Protein 2POS (pdb70)

Foldseek 3Di:
DADPAADDPCLVVLCVVLVVPVLQVVLCVQQVAHVVVHPEARDPSSLQRLLPGVSSLVSLVVLVVSVRDQHWYDDPPHTYGSVCRSVCSNVVSD/DAQAAADDCVLVVLCVVVVPPPLQVVLCVQQVAHVVVHPAARDPSSLQRLLVDPSSLVSLVVLVVSVRDQHFHDDPPYTHRSNCRSVCNNVVND/DADPAADDPVLVVLCVVLPPVPLQCVLCVQQVAHVVVHPAADDPSSLQRLLPDPSSLVSLVVLVVSPRDQHWYDDPPHTYGSNCRSVCNPVVND/DADAAADDQCLVVLCVVLVVDPLQCVLCVQQVAHVVVHPEADDVSSLLRLLVGPSSLVSLVVLVVSVRDQHWYDDPPHTYGSVCRSVCNNVVND

Radius of gyration: 23.05 Å; Cα contacts (8 Å, |Δi|>4): 519; chains: 4; bounding box: 44×52×63 Å

Sequence (376 aa):
WEETKECAFTEFFKLAPLASNPALSVCQDASGWQMLPPAGYPTPEQLKLMCGTAECFTLIDAIKALNPNDCILVFGDVRLNVKKLVTEFEPSCFWEETKECAFTEFFKLAPLASNPALSVCQDASGWQMLPPAGYPTPEQLKLMCGTAECFTLIDAIKALNPNDCILVFGDVRLNVKKLVTEFEPSCFWEETKECAFTEEFFKLAPLASNPALSVCQDASGWQMLPPAGYPTPEQLKLMCGTAECFTLIDAIKALNPNDCILVFGDVRLNVKKLVTEFEPSCFWEETKECAFTEFFKKLAPLASNPALSVCQDASGWQMLPPAGYPTPEQLKLMCGTAECFTLIDAIKALNPNDCILVFGDVRLNVKKLVTEFEPSCF

InterPro domains:
  IPR002200 Elicitin [PF00964] (6-93)
  IPR002200 Elicitin [PR00948] (18-42)
  IPR002200 Elicitin [PR00948] (43-65)
  IPR002200 Elicitin [PR00948] (66-83)
  IPR002200 Elicitin [SM01187] (5-94)
  IPR036470 Elicitin superfamily [G3DSA:1.10.239.10] (1-94)
  IPR036470 Elicitin superfamily [SSF48647] (5-93)

Secondary structure (DSSP, 8-state):
--SSSBPPTHHHHTTGGGGG-HHHHHHHHHH---TTTT--SPPHHHHHHHHT-HHHHHHHHHHHTT---SSBEEETTEEE-HHHHHHHHHHHT-/--SSPBPPTHHHHTTGGGGG-HHHHHHHHHHS--TTTT--SPPHHHHHHHHT-HHHHHHHHHHHHT---SSEEEETTEEEEHHHHHHHHHHHT-/--SSSBPPTHHHHTTGGGGG-HHHHHHHHHHS--TTTT--SPPHHHHHHHHT-HHHHHHHHHHHTT---SSEEEETTEEEEHHHHHHHHHHHT-/--SSPBPPGGGGGGGGGGGG-HHHHHHHHHHS--TTTT--SPPHHHHHHHHT-HHHHHHHHHHHTT---SSBEEETTEEE-HHHHHHHHHHHT-

CATH classification: 1.10.239.10

Nearest PDB structures (foldseek):
  2pos-assembly2_B  TM=1.004E+00  e=1.903E-15  Globisporangium sylvaticum
  2a8f-assembly1_A  TM=8.974E-01  e=9.210E-06  Phytophthora cinnamomi
  1bxm-assembly1_A-2  TM=8.777E-01  e=6.364E-06  Phytophthora cryptogea
  1lri-assembly1_A  TM=8.799E-01  e=8.142E-06  Phytophthora cryptogea
  1beo-assembly1_A-2  TM=8.866E-01  e=1.042E-05  Phytophthora cryptogea

Solvent-accessible surface area: 19761 Å² total; per-residue (Å²): 29,33,85,109,131,101,24,69,137,90,12,31,134,69,8,69,74,2,81,100,40,106,7,15,61,64,0,17,120,44,6,44,1,62,0,54,88,8,60,5,90,23,63,36,94,40,25,151,92,0,28,71,19,75,68,0,62,72,0,0,76,23,0,79,80,31,102,10,62,35,8,6,2,59,89,66,149,39,111,0,0,5,72,47,11,2,52,69,5,80,24,42,38,140,30,38,57,115,129,116,24,66,131,88,15,38,132,59,9,67,75,3,77,100,40,107,7,15,60,64,0,18,124,42,4,47,0,62,0,54,89,10,57,6,42,9,60,33,126,36,17,168,95,0,31,70,20,76,66,0,59,72,0,0,68,24,0,78,83,40,70,9,76,35,5,6,2,54,85,63,146,29,125,0,0,11,61,28,8,2,58,69,5,73,23,53,36,138,117,51,98,114,132,96,25,67,135,91,16,38,132,60,6,64,32,2,69,51,45,45,6,15,45,46,0,14,123,44,3,46,1,57,0,55,84,10,50,7,86,22,60,104,127,36,33,168,95,0,33,72,21,77,68,0,60,71,0,0,68,19,0,61,60,36,62,12,78,55,6,9,3,51,92,66,148,33,125,0,0,8,50,46,8,2,68,79,5,89,94,55,45,246,119,57,114,110,146,88,22,69,136,91,15,30,132,66,8,70,74,2,80,100,40,108,6,19,62,64,0,14,124,44,4,47,1,67,1,56,84,9,51,7,96,22,62,44,102,40,31,171,95,0,30,70,18,78,68,0,57,75,0,1,69,21,0,88,79,34,113,10,76,64,13,15,2,47,94,65,117,31,125,2,0,6,89,46,7,4,70,76,5,77,79,54,37,215

B-factor: mean 19.76, std 8.31, range [9.76, 90.11]

Structure (mmCIF, N/CA/C/O backbone):
data_2POS
#
_entry.id   2POS
#
_cell.length_a   36.220
_cell.length_b   46.000
_cell.length_c   55.730
_cell.angle_alpha   85.20
_cell.angle_beta   71.27
_cell.angle_gamma   74.63
#
_symmetry.space_group_name_H-M   'P 1'
#
loop_
_entity.id
_entity.type
_entity.pdbx_description
1 polymer SYLVATICIN
2 non-polymer 'NICKEL (II) ION'
3 non-polymer 'CHLORIDE ION'
4 non-polymer 2-AMINO-2-HYDROXYMETHYL-PROPANE-1,3-DIOL
5 water water
#
loop_
_atom_site.group_PDB
_atom_site.id
_atom_site.type_symbol
_atom_site.label_atom_id
_atom_site.label_alt_id
_atom_site.label_comp_id
_atom_site.label_asym_id
_atom_site.label_entity_id
_atom_site.label_seq_id
_atom_site.pdbx_PDB_ins_code
_atom_site.Cartn_x
_atom_site.Cartn_y
_atom_site.Cartn_z
_atom_site.occupancy
_atom_site.B_iso_or_equiv
_atom_site.auth_seq_id
_atom_site.auth_comp_id
_atom_site.auth_asym_id
_atom_site.auth_atom_id
_atom_site.pdbx_PDB_model_num
ATOM 1 N N . TRP A 1 1 ? 23.058 -21.590 -5.956 1.00 12.57 1 TRP A N 1
ATOM 2 C CA . TRP A 1 1 ? 22.963 -20.113 -5.769 1.00 12.70 1 TRP A CA 1
ATOM 3 C C . TRP A 1 1 ? 23.952 -19.691 -4.716 1.00 12.88 1 TRP A C 1
ATOM 4 O O . TRP A 1 1 ? 24.333 -20.491 -3.851 1.00 12.46 1 TRP A O 1
ATOM 15 N N . GLU A 1 2 ? 24.353 -18.427 -4.781 1.00 13.35 2 GLU A N 1
ATOM 16 C CA . GLU A 1 2 ? 25.248 -17.863 -3.789 1.00 13.95 2 GLU A CA 1
ATOM 17 C C . GLU A 1 2 ? 24.570 -17.763 -2.429 1.00 14.59 2 GLU A C 1
ATOM 18 O O . GLU A 1 2 ? 23.508 -17.159 -2.299 1.00 14.62 2 GLU A O 1
ATOM 24 N N . GLU A 1 3 ? 25.201 -18.356 -1.419 1.00 14.72 3 GLU A N 1
ATOM 25 C CA . GLU A 1 3 ? 24.646 -18.373 -0.066 1.00 15.53 3 GLU A CA 1
ATOM 26 C C . GLU A 1 3 ? 25.554 -17.701 0.972 1.00 16.18 3 GLU A C 1
ATOM 27 O O . GLU A 1 3 ? 25.163 -17.563 2.132 1.00 16.17 3 GLU A O 1
ATOM 33 N N . THR A 1 4 ? 26.746 -17.275 0.558 1.00 16.63 4 THR A N 1
ATOM 34 C CA . THR A 1 4 ? 27.711 -16.689 1.494 1.00 17.61 4 THR A CA 1
ATOM 35 C C . THR A 1 4 ? 28.069 -15.254 1.129 1.00 17.52 4 THR A C 1
ATOM 36 O O . THR A 1 4 ? 28.014 -14.353 1.973 1.00 17.76 4 THR A O 1
ATOM 40 N N . LYS A 1 5 ? 28.444 -15.050 -0.128 1.00 17.29 5 LYS A N 1
ATOM 41 C CA . LYS A 1 5 ? 28.842 -13.732 -0.604 1.00 17.81 5 LYS A CA 1
ATOM 42 C C . LYS A 1 5 ? 27.679 -12.756 -0.492 1.00 18.07 5 LYS A C 1
ATOM 43 O O . LYS A 1 5 ? 26.585 -13.014 -1.002 1.00 16.96 5 LYS A O 1
ATOM 49 N N . GLU A 1 6 ? 27.927 -11.637 0.180 1.00 18.67 6 GLU A N 1
ATOM 50 C CA . GLU A 1 6 ? 26.900 -10.617 0.398 1.00 19.28 6 GLU A CA 1
ATOM 51 C C . GLU A 1 6 ? 26.928 -9.536 -0.680 1.00 19.19 6 GLU A C 1
ATOM 52 O O . GLU A 1 6 ? 27.997 -9.173 -1.185 1.00 19.94 6 GLU A O 1
ATOM 58 N N . CYS A 1 7 ? 25.741 -9.050 -1.044 1.00 18.79 7 CYS A N 1
ATOM 59 C CA . CYS A 1 7 ? 25.598 -7.971 -2.005 1.00 18.72 7 CYS A CA 1
ATOM 60 C C . CYS A 1 7 ? 26.101 -6.682 -1.383 1.00 18.67 7 CYS A C 1
ATOM 61 O O . CYS A 1 7 ? 25.922 -6.452 -0.184 1.00 18.88 7 CYS A O 1
ATOM 64 N N . ALA A 1 8 ? 26.717 -5.849 -2.209 1.00 18.51 8 ALA A N 1
ATOM 65 C CA . ALA A 1 8 ? 26.988 -4.461 -1.846 1.00 18.47 8 ALA A CA 1
ATOM 66 C C . ALA A 1 8 ? 25.654 -3.765 -1.591 1.00 18.60 8 ALA A C 1
ATOM 67 O O . ALA A 1 8 ? 24.629 -4.142 -2.166 1.00 17.81 8 ALA A O 1
ATOM 69 N N . PHE A 1 9 ? 25.657 -2.748 -0.734 1.00 18.56 9 PHE A N 1
ATOM 70 C CA . PHE A 1 9 ? 24.410 -2.057 -0.413 1.00 18.64 9 PHE A CA 1
ATOM 71 C C . PHE A 1 9 ? 23.749 -1.473 -1.663 1.00 18.53 9 PHE A C 1
ATOM 72 O O . PHE A 1 9 ? 22.521 -1.364 -1.724 1.00 18.80 9 PHE A O 1
ATOM 80 N N . THR A 1 10 ? 24.566 -1.115 -2.657 1.00 18.53 10 THR A N 1
ATOM 81 C CA . THR A 1 10 ? 24.079 -0.547 -3.917 1.00 18.61 10 THR A CA 1
ATOM 82 C C . THR A 1 10 ? 23.070 -1.452 -4.625 1.00 17.95 10 THR A C 1
ATOM 83 O O . THR A 1 10 ? 22.257 -0.989 -5.424 1.00 17.99 10 THR A O 1
ATOM 87 N N . GLU A 1 11 ? 23.108 -2.747 -4.314 1.00 17.65 11 GLU A N 1
ATOM 88 C CA . GLU A 1 11 ? 22.132 -3.680 -4.851 1.00 17.11 11 GLU A CA 1
ATOM 89 C C . GLU A 1 11 ? 20.707 -3.255 -4.487 1.00 16.68 11 GLU A C 1
ATOM 90 O O . GLU A 1 11 ? 19.800 -3.428 -5.293 1.00 17.20 11 GLU A O 1
ATOM 96 N N . PHE A 1 12 ? 20.507 -2.699 -3.288 1.00 16.20 12 PHE A N 1
ATOM 97 C CA . PHE A 1 12 ? 19.179 -2.216 -2.887 1.00 15.78 12 PHE A CA 1
ATOM 98 C C . PHE A 1 12 ? 18.663 -1.186 -3.879 1.00 15.10 12 PHE A C 1
ATOM 99 O O . PHE A 1 12 ? 17.478 -1.183 -4.221 1.00 15.06 12 PHE A O 1
ATOM 107 N N . PHE A 1 13 ? 19.552 -0.315 -4.352 1.00 14.21 13 PHE A N 1
ATOM 108 C CA . PHE A 1 13 ? 19.124 0.781 -5.222 1.00 13.46 13 PHE A CA 1
ATOM 109 C C . PHE A 1 13 ? 18.554 0.290 -6.544 1.00 13.25 13 PHE A C 1
ATOM 110 O O . PHE A 1 13 ? 17.734 0.971 -7.166 1.00 12.96 13 PHE A O 1
ATOM 118 N N . LYS A 1 14 ? 18.969 -0.908 -6.969 1.00 12.89 14 LYS A N 1
ATOM 119 C CA . LYS A 1 14 ? 18.416 -1.521 -8.179 1.00 13.42 14 LYS A CA 1
ATOM 120 C C . LYS A 1 14 ? 16.910 -1.742 -8.092 1.00 12.91 14 LYS A C 1
ATOM 121 O O . LYS A 1 14 ? 16.237 -1.798 -9.121 1.00 13.43 14 LYS A O 1
ATOM 127 N N . LEU A 1 15 ? 16.402 -1.902 -6.874 1.00 12.62 15 LEU A N 1
ATOM 128 C CA . LEU A 1 15 ? 14.989 -2.203 -6.655 1.00 12.83 15 LEU A CA 1
ATOM 129 C C . LEU A 1 15 ? 14.065 -0.991 -6.804 1.00 12.52 15 LEU A C 1
ATOM 130 O O . LEU A 1 15 ? 12.847 -1.146 -6.773 1.00 12.87 15 LEU A O 1
ATOM 135 N N . ALA A 1 16 ? 14.637 0.201 -6.978 1.00 12.55 16 ALA A N 1
ATOM 136 C CA . ALA A 1 16 ? 13.848 1.450 -6.963 1.00 11.96 16 ALA A CA 1
ATOM 137 C C . ALA A 1 16 ? 12.636 1.466 -7.909 1.00 12.02 16 ALA A C 1
ATOM 138 O O . ALA A 1 16 ? 11.553 1.906 -7.514 1.00 11.89 16 ALA A O 1
ATOM 140 N N . PRO A 1 17 ? 12.797 0.965 -9.149 1.00 11.81 17 PRO A N 1
ATOM 141 C CA . PRO A 1 17 ? 11.630 0.963 -10.054 1.00 12.27 17 PRO A CA 1
ATOM 142 C C . PRO A 1 17 ? 10.392 0.249 -9.500 1.00 12.38 17 PRO A C 1
ATOM 143 O O . PRO A 1 17 ? 9.263 0.567 -9.897 1.00 12.96 17 PRO A O 1
ATOM 147 N N . LEU A 1 18 ? 10.583 -0.709 -8.593 1.00 12.48 18 LEU A N 1
ATOM 148 C CA . LEU A 1 18 ? 9.442 -1.463 -8.078 1.00 12.52 18 LEU A CA 1
ATOM 149 C C . LEU A 1 18 ? 8.432 -0.577 -7.354 1.00 12.58 18 LEU A C 1
ATOM 150 O O . LEU A 1 18 ? 7.240 -0.863 -7.380 1.00 12.51 18 LEU A O 1
ATOM 155 N N . ALA A 1 19 ? 8.905 0.503 -6.732 1.00 12.74 19 ALA A N 1
ATOM 156 C CA . ALA A 1 19 ? 8.012 1.353 -5.929 1.00 13.02 19 ALA A CA 1
ATOM 157 C C . ALA A 1 19 ? 6.965 2.083 -6.761 1.00 13.26 19 ALA A C 1
ATOM 158 O O . ALA A 1 19 ? 5.932 2.493 -6.238 1.00 13.80 19 ALA A O 1
ATOM 160 N N . SER A 1 20 ? 7.251 2.251 -8.047 1.00 12.79 20 SER A N 1
ATOM 161 C CA . SER A 1 20 ? 6.329 2.905 -8.973 1.00 13.29 20 SER A CA 1
ATOM 162 C C . SER A 1 20 ? 5.663 1.879 -9.896 1.00 13.31 20 SER A C 1
ATOM 163 O O . SER A 1 20 ? 5.043 2.236 -10.896 1.00 12.99 20 SER A O 1
ATOM 166 N N . ASN A 1 21 ? 5.775 0.606 -9.534 1.00 13.52 21 ASN A N 1
ATOM 167 C CA . ASN A 1 21 ? 5.127 -0.457 -10.285 1.00 13.62 21 ASN A CA 1
ATOM 168 C C . ASN A 1 21 ? 3.917 -0.961 -9.499 1.00 13.98 21 ASN A C 1
ATOM 169 O O . ASN A 1 21 ? 4.074 -1.487 -8.402 1.00 14.14 21 ASN A O 1
ATOM 174 N N . PRO A 1 22 ? 2.698 -0.780 -10.044 1.00 14.22 22 PRO A N 1
ATOM 175 C CA . PRO A 1 22 ? 1.493 -1.159 -9.296 1.00 14.56 22 PRO A CA 1
ATOM 176 C C . PRO A 1 22 ? 1.454 -2.630 -8.869 1.00 14.57 22 PRO A C 1
ATOM 177 O O . PRO A 1 22 ? 0.800 -2.954 -7.877 1.00 15.28 22 PRO A O 1
ATOM 181 N N . ALA A 1 23 ? 2.157 -3.498 -9.599 1.00 14.48 23 ALA A N 1
ATOM 182 C CA . ALA A 1 23 ? 2.150 -4.936 -9.307 1.00 14.88 23 ALA A CA 1
ATOM 183 C C . ALA A 1 23 ? 2.747 -5.223 -7.932 1.00 14.73 23 ALA A C 1
ATOM 184 O O . ALA A 1 23 ? 2.385 -6.218 -7.295 1.00 15.24 23 ALA A O 1
ATOM 186 N N . LEU A 1 24 ? 3.654 -4.356 -7.475 1.00 14.82 24 LEU A N 1
ATOM 187 C CA . LEU A 1 24 ? 4.275 -4.530 -6.154 1.00 14.66 24 LEU A CA 1
ATOM 188 C C . LEU A 1 24 ? 3.217 -4.525 -5.053 1.00 15.05 24 LEU A C 1
ATOM 189 O O . LEU A 1 24 ? 3.119 -5.475 -4.280 1.00 14.87 24 LEU A O 1
ATOM 194 N N . SER A 1 25 ? 2.427 -3.453 -4.994 1.00 15.62 25 SER A N 1
ATOM 195 C CA . SER A 1 25 ? 1.392 -3.306 -3.982 1.00 16.87 25 SER A CA 1
ATOM 196 C C . SER A 1 25 ? 0.346 -4.420 -4.061 1.00 16.29 25 SER A C 1
ATOM 197 O O . SER A 1 25 ? -0.049 -4.978 -3.035 1.00 16.28 25 SER A O 1
ATOM 200 N N . VAL A 1 26 ? -0.102 -4.748 -5.272 1.00 16.34 26 VAL A N 1
ATOM 201 C CA . VAL A 1 26 ? -1.129 -5.782 -5.441 1.00 16.38 26 VAL A CA 1
ATOM 202 C C . VAL A 1 26 ? -0.638 -7.141 -4.951 1.00 16.31 26 VAL A C 1
ATOM 203 O O . VAL A 1 26 ? -1.354 -7.845 -4.240 1.00 16.91 26 VAL A O 1
ATOM 207 N N . CYS A 1 27 ? 0.593 -7.495 -5.317 1.00 15.33 27 CYS A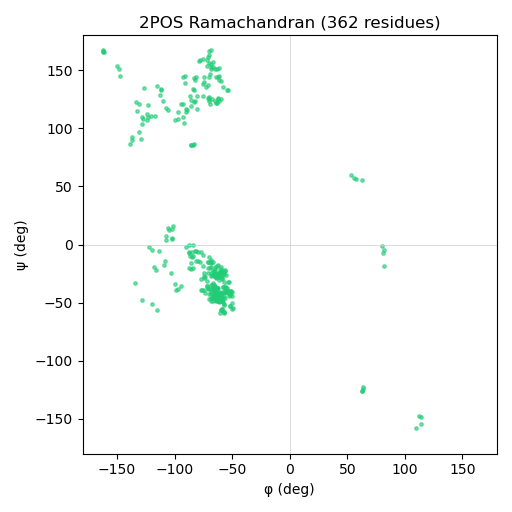 N 1
ATOM 208 C CA . CYS A 1 27 ? 1.164 -8.778 -4.921 1.00 15.37 27 CYS A CA 1
ATOM 209 C C . CYS A 1 27 ? 1.367 -8.858 -3.410 1.00 15.36 27 CYS A C 1
ATOM 210 O O . CYS A 1 27 ? 0.995 -9.857 -2.789 1.00 15.59 27 CYS A O 1
ATOM 213 N N . GLN A 1 28 ? 1.930 -7.801 -2.824 1.00 15.26 28 GLN A N 1
ATOM 214 C CA . GLN A 1 28 ? 2.193 -7.756 -1.386 1.00 15.25 28 GLN A CA 1
ATOM 215 C C . GLN A 1 28 ? 0.900 -7.807 -0.577 1.00 16.17 28 GLN A C 1
ATOM 216 O O . GLN A 1 28 ? 0.793 -8.583 0.381 1.00 16.38 28 GLN A O 1
ATOM 222 N N . ASP A 1 29 ? -0.091 -7.019 -0.985 1.00 17.35 29 ASP A N 1
ATOM 223 C CA . ASP A 1 29 ? -1.380 -7.006 -0.288 1.00 18.30 29 ASP A CA 1
ATOM 224 C C . ASP A 1 29 ? -2.131 -8.327 -0.408 1.00 18.43 29 ASP A C 1
ATOM 225 O O . ASP A 1 29 ? -2.771 -8.762 0.547 1.00 19.07 29 ASP A O 1
ATOM 230 N N . ALA A 1 30 ? -2.042 -8.967 -1.574 1.00 17.89 30 ALA A N 1
ATOM 231 C CA . ALA A 1 30 ? -2.730 -10.237 -1.812 1.00 17.98 30 ALA A CA 1
ATOM 232 C C . ALA A 1 30 ? -2.122 -11.380 -1.010 1.00 17.67 30 ALA A C 1
ATOM 233 O O . ALA A 1 30 ? -2.841 -12.247 -0.508 1.00 18.48 30 ALA A O 1
ATOM 235 N N . SER A 1 31 ? -0.795 -11.376 -0.888 1.00 16.86 31 SER A N 1
ATOM 236 C CA . SER A 1 31 ? -0.082 -12.527 -0.335 1.00 16.60 31 SER A CA 1
ATOM 237 C C . SER A 1 31 ? 0.397 -12.357 1.102 1.00 16.45 31 SER A C 1
ATOM 238 O O . SER A 1 31 ? 0.608 -13.351 1.798 1.00 16.73 31 SER A O 1
ATOM 241 N N . GLY A 1 32 ? 0.593 -11.109 1.531 1.00 16.28 32 GLY A N 1
ATOM 242 C CA . GLY A 1 32 ? 1.196 -10.840 2.832 1.00 16.59 32 GLY A CA 1
ATOM 243 C C . GLY A 1 32 ? 2.717 -10.914 2.816 1.00 16.72 32 GLY A C 1
ATOM 244 O O . GLY A 1 32 ? 3.361 -10.648 3.840 1.00 17.43 32 GLY A O 1
ATOM 245 N N . TRP A 1 33 ? 3.287 -11.308 1.672 1.00 16.43 33 TRP A N 1
ATOM 246 C CA . TRP A 1 33 ? 4.745 -11.303 1.481 1.00 16.19 33 TRP A CA 1
ATOM 247 C C . TRP A 1 33 ? 5.217 -9.921 1.067 1.00 16.56 33 TRP A C 1
ATOM 248 O O . TRP A 1 33 ? 4.633 -9.304 0.175 1.00 16.62 33 TRP A O 1
ATOM 259 N N . GLN A 1 34 ? 6.290 -9.448 1.695 1.00 16.59 34 GLN A N 1
ATOM 260 C CA . GLN A 1 34 ? 6.822 -8.125 1.388 1.00 17.01 34 GLN A CA 1
ATOM 261 C C . GLN A 1 34 ? 8.177 -8.195 0.694 1.00 16.43 34 GLN A C 1
ATOM 262 O O . GLN A 1 34 ? 9.073 -8.919 1.134 1.00 15.73 34 GLN A O 1
ATOM 268 N N . MET A 1 35 ? 8.305 -7.425 -0.387 1.00 16.14 35 MET A N 1
ATOM 269 C CA . MET A 1 35 ? 9.566 -7.240 -1.101 1.00 16.11 35 MET A CA 1
ATOM 270 C C . MET A 1 35 ? 10.218 -5.927 -0.654 1.00 15.87 35 MET A C 1
ATOM 271 O O . MET A 1 35 ? 11.434 -5.862 -0.514 1.00 15.85 35 MET A O 1
ATOM 276 N N . LEU A 1 36 ? 9.411 -4.889 -0.442 1.00 16.05 36 LEU A N 1
ATOM 277 C CA . LEU A 1 36 ? 9.919 -3.602 0.046 1.00 16.38 36 LEU A CA 1
ATOM 278 C C . LEU A 1 36 ? 9.136 -3.121 1.276 1.00 16.66 36 LEU A C 1
ATOM 279 O O . LEU A 1 36 ? 7.966 -2.756 1.160 1.00 17.36 36 LEU A O 1
ATOM 284 N N . PRO A 1 37 ? 9.764 -3.136 2.465 1.00 16.99 37 PRO A N 1
ATOM 285 C CA . PRO A 1 37 ? 11.085 -3.669 2.787 1.00 16.70 37 PRO A CA 1
ATOM 286 C C . PRO A 1 37 ? 11.070 -5.192 2.680 1.00 16.51 37 PRO A C 1
ATOM 287 O O . PRO A 1 37 ? 10.022 -5.804 2.874 1.00 16.52 37 PRO A O 1
ATOM 291 N N . PRO A 1 38 ? 12.224 -5.807 2.385 1.00 16.72 38 PRO A N 1
ATOM 292 C CA . PRO A 1 38 ? 12.210 -7.260 2.175 1.00 17.13 38 PRO A CA 1
ATOM 293 C C . PRO A 1 38 ? 11.974 -8.068 3.451 1.00 17.53 38 PRO A C 1
ATOM 294 O O . PRO A 1 38 ? 12.691 -7.887 4.446 1.00 18.27 38 PRO A O 1
ATOM 298 N N . ALA A 1 39 ? 10.975 -8.952 3.411 1.00 17.41 39 ALA A N 1
ATOM 299 C CA . ALA A 1 39 ? 10.721 -9.901 4.496 1.00 17.41 39 ALA A CA 1
ATOM 300 C C . ALA A 1 39 ? 11.545 -11.178 4.358 1.00 17.32 39 ALA A C 1
ATOM 301 O O . ALA A 1 39 ? 11.657 -11.952 5.318 1.00 18.00 39 ALA A O 1
ATOM 303 N N . GLY A 1 40 ? 12.105 -11.399 3.168 1.00 16.88 40 GLY A N 1
ATOM 304 C CA . GLY A 1 40 ? 12.831 -12.635 2.876 1.00 17.21 40 GLY A CA 1
ATOM 305 C C . GLY A 1 40 ? 12.112 -13.490 1.852 1.00 17.06 40 GLY A C 1
ATOM 306 O O . GLY A 1 40 ? 11.450 -12.969 0.951 1.00 17.45 40 GLY A O 1
ATOM 307 N N . TYR A 1 41 ? 12.244 -14.807 1.978 1.00 16.36 41 TYR A N 1
ATOM 308 C CA . TYR A 1 41 ? 11.567 -15.710 1.058 1.00 16.32 41 TYR A CA 1
ATOM 309 C C . TYR A 1 41 ? 10.128 -15.891 1.496 1.00 16.29 41 TYR A C 1
ATOM 310 O O . TYR A 1 41 ? 9.857 -15.920 2.700 1.00 16.50 41 TYR A O 1
ATOM 319 N N . PRO A 1 42 ? 9.197 -16.008 0.525 1.00 16.61 42 PRO A N 1
ATOM 320 C CA . PRO A 1 42 ? 7.799 -16.247 0.888 1.00 16.88 42 PRO A CA 1
ATOM 321 C C . PRO A 1 42 ? 7.676 -17.549 1.667 1.00 17.24 42 PRO A C 1
ATOM 322 O O . PRO A 1 42 ? 8.359 -18.529 1.345 1.00 17.66 42 PRO A O 1
ATOM 326 N N . THR A 1 43 ? 6.826 -17.546 2.690 1.00 17.63 43 THR A N 1
ATOM 327 C CA . THR A 1 43 ? 6.437 -18.775 3.381 1.00 18.18 43 THR A CA 1
ATOM 328 C C . THR A 1 43 ? 5.563 -19.595 2.430 1.00 18.09 43 THR A C 1
ATOM 329 O O . THR A 1 43 ? 5.078 -19.066 1.428 1.00 18.37 43 THR A O 1
ATOM 333 N N . PRO A 1 44 ? 5.374 -20.898 2.714 1.00 18.19 44 PRO A N 1
ATOM 334 C CA . PRO A 1 44 ? 4.497 -21.692 1.850 1.00 18.26 44 PRO A CA 1
ATOM 335 C C . PRO A 1 44 ? 3.084 -21.107 1.717 1.00 18.01 44 PRO A C 1
ATOM 336 O O . PRO A 1 44 ? 2.519 -21.141 0.623 1.00 17.89 44 PRO A O 1
ATOM 340 N N . GLU A 1 45 ? 2.546 -20.554 2.808 1.00 17.82 45 GLU A N 1
ATOM 341 C CA . GLU A 1 45 ? 1.225 -19.919 2.802 1.00 18.05 45 GLU A CA 1
ATOM 342 C C . GLU A 1 45 ? 1.213 -18.710 1.873 1.00 17.40 45 GLU A C 1
ATOM 343 O O . GLU A 1 45 ? 0.280 -18.532 1.094 1.00 17.88 45 GLU A O 1
ATOM 349 N N . GLN A 1 46 ? 2.257 -17.890 1.968 1.00 16.94 46 GLN A N 1
ATOM 350 C CA . GLN A 1 46 ? 2.390 -16.703 1.123 1.00 16.31 46 GLN A CA 1
ATOM 351 C C . GLN A 1 46 ? 2.583 -17.085 -0.327 1.00 16.37 46 GLN A C 1
ATOM 352 O O . GLN A 1 46 ? 1.966 -16.490 -1.215 1.00 15.25 46 GLN A O 1
ATOM 358 N N . LEU A 1 47 ? 3.424 -18.091 -0.562 1.00 16.36 47 LEU A N 1
ATOM 359 C CA . LEU A 1 47 ? 3.679 -18.571 -1.917 1.00 17.10 47 LEU A CA 1
ATOM 360 C C . LEU A 1 47 ? 2.398 -19.058 -2.605 1.00 17.36 47 LEU A C 1
ATOM 361 O O . LEU A 1 47 ? 2.162 -18.758 -3.778 1.00 17.06 47 LEU A O 1
ATOM 366 N N . LYS A 1 48 ? 1.582 -19.816 -1.868 1.00 17.74 48 LYS A N 1
ATOM 367 C CA . LYS A 1 48 ? 0.274 -20.275 -2.337 1.00 18.21 48 LYS A CA 1
ATOM 368 C C . LYS A 1 48 ? -0.535 -19.108 -2.889 1.00 17.86 48 LYS A C 1
ATOM 369 O O . LYS A 1 48 ? -1.075 -19.174 -3.996 1.00 18.19 48 LYS A O 1
ATOM 375 N N . LEU A 1 49 ? -0.615 -18.046 -2.096 1.00 17.30 49 LEU A N 1
ATOM 376 C CA . LEU A 1 49 ? -1.336 -16.842 -2.485 1.00 17.15 49 LEU A CA 1
ATOM 377 C C . LEU A 1 49 ? -0.701 -16.159 -3.695 1.00 16.79 49 LEU A C 1
ATOM 378 O O . LEU A 1 49 ? -1.400 -15.776 -4.624 1.00 16.77 49 LEU A O 1
ATOM 383 N N . MET A 1 50 ? 0.627 -16.040 -3.688 1.00 16.35 50 MET A N 1
ATOM 384 C CA . MET A 1 50 ? 1.353 -15.424 -4.803 1.00 15.73 50 MET A CA 1
ATOM 385 C C . MET A 1 50 ? 1.107 -16.166 -6.110 1.00 15.93 50 MET A C 1
ATOM 386 O O . MET A 1 50 ? 0.879 -15.545 -7.151 1.00 15.87 50 MET A O 1
ATOM 391 N N . CYS A 1 51 ? 1.147 -17.497 -6.044 1.00 16.35 51 CYS A N 1
ATOM 392 C CA . CYS A 1 51 ? 0.997 -18.338 -7.229 1.00 16.97 51 CYS A CA 1
ATOM 393 C C . CYS A 1 51 ? -0.385 -18.233 -7.881 1.00 17.20 51 CYS A C 1
ATOM 394 O O . CYS A 1 51 ? -0.541 -18.592 -9.041 1.00 17.62 51 CYS A O 1
ATOM 397 N N . GLY A 1 52 ? -1.371 -17.747 -7.131 1.00 17.70 52 GLY A N 1
ATOM 398 C CA . GLY A 1 52 ? -2.703 -17.498 -7.680 1.00 18.32 52 GLY A CA 1
ATOM 399 C C . GLY A 1 52 ? -3.006 -16.037 -7.982 1.00 18.63 52 GLY A C 1
ATOM 400 O O . GLY A 1 52 ? -4.161 -15.674 -8.228 1.00 19.50 52 GLY A O 1
ATOM 401 N N . THR A 1 53 ? -1.970 -15.199 -7.975 1.00 18.29 53 THR A N 1
ATOM 402 C CA . THR A 1 53 ? -2.121 -13.760 -8.194 1.00 17.77 53 THR A CA 1
ATOM 403 C C . THR A 1 53 ? -1.307 -13.360 -9.423 1.00 17.77 53 THR A C 1
ATOM 404 O O . THR A 1 53 ? -0.071 -13.408 -9.403 1.00 17.08 53 THR A O 1
ATOM 408 N N . ALA A 1 54 ? -1.997 -12.994 -10.502 1.00 17.35 54 ALA A N 1
ATOM 409 C CA . ALA A 1 54 ? -1.325 -12.628 -11.751 1.00 17.50 54 ALA A CA 1
ATOM 410 C C . ALA A 1 54 ? -0.254 -11.568 -11.525 1.00 17.16 54 ALA A C 1
ATOM 411 O O . ALA A 1 54 ? 0.829 -11.633 -12.109 1.00 17.51 54 ALA A O 1
ATOM 413 N N . GLU A 1 55 ? -0.563 -10.603 -10.664 1.00 16.99 55 GLU A N 1
ATOM 414 C CA . GLU A 1 55 ? 0.335 -9.478 -10.406 1.00 16.96 55 GLU A CA 1
ATOM 415 C C . GLU A 1 55 ? 1.647 -9.895 -9.749 1.00 16.29 55 GLU A C 1
ATOM 416 O O . GLU A 1 55 ? 2.664 -9.214 -9.905 1.00 16.40 55 GLU A O 1
ATOM 422 N N . CYS A 1 56 ? 1.627 -11.005 -9.013 1.00 15.48 56 CYS A N 1
ATOM 423 C CA . CYS A 1 56 ? 2.874 -11.543 -8.455 1.00 14.97 56 CYS A CA 1
ATOM 424 C C . CYS A 1 56 ? 3.818 -12.036 -9.549 1.00 14.58 56 CYS A C 1
ATOM 425 O O . CYS A 1 56 ? 5.024 -11.829 -9.470 1.00 14.10 56 CYS A O 1
ATOM 428 N N . PHE A 1 57 ? 3.269 -12.651 -10.591 1.00 14.69 57 PHE A N 1
ATOM 429 C CA . PHE A 1 57 ? 4.075 -13.032 -11.757 1.00 15.10 57 PHE A CA 1
ATOM 430 C C . PHE A 1 57 ? 4.623 -11.797 -12.468 1.00 15.13 57 PHE A C 1
ATOM 431 O O . PHE A 1 57 ? 5.781 -11.773 -12.881 1.00 14.75 57 PHE A O 1
ATOM 439 N N . THR A 1 58 ? 3.782 -10.772 -12.602 1.00 15.11 58 THR A N 1
ATOM 440 C CA . THR A 1 58 ? 4.206 -9.496 -13.170 1.00 15.15 58 THR A CA 1
ATOM 441 C C . THR A 1 58 ? 5.334 -8.887 -12.341 1.00 14.69 58 THR A C 1
ATOM 442 O O . THR A 1 58 ? 6.343 -8.425 -12.892 1.00 15.23 58 THR A O 1
ATOM 446 N N . LEU A 1 59 ? 5.165 -8.897 -11.023 1.00 14.14 59 LEU A N 1
ATOM 447 C CA . LEU A 1 59 ? 6.178 -8.364 -10.129 1.00 13.65 59 LEU A CA 1
ATOM 448 C C . LEU A 1 59 ? 7.494 -9.120 -10.274 1.00 13.27 59 LEU A C 1
ATOM 449 O O . LEU A 1 59 ? 8.556 -8.508 -10.404 1.00 13.10 59 LEU A O 1
ATOM 454 N N . ILE A 1 60 ? 7.425 -10.448 -10.243 1.00 13.43 60 ILE A N 1
ATOM 455 C CA . ILE A 1 60 ? 8.628 -11.269 -10.360 1.00 14.00 60 ILE A CA 1
ATOM 456 C C . ILE A 1 60 ? 9.371 -11.011 -11.673 1.00 14.16 60 ILE A C 1
ATOM 457 O O . ILE A 1 60 ? 10.598 -10.887 -11.682 1.00 14.03 60 ILE A O 1
ATOM 462 N N . ASP A 1 61 ? 8.626 -10.874 -12.769 1.00 14.30 61 ASP A N 1
ATOM 463 C CA . ASP A 1 61 ? 9.238 -10.532 -14.051 1.00 15.28 61 ASP A CA 1
ATOM 464 C C . ASP A 1 61 ? 9.871 -9.136 -14.019 1.00 14.60 61 ASP A C 1
ATOM 465 O O . ASP A 1 61 ? 10.935 -8.919 -14.610 1.00 14.62 61 ASP A O 1
ATOM 470 N N . ALA A 1 62 ? 9.227 -8.197 -13.323 1.00 14.10 62 ALA A N 1
ATOM 471 C CA . ALA A 1 62 ? 9.769 -6.842 -13.172 1.00 13.76 62 ALA A CA 1
ATOM 472 C C . ALA A 1 62 ? 11.075 -6.835 -12.363 1.00 13.64 62 ALA A C 1
ATOM 473 O O . ALA A 1 62 ? 11.981 -6.043 -12.645 1.00 14.15 62 ALA A O 1
ATOM 475 N N . ILE A 1 63 ? 11.178 -7.724 -11.374 1.00 13.07 63 ILE A N 1
ATOM 476 C CA . ILE A 1 63 ? 12.427 -7.872 -10.618 1.00 13.00 63 ILE A CA 1
ATOM 477 C C . ILE A 1 63 ? 13.516 -8.498 -11.491 1.00 13.47 63 ILE A C 1
ATOM 478 O O . ILE A 1 63 ? 14.671 -8.062 -11.462 1.00 13.84 63 ILE A O 1
ATOM 483 N N . LYS A 1 64 ? 13.154 -9.513 -12.270 1.00 14.23 64 LYS A N 1
ATOM 484 C CA . LYS A 1 64 ? 14.108 -10.114 -13.199 1.00 15.11 64 LYS A CA 1
ATOM 485 C C . LYS A 1 64 ? 14.731 -9.055 -14.106 1.00 15.42 64 LYS A C 1
ATOM 486 O O . LYS A 1 64 ? 15.934 -9.081 -14.360 1.00 15.84 64 LYS A O 1
ATOM 492 N N . ALA A 1 65 ? 13.898 -8.126 -14.580 1.00 15.94 65 ALA A N 1
ATOM 493 C CA . ALA A 1 65 ? 14.319 -7.055 -15.494 1.00 15.89 65 ALA A CA 1
ATOM 494 C C . ALA A 1 65 ? 15.347 -6.085 -14.889 1.00 16.07 65 ALA A C 1
ATOM 495 O O . ALA A 1 65 ? 16.037 -5.360 -15.620 1.00 16.68 65 ALA A O 1
ATOM 497 N N . LEU A 1 66 ? 15.445 -6.078 -13.560 1.00 15.66 66 LEU A N 1
ATOM 498 C CA . LEU A 1 66 ? 16.436 -5.265 -12.848 1.00 15.43 66 LEU A CA 1
ATOM 499 C C . LEU A 1 66 ? 17.809 -5.922 -12.813 1.00 15.14 66 LEU A C 1
ATOM 500 O O . LEU A 1 66 ? 18.770 -5.332 -12.327 1.00 14.93 66 LEU A O 1
ATOM 505 N N . ASN A 1 67 ? 17.888 -7.152 -13.306 1.00 14.91 67 ASN A N 1
ATOM 506 C CA . ASN A 1 67 ? 19.134 -7.922 -13.289 1.00 15.02 67 ASN A CA 1
ATOM 507 C C . ASN A 1 67 ? 19.779 -8.020 -11.907 1.00 14.53 67 ASN A C 1
ATOM 508 O O . ASN A 1 67 ? 20.922 -7.592 -11.728 1.00 14.83 67 ASN A O 1
ATOM 513 N N . PRO A 1 68 ? 19.053 -8.600 -10.931 1.00 14.37 68 PRO A N 1
ATOM 514 C CA . PRO A 1 68 ? 19.594 -8.754 -9.584 1.00 14.39 68 PRO A CA 1
ATOM 515 C C . PRO A 1 68 ? 20.798 -9.688 -9.594 1.00 14.60 68 PRO A C 1
ATOM 516 O O . PRO A 1 68 ? 20.823 -10.651 -10.365 1.00 14.71 68 PRO A O 1
ATOM 520 N N . ASN A 1 69 ? 21.784 -9.389 -8.753 1.00 14.50 69 ASN A N 1
ATOM 521 C CA . ASN A 1 69 ? 22.988 -10.202 -8.654 1.00 14.93 69 ASN A CA 1
ATOM 522 C C . ASN A 1 69 ? 22.757 -11.462 -7.835 1.00 14.29 69 ASN A C 1
ATOM 523 O O . ASN A 1 69 ? 21.823 -11.542 -7.044 1.00 13.87 69 ASN A O 1
ATOM 528 N N . ASP A 1 70 ? 23.612 -12.450 -8.075 1.00 14.39 70 ASP A N 1
ATOM 529 C CA . ASP A 1 70 ? 23.617 -13.699 -7.350 1.00 14.34 70 ASP A CA 1
ATOM 530 C C . ASP A 1 70 ? 24.462 -13.487 -6.094 1.00 14.39 70 ASP A C 1
ATOM 531 O O . ASP A 1 70 ? 25.670 -13.742 -6.079 1.00 14.83 70 ASP A O 1
ATOM 536 N N . CYS A 1 71 ? 23.813 -12.984 -5.050 1.00 14.46 71 CYS A N 1
ATOM 537 C CA . CYS A 1 71 ? 24.460 -12.654 -3.784 1.00 14.95 71 CYS A CA 1
ATOM 538 C C . CYS A 1 71 ? 23.392 -12.541 -2.714 1.00 14.61 71 CYS A C 1
ATOM 539 O O . CYS A 1 71 ? 22.204 -12.450 -3.030 1.00 14.14 71 CYS A O 1
ATOM 542 N N . ILE A 1 72 ? 23.822 -12.540 -1.454 1.00 14.27 72 ILE A N 1
ATOM 543 C CA . ILE A 1 72 ? 22.908 -12.418 -0.329 1.00 14.63 72 ILE A CA 1
ATOM 544 C C . ILE A 1 72 ? 22.706 -10.952 0.032 1.00 15.18 72 ILE A C 1
ATOM 545 O O . ILE A 1 72 ? 23.649 -10.255 0.410 1.00 14.99 72 ILE A O 1
ATOM 550 N N . LEU A 1 73 ? 21.466 -10.499 -0.127 1.00 15.63 73 LEU A N 1
ATOM 551 C CA . LEU A 1 73 ? 21.035 -9.179 0.313 1.00 16.48 73 LEU A CA 1
ATOM 552 C C . LEU A 1 73 ? 20.692 -9.236 1.798 1.00 16.75 73 LEU A C 1
ATOM 553 O O . LEU A 1 73 ? 19.851 -10.036 2.217 1.00 16.79 73 LEU A O 1
ATOM 558 N N . VAL A 1 74 ? 21.365 -8.389 2.576 1.00 17.18 74 VAL A N 1
ATOM 559 C CA . VAL A 1 74 ? 21.227 -8.356 4.029 1.00 17.82 74 VAL A CA 1
ATOM 560 C C . VAL A 1 74 ? 20.452 -7.108 4.436 1.00 18.15 74 VAL A C 1
ATOM 561 O O . VAL A 1 74 ? 20.911 -5.992 4.201 1.00 18.25 74 VAL A O 1
ATOM 565 N N . PHE A 1 75 ? 19.292 -7.315 5.055 1.00 18.45 75 PHE A N 1
ATOM 566 C CA . PHE A 1 75 ? 18.445 -6.223 5.536 1.00 19.07 75 PHE A CA 1
ATOM 567 C C . PHE A 1 75 ? 18.085 -6.499 6.992 1.00 19.31 75 PHE A C 1
ATOM 568 O O . PHE A 1 75 ? 17.090 -7.168 7.284 1.00 19.02 75 PHE A O 1
ATOM 576 N N . GLY A 1 76 ? 18.909 -5.995 7.911 1.00 19.25 76 GLY A N 1
ATOM 577 C CA . GLY A 1 76 ? 18.815 -6.407 9.315 1.00 19.58 76 GLY A CA 1
ATOM 578 C C . GLY A 1 76 ? 19.099 -7.894 9.439 1.00 19.88 76 GLY A C 1
ATOM 579 O O . GLY A 1 76 ? 20.128 -8.375 8.962 1.00 19.65 76 GLY A O 1
ATOM 580 N N . ASP A 1 77 ? 18.177 -8.628 10.056 1.00 19.81 77 ASP A N 1
ATOM 581 C CA . ASP A 1 77 ? 18.287 -10.079 10.186 1.00 20.12 77 ASP A CA 1
ATOM 582 C C . ASP A 1 77 ? 17.758 -10.834 8.971 1.00 19.62 77 ASP A C 1
ATOM 583 O O . ASP A 1 77 ? 17.895 -12.060 8.884 1.00 20.16 77 ASP A O 1
ATOM 588 N N . VAL A 1 78 ? 17.158 -10.096 8.039 1.00 18.91 78 VAL A N 1
ATOM 589 C CA . VAL A 1 78 ? 16.631 -10.679 6.809 1.00 18.56 78 VAL A CA 1
ATOM 590 C C . VAL A 1 78 ? 17.771 -10.885 5.822 1.00 18.21 78 VAL A C 1
ATOM 591 O O . VAL A 1 78 ? 18.556 -9.967 5.559 1.00 18.08 78 VAL A O 1
ATOM 595 N N . ARG A 1 79 ? 17.866 -12.107 5.309 1.00 17.90 79 ARG A N 1
ATOM 596 C CA . ARG A 1 79 ? 18.877 -12.461 4.327 1.00 18.15 79 ARG A CA 1
ATOM 597 C C . ARG A 1 79 ? 18.210 -13.233 3.207 1.00 17.87 79 ARG A C 1
ATOM 598 O O . ARG A 1 79 ? 17.557 -14.249 3.443 1.00 18.31 79 ARG A O 1
ATOM 606 N N . LEU A 1 80 ? 18.348 -12.736 1.985 1.00 16.69 80 LEU A N 1
ATOM 607 C CA . LEU A 1 80 ? 17.837 -13.472 0.840 1.00 16.30 80 LEU A CA 1
ATOM 608 C C . LEU A 1 80 ? 18.669 -13.190 -0.394 1.00 15.25 80 LEU A C 1
ATOM 609 O O . LEU A 1 80 ? 19.301 -12.142 -0.520 1.00 15.32 80 LEU A O 1
ATOM 614 N N . ASN A 1 81 ? 18.662 -14.159 -1.293 1.00 13.92 81 ASN A N 1
ATOM 615 C CA . ASN A 1 81 ? 19.241 -14.011 -2.609 1.00 12.66 81 ASN A CA 1
ATOM 616 C C . ASN A 1 81 ? 18.095 -13.711 -3.576 1.00 12.40 81 ASN A C 1
ATOM 617 O O . ASN A 1 81 ? 17.288 -14.582 -3.889 1.00 11.99 81 ASN A O 1
ATOM 622 N N . VAL A 1 82 ? 18.021 -12.459 -4.018 1.00 12.48 82 VAL A N 1
ATOM 623 C CA . VAL A 1 82 ? 16.918 -11.995 -4.868 1.00 12.67 82 VAL A CA 1
ATOM 624 C C . VAL A 1 82 ? 16.893 -12.705 -6.225 1.00 12.90 82 VAL A C 1
ATOM 625 O O . VAL A 1 82 ? 15.820 -12.994 -6.753 1.00 12.59 82 VAL A O 1
ATOM 629 N N . LYS A 1 83 ? 18.062 -12.988 -6.791 1.00 12.58 83 LYS A N 1
ATOM 630 C CA . LYS A 1 83 ? 18.120 -13.700 -8.068 1.00 12.77 83 LYS A CA 1
ATOM 631 C C . LYS A 1 83 ? 17.569 -15.124 -7.922 1.00 12.51 83 LYS A C 1
ATOM 632 O O . LYS A 1 83 ? 16.821 -15.602 -8.778 1.00 12.60 83 LYS A O 1
ATOM 638 N N . LYS A 1 84 ? 17.931 -15.794 -6.830 1.00 12.28 84 LYS A N 1
ATOM 639 C CA . LYS A 1 84 ? 17.363 -17.105 -6.516 1.00 12.33 84 LYS A CA 1
ATOM 640 C C . LYS A 1 84 ? 15.843 -17.017 -6.425 1.00 12.51 84 LYS A C 1
ATOM 641 O O . LYS A 1 84 ? 15.127 -17.790 -7.064 1.00 12.23 84 LYS A O 1
ATOM 647 N N . LEU A 1 85 ? 15.364 -16.054 -5.639 1.00 12.51 85 LEU A N 1
ATOM 648 C CA . LEU A 1 85 ? 13.935 -15.875 -5.426 1.00 13.54 85 LEU A CA 1
ATOM 649 C C . LEU A 1 85 ? 13.195 -15.802 -6.749 1.00 12.91 85 LEU A C 1
ATOM 650 O O . LEU A 1 85 ? 12.228 -16.547 -6.984 1.00 12.87 85 LEU A O 1
ATOM 655 N N . VAL A 1 86 ? 13.650 -14.916 -7.626 1.00 12.93 86 VAL A N 1
ATOM 656 C CA . VAL A 1 86 ? 12.877 -14.633 -8.837 1.00 13.37 86 VAL A CA 1
ATOM 657 C C . VAL A 1 86 ? 13.024 -15.728 -9.885 1.00 13.36 86 VAL A C 1
ATOM 658 O O . VAL A 1 86 ? 12.105 -15.960 -10.659 1.00 13.72 86 VAL A O 1
ATOM 662 N N . THR A 1 87 ? 14.173 -16.405 -9.900 1.00 13.46 87 THR A N 1
ATOM 663 C CA . THR A 1 87 ? 14.420 -17.454 -10.886 1.00 13.64 87 THR A CA 1
ATOM 664 C C . THR A 1 87 ? 13.621 -18.704 -10.527 1.00 14.08 87 THR A C 1
ATOM 665 O O . THR A 1 87 ? 13.058 -19.363 -11.406 1.00 14.02 87 THR A O 1
ATOM 669 N N . GLU A 1 88 ? 13.547 -19.003 -9.233 1.00 13.85 88 GLU A N 1
ATOM 670 C CA . GLU A 1 88 ? 12.859 -20.202 -8.767 1.00 14.25 88 GLU A CA 1
ATOM 671 C C . GLU A 1 88 ? 11.354 -20.035 -8.582 1.00 14.30 88 GLU A C 1
ATOM 672 O O . GLU A 1 88 ? 10.644 -21.029 -8.393 1.00 14.17 88 GLU A O 1
ATOM 678 N N . PHE A 1 89 ? 10.863 -18.795 -8.643 1.00 13.98 89 PHE A N 1
ATOM 679 C CA . PHE A 1 89 ? 9.460 -18.525 -8.339 1.00 13.94 89 PHE A CA 1
ATOM 680 C C . PHE A 1 89 ? 8.474 -19.322 -9.200 1.00 14.22 89 PHE A C 1
ATOM 681 O O . PHE A 1 89 ? 7.647 -20.064 -8.667 1.00 14.34 89 PHE A O 1
ATOM 689 N N . GLU A 1 90 ? 8.550 -19.178 -10.519 1.00 14.64 90 GLU A N 1
ATOM 690 C CA . GLU A 1 90 ? 7.550 -19.819 -11.388 1.00 15.90 90 GLU A CA 1
ATOM 691 C C . GLU A 1 90 ? 7.478 -21.346 -11.190 1.00 15.84 90 GLU A C 1
ATOM 692 O O . GLU A 1 90 ? 6.390 -21.878 -10.951 1.00 15.37 90 GLU A O 1
ATOM 698 N N . PRO A 1 91 ? 8.629 -22.056 -11.271 1.00 15.91 91 PRO A N 1
ATOM 699 C CA . PRO A 1 91 ? 8.567 -23.502 -11.009 1.00 15.90 91 PRO A CA 1
ATOM 700 C C . PRO A 1 91 ? 8.092 -23.874 -9.599 1.00 16.40 91 PRO A C 1
ATOM 701 O O . PRO A 1 91 ? 7.580 -24.974 -9.405 1.00 16.71 91 PRO A O 1
ATOM 705 N N . SER A 1 92 ? 8.252 -22.973 -8.630 1.00 15.89 92 SER A N 1
ATOM 706 C CA . SER A 1 92 ? 7.856 -23.265 -7.244 1.00 16.70 92 SER A CA 1
ATOM 707 C C . SER A 1 92 ? 6.333 -23.320 -7.105 1.00 17.08 92 SER A C 1
ATOM 708 O O . SER A 1 92 ? 5.817 -23.838 -6.113 1.00 17.83 92 SER A O 1
ATOM 711 N N . CYS A 1 93 ? 5.627 -22.807 -8.111 1.00 17.83 93 CYS A N 1
ATOM 712 C CA . CYS A 1 93 ? 4.166 -22.709 -8.066 1.00 18.74 93 CYS A CA 1
ATOM 713 C C . CYS A 1 93 ? 3.435 -23.994 -8.425 1.00 19.69 93 CYS A C 1
ATOM 714 O O . CYS A 1 93 ? 2.231 -24.120 -8.185 1.00 20.06 93 CYS A O 1
ATOM 717 N N . PHE A 1 94 ? 4.143 -24.953 -9.010 1.00 20.55 94 PHE A N 1
ATOM 718 C CA . PHE A 1 94 ? 3.482 -26.175 -9.455 1.00 21.27 94 PHE A CA 1
ATOM 719 C C . PHE A 1 94 ? 4.394 -27.377 -9.318 1.00 21.77 94 PHE A C 1
ATOM 720 O O . PHE A 1 94 ? 3.945 -28.455 -8.913 1.00 22.60 94 PHE A O 1
ATOM 729 N N . TRP B 1 1 ? 8.104 -27.393 -10.910 1.00 11.93 1 TRP B N 1
ATOM 730 C CA . TRP B 1 1 ? 8.364 -28.299 -12.074 1.00 12.59 1 TRP B CA 1
ATOM 731 C C . TRP B 1 1 ? 7.352 -29.435 -12.113 1.00 12.74 1 TRP B C 1
ATOM 732 O O . TRP B 1 1 ? 6.784 -29.807 -11.085 1.00 12.92 1 TRP B O 1
ATOM 743 N N . GLU B 1 2 ? 7.134 -29.986 -13.299 1.00 12.80 2 GLU B N 1
ATOM 744 C CA . GLU B 1 2 ? 6.239 -31.131 -13.436 1.00 13.17 2 GLU B CA 1
ATOM 745 C C . GLU B 1 2 ? 6.880 -32.369 -12.811 1.00 13.01 2 GLU B C 1
ATOM 746 O O . GLU B 1 2 ? 7.989 -32.759 -13.183 1.00 13.00 2 GLU B O 1
ATOM 752 N N . GLU B 1 3 ? 6.179 -32.986 -11.863 1.00 13.20 3 GLU B N 1
ATOM 753 C CA . GLU B 1 3 ? 6.734 -34.126 -11.147 1.00 13.73 3 GLU B CA 1
ATOM 754 C C . GLU B 1 3 ? 6.012 -35.438 -11.416 1.00 14.49 3 GLU B C 1
ATOM 755 O O . GLU B 1 3 ? 6.467 -36.484 -10.966 1.00 15.05 3 GLU B O 1
ATOM 761 N N . THR B 1 4 ? 4.908 -35.398 -12.158 1.00 15.03 4 THR B N 1
ATOM 762 C CA . THR B 1 4 ? 4.153 -36.634 -12.408 1.00 15.77 4 THR B CA 1
ATOM 763 C C . THR B 1 4 ? 3.714 -36.861 -13.857 1.00 15.93 4 THR B C 1
ATOM 764 O O . THR B 1 4 ? 3.639 -38.011 -14.309 1.00 16.07 4 THR B O 1
ATOM 768 N N . LYS B 1 5 ? 3.414 -35.790 -14.585 1.00 16.40 5 LYS B N 1
ATOM 769 C CA . LYS B 1 5 ? 2.999 -35.947 -15.985 1.00 16.53 5 LYS B CA 1
ATOM 770 C C . LYS B 1 5 ? 4.131 -36.543 -16.812 1.00 16.96 5 LYS B C 1
ATOM 771 O O . LYS B 1 5 ? 5.223 -35.976 -16.869 1.00 16.75 5 LYS B O 1
ATOM 777 N N . GLU B 1 6 ? 3.857 -37.687 -17.432 1.00 17.66 6 GLU B N 1
ATOM 778 C CA . GLU B 1 6 ? 4.836 -38.380 -18.271 1.00 19.37 6 GLU B CA 1
ATOM 779 C C . GLU B 1 6 ? 5.048 -37.709 -19.618 1.00 19.06 6 GLU B C 1
ATOM 780 O O . GLU B 1 6 ? 4.091 -37.264 -20.271 1.00 19.20 6 GLU B O 1
ATOM 786 N N . CYS B 1 7 ? 6.309 -37.666 -20.045 1.00 18.55 7 CYS B N 1
ATOM 787 C CA . CYS B 1 7 ? 6.638 -37.225 -21.393 1.00 18.86 7 CYS B CA 1
ATOM 788 C C . CYS B 1 7 ? 6.135 -38.254 -22.389 1.00 18.99 7 CYS B C 1
ATOM 789 O O . CYS B 1 7 ? 6.087 -39.453 -22.086 1.00 19.38 7 CYS B O 1
ATOM 792 N N . ALA B 1 8 ? 5.803 -37.776 -23.587 1.00 19.57 8 ALA B N 1
ATOM 793 C CA . ALA B 1 8 ? 5.615 -38.643 -24.742 1.00 19.95 8 ALA B CA 1
ATOM 794 C C . ALA B 1 8 ? 6.967 -39.246 -25.087 1.00 20.02 8 ALA B C 1
ATOM 795 O O . ALA B 1 8 ? 8.005 -38.636 -24.798 1.00 20.45 8 ALA B O 1
ATOM 797 N N . PHE B 1 9 ? 6.959 -40.437 -25.691 1.00 19.62 9 PHE B N 1
ATOM 798 C CA . PHE B 1 9 ? 8.197 -41.141 -26.032 1.00 19.26 9 PHE B CA 1
ATOM 799 C C . PHE B 1 9 ? 9.078 -40.307 -26.963 1.00 18.34 9 PHE B C 1
ATOM 800 O O . PHE B 1 9 ? 10.300 -40.484 -26.994 1.00 18.45 9 PHE B O 1
ATOM 808 N N . THR B 1 10 ? 8.468 -39.379 -27.696 1.00 17.59 10 THR B N 1
ATOM 809 C CA . THR B 1 10 ? 9.227 -38.515 -28.596 1.00 16.77 10 THR B CA 1
ATOM 810 C C . THR B 1 10 ? 10.244 -37.644 -27.858 1.00 16.02 10 THR B C 1
ATOM 811 O O . THR B 1 10 ? 11.188 -37.126 -28.466 1.00 15.58 10 THR B O 1
ATOM 815 N N . GLU B 1 11 ? 10.069 -37.499 -26.544 1.00 15.54 11 GLU B N 1
ATOM 816 C CA . GLU B 1 11 ? 11.052 -36.763 -25.753 1.00 15.07 11 GLU B CA 1
ATOM 817 C C . GLU B 1 11 ? 12.376 -37.527 -25.672 1.00 14.93 11 GLU B C 1
ATOM 818 O O . GLU B 1 11 ? 13.430 -36.911 -25.528 1.00 14.63 11 GLU B O 1
ATOM 824 N N . PHE B 1 12 ? 12.324 -38.858 -25.777 1.00 14.83 12 PHE B N 1
ATOM 825 C CA . PHE B 1 12 ? 13.550 -39.647 -25.906 1.00 14.69 12 PHE B CA 1
ATOM 826 C C . PHE B 1 12 ? 14.214 -39.352 -27.249 1.00 14.16 12 PHE B C 1
ATOM 827 O O . PHE B 1 12 ? 15.423 -39.146 -27.317 1.00 13.74 12 PHE B O 1
ATOM 835 N N . PHE B 1 13 ? 13.419 -39.338 -28.322 1.00 13.97 13 PHE B N 1
ATOM 836 C CA . PHE B 1 13 ? 13.978 -39.086 -29.654 1.00 13.64 13 PHE B CA 1
ATOM 837 C C . PHE B 1 13 ? 14.563 -37.682 -29.783 1.00 13.61 13 PHE B C 1
ATOM 838 O O . PHE B 1 13 ? 15.446 -37.445 -30.608 1.00 13.64 13 PHE B O 1
ATOM 846 N N . LYS B 1 14 ? 14.065 -36.751 -28.973 1.00 13.69 14 LYS B N 1
ATOM 847 C CA . LYS B 1 14 ? 14.553 -35.374 -28.976 1.00 13.88 14 LYS B CA 1
ATOM 848 C C . LYS B 1 14 ? 16.041 -35.285 -28.628 1.00 13.97 14 LYS B C 1
ATOM 849 O O . LYS B 1 14 ? 16.711 -34.321 -29.005 1.00 14.31 14 LYS B O 1
ATOM 855 N N . LEU B 1 15 ? 16.541 -36.295 -27.922 1.00 13.71 15 LEU B N 1
ATOM 856 C CA . LEU B 1 15 ? 17.930 -36.340 -27.468 1.00 13.79 15 LEU B CA 1
ATOM 857 C C . LEU B 1 15 ? 18.897 -36.779 -28.551 1.00 13.49 15 LEU B C 1
ATOM 858 O O . LEU B 1 15 ? 20.105 -36.760 -28.341 1.00 13.90 15 LEU B O 1
ATOM 863 N N . ALA B 1 16 ? 18.363 -37.184 -29.697 1.00 13.72 16 ALA B N 1
ATOM 864 C CA . ALA B 1 16 ? 19.171 -37.748 -30.785 1.00 13.73 16 ALA B CA 1
ATOM 865 C C . ALA B 1 16 ? 20.407 -36.938 -31.196 1.00 13.89 16 ALA B C 1
ATOM 866 O O . ALA B 1 16 ? 21.475 -37.531 -31.398 1.00 14.23 16 ALA B O 1
ATOM 868 N N . PRO B 1 17 ? 20.279 -35.594 -31.336 1.00 14.28 17 PRO B N 1
ATOM 869 C CA . PRO B 1 17 ? 21.449 -34.780 -31.719 1.00 14.71 17 PRO B CA 1
ATOM 870 C C . PRO B 1 17 ? 22.636 -34.872 -30.763 1.00 14.91 17 PRO B C 1
ATOM 871 O O . PRO B 1 17 ? 23.767 -34.577 -31.164 1.00 15.65 17 PRO B O 1
ATOM 875 N N . LEU B 1 18 ? 22.394 -35.260 -29.512 1.00 14.61 18 LEU B N 1
ATOM 876 C CA . LEU B 1 18 ? 23.475 -35.333 -28.524 1.00 14.82 18 LEU B CA 1
ATOM 877 C C . LEU B 1 18 ? 24.500 -36.402 -28.865 1.00 15.08 18 LEU B C 1
ATOM 878 O O . LEU B 1 18 ? 25.664 -36.287 -28.484 1.00 14.77 18 LEU B O 1
ATOM 883 N N . ALA B 1 19 ? 24.061 -37.436 -29.578 1.00 15.71 19 ALA B N 1
ATOM 884 C CA . ALA B 1 19 ? 24.915 -38.575 -29.907 1.00 16.43 19 ALA B CA 1
ATOM 885 C C . ALA B 1 19 ? 26.215 -38.162 -30.590 1.00 16.95 19 ALA B C 1
ATOM 886 O O . ALA B 1 19 ? 27.234 -38.818 -30.413 1.00 17.26 19 ALA B O 1
ATOM 888 N N . SER B 1 20 ? 26.163 -37.078 -31.363 1.00 17.64 20 SER B N 1
ATOM 889 C CA . SER B 1 20 ? 27.319 -36.612 -32.126 1.00 18.36 20 SER B CA 1
ATOM 890 C C . SER B 1 20 ? 28.021 -35.413 -31.489 1.00 18.25 20 SER B C 1
ATOM 891 O O . SER B 1 20 ? 28.960 -34.847 -32.068 1.00 18.91 20 SER B O 1
ATOM 894 N N . ASN B 1 21 ? 27.575 -35.020 -30.299 1.00 17.23 21 ASN B N 1
ATOM 895 C CA . ASN B 1 21 ? 28.181 -33.892 -29.606 1.00 16.74 21 ASN B CA 1
ATOM 896 C C . ASN B 1 21 ? 29.383 -34.378 -28.799 1.00 16.58 21 ASN B C 1
ATOM 897 O O . ASN B 1 21 ? 29.226 -35.202 -27.911 1.00 16.35 21 ASN B O 1
ATOM 902 N N . PRO B 1 22 ? 30.590 -33.866 -29.104 1.00 16.58 22 PRO B N 1
ATOM 903 C CA . PRO B 1 22 ? 31.775 -34.335 -28.376 1.00 16.47 22 PRO B CA 1
ATOM 904 C C . PRO B 1 22 ? 31.730 -34.104 -26.867 1.00 16.06 22 PRO B C 1
ATOM 905 O O . PRO B 1 22 ? 32.423 -34.812 -26.132 1.00 16.69 22 PRO B O 1
ATOM 909 N N . ALA B 1 23 ? 30.925 -33.135 -26.425 1.00 15.32 23 ALA B N 1
ATOM 910 C CA . ALA B 1 23 ? 30.771 -32.839 -24.990 1.00 14.59 23 ALA B CA 1
ATOM 911 C C . ALA B 1 23 ? 30.067 -33.954 -24.230 1.00 14.64 23 ALA B C 1
ATOM 912 O O . ALA B 1 23 ? 30.275 -34.109 -23.030 1.00 14.48 23 ALA B O 1
ATOM 914 N N . LEU B 1 24 ? 29.234 -34.726 -24.920 1.00 14.35 24 LEU B N 1
ATOM 915 C CA . LEU B 1 24 ? 28.534 -35.852 -24.289 1.00 14.69 24 LEU B CA 1
ATOM 916 C C . LEU B 1 24 ? 29.470 -36.868 -23.641 1.00 14.98 24 LEU B C 1
ATOM 917 O O . LEU B 1 24 ? 29.370 -37.116 -22.440 1.00 14.71 24 LEU B O 1
ATOM 922 N N . SER B 1 25 ? 30.382 -37.452 -24.421 1.00 15.20 25 SER B N 1
ATOM 923 C CA . SER B 1 25 ? 31.266 -38.483 -23.877 1.00 15.61 25 SER B CA 1
ATOM 924 C C . SER B 1 25 ? 32.211 -37.917 -22.831 1.00 15.31 25 SER B C 1
ATOM 925 O O . SER B 1 25 ? 32.485 -38.575 -21.819 1.00 15.90 25 SER B O 1
ATOM 928 N N . VAL B 1 26 ? 32.702 -36.702 -23.063 1.00 14.95 26 VAL B N 1
ATOM 929 C CA . VAL B 1 26 ? 33.643 -36.073 -22.130 1.00 14.54 26 VAL B CA 1
ATOM 930 C C . VAL B 1 26 ? 32.987 -35.829 -20.773 1.00 13.91 26 VAL B C 1
ATOM 931 O O . VAL B 1 26 ? 33.560 -36.177 -19.733 1.00 13.92 26 VAL B O 1
ATOM 935 N N . CYS B 1 27 ? 31.785 -35.258 -20.787 1.00 13.81 27 CYS B N 1
ATOM 936 C CA . CYS B 1 27 ? 31.046 -35.030 -19.547 1.00 13.37 27 CYS B CA 1
ATOM 937 C C . CYS B 1 27 ? 30.729 -36.339 -18.836 1.00 13.28 27 CYS B C 1
ATOM 938 O O . CYS B 1 27 ? 30.970 -36.467 -17.633 1.00 13.11 27 CYS B O 1
ATOM 941 N N . GLN B 1 28 ? 30.196 -37.313 -19.571 1.00 13.27 28 GLN B N 1
ATOM 942 C CA . GLN B 1 28 ? 29.837 -38.609 -18.982 1.00 13.50 28 GLN B CA 1
ATOM 943 C C . GLN B 1 28 ? 31.043 -39.322 -18.368 1.00 14.21 28 GLN B C 1
ATOM 944 O O . GLN B 1 28 ? 30.974 -39.798 -17.232 1.00 13.99 28 GLN B O 1
ATOM 950 N N . ASP B 1 29 ? 32.150 -39.364 -19.111 1.00 14.62 29 ASP B N 1
ATOM 951 C CA . ASP B 1 29 ? 33.378 -40.004 -18.623 1.00 15.61 29 ASP B CA 1
ATOM 952 C C . ASP B 1 29 ? 33.991 -39.270 -17.429 1.00 15.37 29 ASP B C 1
ATOM 953 O O . ASP B 1 29 ? 34.541 -39.906 -16.527 1.00 15.61 29 ASP B O 1
ATOM 958 N N . ALA B 1 30 ? 33.882 -37.942 -17.419 1.00 14.71 30 ALA B N 1
ATOM 959 C CA . ALA B 1 30 ? 34.476 -37.111 -16.364 1.00 14.37 30 ALA B CA 1
ATOM 960 C C . ALA B 1 30 ? 33.718 -37.198 -15.047 1.00 14.19 30 ALA B C 1
ATOM 961 O O . ALA B 1 30 ? 34.299 -37.005 -13.970 1.00 14.71 30 ALA B O 1
ATOM 963 N N . SER B 1 31 ? 32.417 -37.474 -15.125 1.00 13.24 31 SER B N 1
ATOM 964 C CA . SER B 1 31 ? 31.555 -37.338 -13.955 1.00 12.91 31 SER B CA 1
ATOM 965 C C . SER B 1 31 ? 30.898 -38.636 -13.504 1.00 12.88 31 SER B C 1
ATOM 966 O O . SER B 1 31 ? 30.425 -38.721 -12.374 1.00 12.77 31 SER B O 1
ATOM 969 N N . GLY B 1 32 ? 30.846 -39.622 -14.395 1.00 12.98 32 GLY B N 1
ATOM 970 C CA . GLY B 1 32 ? 30.157 -40.874 -14.129 1.00 13.08 32 GLY B CA 1
ATOM 971 C C . GLY B 1 32 ? 28.655 -40.784 -14.330 1.00 13.22 32 GLY B C 1
ATOM 972 O O . GLY B 1 32 ? 27.955 -41.801 -14.274 1.00 13.56 32 GLY B O 1
ATOM 973 N N . TRP B 1 33 ? 28.168 -39.567 -14.567 1.00 13.09 33 TRP B N 1
ATOM 974 C CA . TRP B 1 33 ? 26.752 -39.336 -14.865 1.00 13.03 33 TRP B CA 1
ATOM 975 C C . TRP B 1 33 ? 26.459 -39.578 -16.339 1.00 13.57 33 TRP B C 1
ATOM 976 O O . TRP B 1 33 ? 27.181 -39.088 -17.212 1.00 14.21 33 TRP B O 1
ATOM 987 N N . GLN B 1 34 ? 25.389 -40.321 -16.612 1.00 13.30 34 GLN B N 1
ATOM 988 C CA . GLN B 1 34 ? 24.999 -40.626 -17.983 1.00 13.64 34 GLN B CA 1
ATOM 989 C C . GLN B 1 34 ? 23.698 -39.943 -18.378 1.00 13.62 34 GLN B C 1
ATOM 990 O O . GLN B 1 34 ? 22.719 -39.979 -17.625 1.00 12.88 34 GLN B O 1
ATOM 996 N N . MET B 1 35 ? 23.710 -39.333 -19.563 1.00 13.32 35 MET B N 1
ATOM 997 C CA . MET B 1 35 ? 22.508 -38.808 -20.216 1.00 13.75 35 MET B CA 1
ATOM 998 C C . MET B 1 35 ? 21.956 -39.808 -21.241 1.00 14.01 35 MET B C 1
ATOM 999 O O . MET B 1 35 ? 20.741 -39.956 -21.367 1.00 13.37 35 MET B O 1
ATOM 1004 N N . LEU B 1 36 ? 22.845 -40.492 -21.966 1.00 14.37 36 LEU B N 1
ATOM 1005 C CA . LEU B 1 36 ? 22.428 -41.530 -22.922 1.00 15.23 36 LEU B CA 1
ATOM 1006 C C . LEU B 1 36 ? 23.117 -42.853 -22.583 1.00 15.36 36 LEU B C 1
ATOM 1007 O O . LEU B 1 36 ? 24.326 -42.971 -22.763 1.00 15.63 36 LEU B O 1
ATOM 1012 N N . PRO B 1 37 ? 22.375 -43.836 -22.033 1.00 15.52 37 PRO B N 1
ATOM 1013 C CA . PRO B 1 37 ? 20.976 -43.810 -21.602 1.00 15.79 37 PRO B CA 1
ATOM 1014 C C . PRO B 1 37 ? 20.845 -42.935 -20.374 1.00 15.81 37 PRO B C 1
ATOM 1015 O O . PRO B 1 37 ? 21.836 -42.738 -19.667 1.00 16.24 37 PRO B O 1
ATOM 1019 N N . PRO B 1 38 ? 19.639 -42.400 -20.115 1.00 15.84 38 PRO B N 1
ATOM 1020 C CA . PRO B 1 38 ? 19.478 -41.549 -18.933 1.00 16.01 38 PRO B CA 1
ATOM 1021 C C . PRO B 1 38 ? 19.574 -42.289 -17.599 1.00 16.12 38 PRO B C 1
ATOM 1022 O O . PRO B 1 38 ? 18.814 -43.228 -17.334 1.00 16.82 38 PRO B O 1
ATOM 1026 N N . ALA B 1 39 ? 20.526 -41.871 -16.775 1.00 15.73 39 ALA B N 1
ATOM 1027 C CA . ALA B 1 39 ? 20.669 -42.392 -15.421 1.00 15.57 39 ALA B CA 1
ATOM 1028 C C . ALA B 1 39 ? 19.742 -41.674 -14.444 1.00 14.96 39 ALA B C 1
ATOM 1029 O O . ALA B 1 39 ? 19.457 -42.189 -13.354 1.00 15.31 39 ALA B O 1
ATOM 1031 N N . GLY B 1 40 ? 19.285 -40.484 -14.828 1.00 14.03 40 GLY B N 1
ATOM 1032 C CA . GLY B 1 40 ? 18.492 -39.638 -13.937 1.00 13.40 40 GLY B CA 1
ATOM 1033 C C . GLY B 1 40 ? 19.233 -38.367 -13.570 1.00 12.92 40 GLY B C 1
ATOM 1034 O O . GLY B 1 40 ? 19.991 -37.831 -14.372 1.00 13.33 40 GLY B O 1
ATOM 1035 N N . TYR B 1 41 ? 18.990 -37.863 -12.366 1.00 12.30 41 TYR B N 1
ATOM 1036 C CA . TYR B 1 41 ? 19.643 -36.647 -11.918 1.00 12.02 41 TYR B CA 1
ATOM 1037 C C . TYR B 1 41 ? 21.015 -36.983 -11.370 1.00 12.20 41 TYR B C 1
ATOM 1038 O O . TYR B 1 41 ? 21.180 -38.019 -10.724 1.00 12.94 41 TYR B O 1
ATOM 1047 N N . PRO B 1 42 ? 21.994 -36.101 -11.607 1.00 12.52 42 PRO B N 1
ATOM 1048 C CA . PRO B 1 42 ? 23.329 -36.289 -11.026 1.00 12.68 42 PRO B CA 1
ATOM 1049 C C . PRO B 1 42 ? 23.277 -36.458 -9.506 1.00 13.07 42 PRO B C 1
ATOM 1050 O O . PRO B 1 42 ? 22.600 -35.693 -8.818 1.00 13.29 42 PRO B O 1
ATOM 1054 N N . THR B 1 43 ? 23.984 -37.465 -9.005 1.00 12.64 43 THR B N 1
ATOM 1055 C CA . THR B 1 43 ? 24.180 -37.650 -7.562 1.00 13.26 43 THR B CA 1
ATOM 1056 C C . THR B 1 43 ? 25.077 -36.516 -7.022 1.00 13.75 43 THR B C 1
ATOM 1057 O O . THR B 1 43 ? 25.696 -35.796 -7.798 1.00 13.01 43 THR B O 1
ATOM 1061 N N . PRO B 1 44 ? 25.160 -36.349 -5.684 1.00 13.74 44 PRO B N 1
ATOM 1062 C CA . PRO B 1 44 ? 26.075 -35.342 -5.149 1.00 14.20 44 PRO B CA 1
ATOM 1063 C C . PRO B 1 44 ? 27.500 -35.485 -5.694 1.00 13.51 44 PRO B C 1
ATOM 1064 O O . PRO B 1 44 ? 28.122 -34.497 -6.065 1.00 13.44 44 PRO B O 1
ATOM 1068 N N . GLU B 1 45 ? 27.990 -36.719 -5.749 1.00 13.38 45 GLU B N 1
ATOM 1069 C CA . GLU B 1 45 ? 29.346 -36.984 -6.179 1.00 13.49 45 GLU B CA 1
ATOM 1070 C C . GLU B 1 45 ? 29.503 -36.669 -7.662 1.00 12.44 45 GLU B C 1
ATOM 1071 O O . GLU B 1 45 ? 30.453 -36.006 -8.057 1.00 12.98 45 GLU B O 1
ATOM 1077 N N . GLN B 1 46 ? 28.553 -37.127 -8.477 1.00 12.08 46 GLN B N 1
ATOM 1078 C CA . GLN B 1 46 ? 28.573 -36.803 -9.910 1.00 11.51 46 GLN B CA 1
ATOM 1079 C C . GLN B 1 46 ? 28.470 -35.304 -10.165 1.00 11.71 46 GLN B C 1
ATOM 1080 O O . GLN B 1 46 ? 29.152 -34.753 -11.029 1.00 11.41 46 GLN B O 1
ATOM 1086 N N . LEU B 1 47 ? 27.585 -34.646 -9.424 1.00 12.03 47 LEU B N 1
ATOM 1087 C CA . LEU B 1 47 ? 27.365 -33.223 -9.600 1.00 12.96 47 LEU B CA 1
ATOM 1088 C C . LEU B 1 47 ? 28.624 -32.415 -9.332 1.00 13.45 47 LEU B C 1
ATOM 1089 O O . LEU B 1 47 ? 28.955 -31.503 -10.091 1.00 13.94 47 LEU B O 1
ATOM 1094 N N . LYS B 1 48 ? 29.349 -32.764 -8.272 1.00 13.93 48 LYS B N 1
ATOM 1095 C CA . LYS B 1 48 ? 30.605 -32.098 -7.970 1.00 14.78 48 LYS B CA 1
ATOM 1096 C C . LYS B 1 48 ? 31.573 -32.176 -9.146 1.00 14.23 48 LYS B C 1
ATOM 1097 O O . LYS B 1 48 ? 32.181 -31.178 -9.533 1.00 14.90 48 LYS B O 1
ATOM 1103 N N . LEU B 1 49 ? 31.698 -33.367 -9.719 1.00 13.58 49 LEU B N 1
ATOM 1104 C CA . LEU B 1 49 ? 32.558 -33.559 -10.879 1.00 12.67 49 LEU B CA 1
ATOM 1105 C C . LEU B 1 49 ? 32.078 -32.764 -12.094 1.00 12.76 49 LEU B C 1
ATOM 1106 O O . LEU B 1 49 ? 32.883 -32.123 -12.783 1.00 13.12 49 LEU B O 1
ATOM 1111 N N . MET B 1 50 ? 30.769 -32.802 -12.345 1.00 12.40 50 MET B N 1
ATOM 1112 C CA . MET B 1 50 ? 30.191 -32.089 -13.487 1.00 12.39 50 MET B CA 1
ATOM 1113 C C . MET B 1 50 ? 30.452 -30.594 -13.374 1.00 12.73 50 MET B C 1
ATOM 1114 O O . MET B 1 50 ? 30.766 -29.933 -14.356 1.00 13.56 50 MET B O 1
ATOM 1119 N N . CYS B 1 51 ? 30.328 -30.078 -12.155 1.00 13.28 51 CYS B N 1
ATOM 1120 C CA . CYS B 1 51 ? 30.453 -28.640 -11.918 1.00 13.84 51 CYS B CA 1
ATOM 1121 C C . CYS B 1 51 ? 31.885 -28.140 -12.126 1.00 14.27 51 CYS B C 1
ATOM 1122 O O . CYS B 1 51 ? 32.126 -26.934 -12.287 1.00 14.76 51 CYS B O 1
ATOM 1125 N N . GLY B 1 52 ? 32.819 -29.082 -12.163 1.00 14.10 52 GLY B N 1
ATOM 1126 C CA . GLY B 1 52 ? 34.219 -28.772 -12.426 1.00 15.32 52 GLY B CA 1
ATOM 1127 C C . GLY B 1 52 ? 34.648 -29.083 -13.846 1.00 15.70 52 GLY B C 1
ATOM 1128 O O . GLY B 1 52 ? 35.826 -28.946 -14.177 1.00 16.20 52 GLY B O 1
ATOM 1129 N N . THR B 1 53 ? 33.696 -29.486 -14.692 1.00 15.57 53 THR B N 1
ATOM 1130 C CA . THR B 1 53 ? 34.016 -29.937 -16.049 1.00 15.68 53 THR B CA 1
ATOM 1131 C C . THR B 1 53 ? 33.380 -29.016 -17.080 1.00 15.45 53 THR B C 1
ATOM 1132 O O . THR B 1 53 ? 32.162 -29.012 -17.253 1.00 15.03 53 THR B O 1
ATOM 1136 N N . ALA B 1 54 ? 34.205 -28.247 -17.786 1.00 15.65 54 ALA B N 1
ATOM 1137 C CA . ALA B 1 54 ? 33.690 -27.307 -18.787 1.00 15.77 54 ALA B CA 1
ATOM 1138 C C . ALA B 1 54 ? 32.720 -27.964 -19.774 1.00 15.57 54 ALA B C 1
ATOM 1139 O O . ALA B 1 54 ? 31.699 -27.384 -20.121 1.00 15.42 54 ALA B O 1
ATOM 1141 N N . GLU B 1 55 ? 33.039 -29.187 -20.190 1.00 15.20 55 GLU B N 1
ATOM 1142 C CA . GLU B 1 55 ? 32.221 -29.924 -21.154 1.00 15.37 55 GLU B CA 1
ATOM 1143 C C . GLU B 1 55 ? 30.824 -30.272 -20.633 1.00 15.01 55 GLU B C 1
ATOM 1144 O O . GLU B 1 55 ? 29.895 -30.444 -21.417 1.00 14.47 55 GLU B O 1
ATOM 1150 N N . CYS B 1 56 ? 30.666 -30.375 -19.313 1.00 14.18 56 CYS B N 1
ATOM 1151 C CA . CYS B 1 56 ? 29.335 -30.628 -18.760 1.00 13.60 56 CYS B CA 1
ATOM 1152 C C . CYS B 1 56 ? 28.431 -29.407 -18.899 1.00 13.65 56 CYS B C 1
ATOM 1153 O O . CYS B 1 56 ? 27.250 -29.542 -19.180 1.00 12.87 56 CYS B O 1
ATOM 1156 N N . PHE B 1 57 ? 28.994 -28.216 -18.737 1.00 13.79 57 PHE B N 1
ATOM 1157 C CA . PHE B 1 57 ? 28.240 -26.995 -19.011 1.00 14.27 57 PHE B CA 1
ATOM 1158 C C . PHE B 1 57 ? 27.855 -26.903 -20.487 1.00 14.57 57 PHE B C 1
ATOM 1159 O O . PHE B 1 57 ? 26.731 -26.516 -20.821 1.00 15.12 57 PHE B O 1
ATOM 1167 N N . THR B 1 58 ? 28.792 -27.265 -21.361 1.00 14.83 58 THR B N 1
ATOM 1168 C CA . THR B 1 58 ? 28.512 -27.329 -22.798 1.00 15.01 58 THR B CA 1
ATOM 1169 C C . THR B 1 58 ? 27.388 -28.317 -23.095 1.00 14.47 58 THR B C 1
ATOM 1170 O O . THR B 1 58 ? 26.465 -28.005 -23.848 1.00 14.96 58 THR B O 1
ATOM 1174 N N . LEU B 1 59 ? 27.466 -29.500 -22.492 1.00 14.38 59 LEU B N 1
ATOM 1175 C CA . LEU B 1 59 ? 26.447 -30.529 -22.690 1.00 13.88 59 LEU B CA 1
ATOM 1176 C C . LEU B 1 59 ? 25.084 -30.065 -22.191 1.00 13.51 59 LEU B C 1
ATOM 1177 O O . LEU B 1 59 ? 24.084 -30.184 -22.903 1.00 13.00 59 LEU B O 1
ATOM 1182 N N . ILE B 1 60 ? 25.045 -29.526 -20.978 1.00 13.45 60 ILE B N 1
ATOM 1183 C CA . ILE B 1 60 ? 23.780 -29.050 -20.422 1.00 13.50 60 ILE B CA 1
ATOM 1184 C C . ILE B 1 60 ? 23.157 -27.955 -21.302 1.00 13.83 60 ILE B C 1
ATOM 1185 O O . ILE B 1 60 ? 21.956 -27.966 -21.549 1.00 13.54 60 ILE B O 1
ATOM 1190 N N . ASP B 1 61 ? 23.986 -27.038 -21.799 1.00 14.40 61 ASP B N 1
ATOM 1191 C CA . ASP B 1 61 ? 23.505 -26.010 -22.721 1.00 15.30 61 ASP B CA 1
ATOM 1192 C C . ASP B 1 61 ? 22.979 -26.614 -24.024 1.00 14.86 61 ASP B C 1
ATOM 1193 O O . ASP B 1 61 ? 21.984 -26.145 -24.571 1.00 15.02 61 ASP B O 1
ATOM 1198 N N . ALA B 1 62 ? 23.635 -27.666 -24.509 1.00 14.41 62 ALA B N 1
ATOM 1199 C CA . ALA B 1 62 ? 23.182 -28.345 -25.721 1.00 14.30 62 ALA B CA 1
ATOM 1200 C C . ALA B 1 62 ? 21.807 -28.982 -25.510 1.00 14.38 62 ALA B C 1
ATOM 1201 O O . ALA B 1 62 ? 20.940 -28.907 -26.389 1.00 15.00 62 ALA B O 1
ATOM 1203 N N . ILE B 1 63 ? 21.600 -29.575 -24.335 1.00 14.16 63 ILE B N 1
ATOM 1204 C CA . ILE B 1 63 ? 20.302 -30.171 -23.993 1.00 13.85 63 ILE B CA 1
ATOM 1205 C C . ILE B 1 63 ? 19.224 -29.081 -23.873 1.00 14.58 63 ILE B C 1
ATOM 1206 O O . ILE B 1 63 ? 18.097 -29.249 -24.355 1.00 14.35 63 ILE B O 1
ATOM 1211 N N . LYS B 1 64 ? 19.583 -27.964 -23.239 1.00 15.13 64 LYS B N 1
ATOM 1212 C CA . LYS B 1 64 ? 18.687 -26.815 -23.079 1.00 16.43 64 LYS B CA 1
ATOM 1213 C C . LYS B 1 64 ? 18.182 -26.341 -24.439 1.00 15.88 64 LYS B C 1
ATOM 1214 O O . LYS B 1 64 ? 16.996 -26.036 -24.600 1.00 16.04 64 LYS B O 1
ATOM 1220 N N . ALA B 1 65 ? 19.082 -26.331 -25.424 1.00 15.48 65 ALA B N 1
ATOM 1221 C CA . ALA B 1 65 ? 18.762 -25.874 -26.785 1.00 15.62 65 ALA B CA 1
ATOM 1222 C C . ALA B 1 65 ? 17.816 -26.798 -27.543 1.00 15.67 65 ALA B C 1
ATOM 1223 O O . ALA B 1 65 ? 17.191 -26.373 -28.510 1.00 15.97 65 ALA B O 1
ATOM 1225 N N . LEU B 1 66 ? 17.720 -28.057 -27.109 1.00 15.31 66 LEU B N 1
ATOM 1226 C CA . LEU B 1 66 ? 16.769 -29.010 -27.690 1.00 15.24 66 LEU B CA 1
ATOM 1227 C C . LEU B 1 66 ? 15.334 -28.755 -27.234 1.00 14.93 66 LEU B C 1
ATOM 1228 O O . LEU B 1 66 ? 14.403 -29.371 -27.753 1.00 15.59 66 LEU B O 1
ATOM 1233 N N . ASN B 1 67 ? 15.166 -27.856 -26.264 1.00 14.71 67 ASN B N 1
ATOM 1234 C CA . ASN B 1 67 ? 13.841 -27.464 -25.770 1.00 14.56 67 ASN B CA 1
ATOM 1235 C C . ASN B 1 67 ? 13.070 -28.627 -25.120 1.00 13.85 67 ASN B C 1
ATOM 1236 O O . ASN B 1 67 ? 11.937 -28.923 -25.505 1.00 13.74 67 ASN B O 1
ATOM 1241 N N . PRO B 1 68 ? 13.675 -29.278 -24.104 1.00 13.28 68 PRO B N 1
ATOM 1242 C CA . PRO B 1 68 ? 12.981 -30.385 -23.442 1.00 13.44 68 PRO B CA 1
ATOM 1243 C C . PRO B 1 68 ? 11.685 -29.909 -22.805 1.00 13.60 68 PRO B C 1
ATOM 1244 O O . PRO B 1 68 ? 11.620 -28.780 -22.293 1.00 13.75 68 PRO B O 1
ATOM 1248 N N . ASN B 1 69 ? 10.672 -30.766 -22.831 1.00 13.58 69 ASN B N 1
ATOM 1249 C CA . ASN B 1 69 ? 9.390 -30.436 -22.213 1.00 14.04 69 ASN B CA 1
ATOM 1250 C C . ASN B 1 69 ? 9.484 -30.534 -20.693 1.00 13.73 69 ASN B C 1
ATOM 1251 O O . ASN B 1 69 ? 10.381 -31.187 -20.136 1.00 13.27 69 ASN B O 1
ATOM 1256 N N . ASP B 1 70 ? 8.545 -29.876 -20.030 1.00 13.58 70 ASP B N 1
ATOM 1257 C CA . ASP B 1 70 ? 8.414 -29.929 -18.582 1.00 13.15 70 ASP B CA 1
ATOM 1258 C C . ASP B 1 70 ? 7.559 -31.158 -18.262 1.00 12.99 70 ASP B C 1
ATOM 1259 O O . ASP B 1 70 ? 6.330 -31.076 -18.153 1.00 12.85 70 ASP B O 1
ATOM 1264 N N . CYS B 1 71 ? 8.223 -32.310 -18.165 1.00 12.93 71 CYS B N 1
ATOM 1265 C CA . CYS B 1 71 ? 7.554 -33.589 -17.965 1.00 13.36 71 CYS B CA 1
ATOM 1266 C C . CYS B 1 71 ? 8.564 -34.602 -17.475 1.00 13.38 71 CYS B C 1
ATOM 1267 O O . CYS B 1 71 ? 9.779 -34.375 -17.556 1.00 12.83 71 CYS B O 1
ATOM 1270 N N . ILE B 1 72 ? 8.049 -35.732 -17.003 1.00 13.28 72 ILE B N 1
ATOM 1271 C CA . ILE B 1 72 ? 8.876 -36.824 -16.492 1.00 14.10 72 ILE B CA 1
ATOM 1272 C C . ILE B 1 72 ? 9.158 -37.876 -17.563 1.00 14.17 72 ILE B C 1
ATOM 1273 O O . ILE B 1 72 ? 8.239 -38.469 -18.135 1.00 14.21 72 ILE B O 1
ATOM 1278 N N . LEU B 1 73 ? 10.443 -38.087 -17.835 1.00 13.89 73 LEU B N 1
ATOM 1279 C CA . LEU B 1 73 ? 10.903 -39.193 -18.656 1.00 14.95 73 LEU B CA 1
ATOM 1280 C C . LEU B 1 73 ? 10.930 -40.438 -17.776 1.00 14.55 73 LEU B C 1
ATOM 1281 O O . LEU B 1 73 ? 11.660 -40.481 -16.785 1.00 14.46 73 LEU B O 1
ATOM 1286 N N . VAL B 1 74 ? 10.104 -41.424 -18.124 1.00 14.93 74 VAL B N 1
ATOM 1287 C CA . VAL B 1 74 ? 10.007 -42.684 -17.390 1.00 15.50 74 VAL B CA 1
ATOM 1288 C C . VAL B 1 74 ? 10.875 -43.712 -18.108 1.00 15.74 74 VAL B C 1
ATOM 1289 O O . VAL B 1 74 ? 10.593 -44.078 -19.250 1.00 16.40 74 VAL B O 1
ATOM 1293 N N . PHE B 1 75 ? 11.939 -44.150 -17.443 1.00 15.40 75 PHE B N 1
ATOM 1294 C CA . PHE B 1 75 ? 12.930 -45.037 -18.059 1.00 15.19 75 PHE B CA 1
ATOM 1295 C C . PHE B 1 75 ? 13.331 -46.099 -17.044 1.00 14.94 75 PHE B C 1
ATOM 1296 O O . PHE B 1 75 ? 14.312 -45.947 -16.323 1.00 14.89 75 PHE B O 1
ATOM 1304 N N . GLY B 1 76 ? 12.560 -47.180 -16.999 1.00 14.94 76 GLY B N 1
ATOM 1305 C CA . GLY B 1 76 ? 12.702 -48.163 -15.930 1.00 15.26 76 GLY B CA 1
ATOM 1306 C C . GLY B 1 76 ? 12.354 -47.493 -14.618 1.00 15.82 76 GLY B C 1
ATOM 1307 O O . GLY B 1 76 ? 11.253 -46.947 -14.470 1.00 16.05 76 GLY B O 1
ATOM 1308 N N . ASP B 1 77 ? 13.302 -47.521 -13.679 1.00 15.91 77 ASP B N 1
ATOM 1309 C CA . ASP B 1 77 ? 13.142 -46.878 -12.374 1.00 16.44 77 ASP B CA 1
ATOM 1310 C C . ASP B 1 77 ? 13.401 -45.370 -12.437 1.00 16.00 77 ASP B C 1
ATOM 1311 O O . ASP B 1 77 ? 13.057 -44.638 -11.508 1.00 15.82 77 ASP B O 1
ATOM 1316 N N . VAL B 1 78 ? 13.994 -44.906 -13.536 1.00 15.02 78 VAL B N 1
ATOM 1317 C CA . VAL B 1 78 ? 14.355 -43.490 -13.671 1.00 14.89 78 VAL B CA 1
ATOM 1318 C C . VAL B 1 78 ? 13.116 -42.618 -13.882 1.00 14.63 78 VAL B C 1
ATOM 1319 O O . VAL B 1 78 ? 12.221 -42.970 -14.645 1.00 14.30 78 VAL B O 1
ATOM 1323 N N . ARG B 1 79 ? 13.064 -41.495 -13.164 1.00 14.63 79 ARG B N 1
ATOM 1324 C CA . ARG B 1 79 ? 12.015 -40.486 -13.330 1.00 14.88 79 ARG B CA 1
ATOM 1325 C C . ARG B 1 79 ? 12.705 -39.140 -13.442 1.00 14.83 79 ARG B C 1
ATOM 1326 O O . ARG B 1 79 ? 13.066 -38.530 -12.437 1.00 16.42 79 ARG B O 1
ATOM 1334 N N . LEU B 1 80 ? 12.902 -38.686 -14.673 1.00 13.51 80 LEU B N 1
ATOM 1335 C CA . LEU B 1 80 ? 13.755 -37.533 -14.923 1.00 13.00 80 LEU B CA 1
ATOM 1336 C C . LEU B 1 80 ? 13.012 -36.432 -15.655 1.00 12.47 80 LEU B C 1
ATOM 1337 O O . LEU B 1 80 ? 12.506 -36.644 -16.756 1.00 12.98 80 LEU B O 1
ATOM 1342 N N . ASN B 1 81 ? 12.932 -35.256 -15.035 1.00 11.86 81 ASN B N 1
ATOM 1343 C CA . ASN B 1 81 ? 12.444 -34.077 -15.738 1.00 11.25 81 ASN B CA 1
ATOM 1344 C C . ASN B 1 81 ? 13.642 -33.357 -16.331 1.00 10.92 81 ASN B C 1
ATOM 1345 O O . ASN B 1 81 ? 14.411 -32.721 -15.610 1.00 11.11 81 ASN B O 1
ATOM 1350 N N . VAL B 1 82 ? 13.820 -33.497 -17.644 1.00 10.80 82 VAL B N 1
ATOM 1351 C CA . VAL B 1 82 ? 15.011 -32.961 -18.316 1.00 10.45 82 VAL B CA 1
ATOM 1352 C C . VAL B 1 82 ? 15.048 -31.429 -18.290 1.00 10.34 82 VAL B C 1
ATOM 1353 O O . VAL B 1 82 ? 16.129 -30.834 -18.214 1.00 10.14 82 VAL B O 1
ATOM 1357 N N . LYS B 1 83 ? 13.883 -30.786 -18.348 1.00 10.13 83 LYS B N 1
ATOM 1358 C CA . LYS B 1 83 ? 13.859 -29.323 -18.316 1.00 10.18 83 LYS B CA 1
ATOM 1359 C C . LYS B 1 83 ? 14.292 -28.832 -16.934 1.00 10.10 83 LYS B C 1
ATOM 1360 O O . LYS B 1 83 ? 15.063 -27.872 -16.805 1.00 9.76 83 LYS B O 1
ATOM 1366 N N . LYS B 1 84 ? 13.793 -29.505 -15.906 1.00 9.84 84 LYS B N 1
ATOM 1367 C CA . LYS B 1 84 ? 14.205 -29.206 -14.545 1.00 10.11 84 LYS B CA 1
ATOM 1368 C C . LYS B 1 84 ? 15.712 -29.396 -14.410 1.00 10.36 84 LYS B C 1
ATOM 1369 O O . LYS B 1 84 ? 16.412 -28.523 -13.896 1.00 10.43 84 LYS B O 1
ATOM 1375 N N . LEU B 1 85 ? 16.212 -30.532 -14.889 1.00 10.21 85 LEU B N 1
ATOM 1376 C CA . LEU B 1 85 ? 17.637 -30.829 -14.840 1.00 10.66 85 LEU B CA 1
ATOM 1377 C C . LEU B 1 85 ? 18.497 -29.714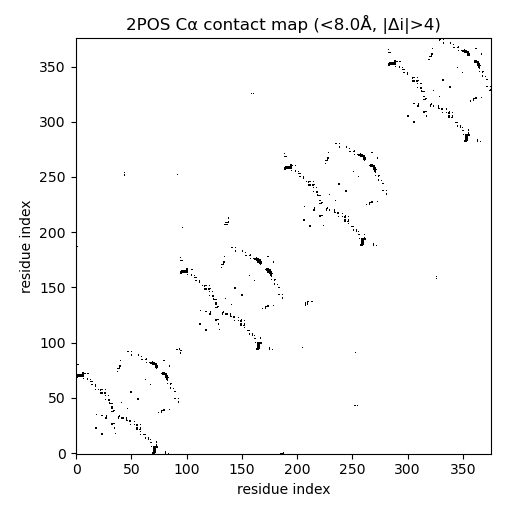 -15.415 1.00 10.56 85 LEU B C 1
ATOM 1378 O O . LEU B 1 85 ? 19.419 -29.236 -14.751 1.00 10.31 85 LEU B O 1
ATOM 1383 N N . VAL B 1 86 ? 18.197 -29.296 -16.645 1.00 10.85 86 VAL B N 1
ATOM 1384 C CA . VAL B 1 86 ? 19.073 -28.334 -17.311 1.00 11.08 86 VAL B CA 1
ATOM 1385 C C . VAL B 1 86 ? 18.930 -26.924 -16.745 1.00 11.54 86 VAL B C 1
ATOM 1386 O O . VAL B 1 86 ? 19.876 -26.140 -16.775 1.00 12.97 86 VAL B O 1
ATOM 1390 N N . THR B 1 87 ? 17.759 -26.610 -16.204 1.00 11.29 87 THR B N 1
ATOM 1391 C CA . THR B 1 87 ? 17.525 -25.275 -15.669 1.00 11.51 87 THR B CA 1
ATOM 1392 C C . THR B 1 87 ? 18.187 -25.111 -14.306 1.00 11.61 87 THR B C 1
ATOM 1393 O O . THR B 1 87 ? 18.743 -24.049 -14.001 1.00 12.57 87 THR B O 1
ATOM 1397 N N . GLU B 1 88 ? 18.130 -26.163 -13.495 1.00 11.73 88 GLU B N 1
ATOM 1398 C CA . GLU B 1 88 ? 18.658 -26.094 -12.139 1.00 11.98 88 GLU B CA 1
ATOM 1399 C C . GLU B 1 88 ? 20.144 -26.420 -12.054 1.00 11.79 88 GLU B C 1
ATOM 1400 O O . GLU B 1 88 ? 20.761 -26.233 -11.004 1.00 11.96 88 GLU B O 1
ATOM 1406 N N . PHE B 1 89 ? 20.726 -26.921 -13.141 1.00 11.92 89 PHE B N 1
ATOM 1407 C CA . PHE B 1 89 ? 22.109 -27.380 -13.089 1.00 12.05 89 PHE B CA 1
ATOM 1408 C C . PHE B 1 89 ? 23.113 -26.322 -12.638 1.00 11.94 89 PHE B C 1
ATOM 1409 O O . PHE B 1 89 ? 23.834 -26.532 -11.666 1.00 11.84 89 PHE B O 1
ATOM 1417 N N . GLU B 1 90 ? 23.193 -25.202 -13.353 1.00 12.86 90 GLU B N 1
ATOM 1418 C CA . GLU B 1 90 ? 24.242 -24.223 -13.038 1.00 14.53 90 GLU B CA 1
ATOM 1419 C C . GLU B 1 90 ? 24.181 -23.711 -11.592 1.00 14.11 90 GLU B C 1
ATOM 1420 O O . GLU B 1 90 ? 25.196 -23.722 -10.903 1.00 14.03 90 GLU B O 1
ATOM 1426 N N . PRO B 1 91 ? 22.994 -23.280 -11.115 1.00 13.87 91 PRO B N 1
ATOM 1427 C CA . PRO B 1 91 ? 22.947 -22.867 -9.708 1.00 13.93 91 PRO B CA 1
ATOM 1428 C C . PRO B 1 91 ? 23.282 -23.976 -8.708 1.00 14.14 91 PRO B C 1
ATOM 1429 O O . PRO B 1 91 ? 23.777 -23.685 -7.617 1.00 14.46 91 PRO B O 1
ATOM 1433 N N . SER B 1 92 ? 23.028 -25.234 -9.076 1.00 13.25 92 SER B N 1
ATOM 1434 C CA . SER B 1 92 ? 23.286 -26.356 -8.168 1.00 13.78 92 SER B CA 1
ATOM 1435 C C . SER B 1 92 ? 24.781 -26.545 -7.885 1.00 14.35 92 SER B C 1
ATOM 1436 O O . SER B 1 92 ? 25.159 -27.243 -6.943 1.00 14.89 92 SER B O 1
ATOM 1439 N N . CYS B 1 93 ? 25.619 -25.911 -8.702 1.00 14.81 93 CYS B N 1
ATOM 1440 C CA . CYS B 1 93 ? 27.073 -26.054 -8.596 1.00 16.21 93 CYS B CA 1
ATOM 1441 C C . CYS B 1 93 ? 27.743 -25.313 -7.435 1.00 17.49 93 CYS B C 1
ATOM 1442 O O . CYS B 1 93 ? 28.882 -25.628 -7.078 1.00 18.05 93 CYS B O 1
ATOM 1445 N N . PHE B 1 94 ? 27.059 -24.328 -6.854 1.00 18.23 94 PHE B N 1
ATOM 1446 C CA . PHE B 1 94 ? 27.662 -23.541 -5.777 1.00 19.46 94 PHE B CA 1
ATOM 1447 C C . PHE B 1 94 ? 26.613 -22.971 -4.824 1.00 19.43 94 PHE B C 1
ATOM 1448 O O . PHE B 1 94 ? 26.952 -22.566 -3.705 1.00 20.18 94 PHE B O 1
ATOM 1457 N N . TRP C 1 1 ? -0.137 -27.122 15.898 1.00 14.24 1 TRP C N 1
ATOM 1458 C CA . TRP C 1 1 ? -0.040 -28.134 14.803 1.00 14.09 1 TRP C CA 1
ATOM 1459 C C . TRP C 1 1 ? -1.079 -29.226 14.978 1.00 14.40 1 TRP C C 1
ATOM 1460 O O . TRP C 1 1 ? -1.530 -29.495 16.094 1.00 14.60 1 TRP C O 1
ATOM 1471 N N . GLU C 1 2 ? -1.448 -29.853 13.868 1.00 14.19 2 GLU C N 1
ATOM 1472 C CA . GLU C 1 2 ? -2.345 -30.995 13.900 1.00 14.29 2 GLU C CA 1
ATOM 1473 C C . GLU C 1 2 ? -1.639 -32.203 14.506 1.00 14.22 2 GLU C C 1
ATOM 1474 O O . GLU C 1 2 ? -0.575 -32.624 14.032 1.00 14.42 2 GLU C O 1
ATOM 1480 N N . GLU C 1 3 ? -2.247 -32.767 15.546 1.00 14.66 3 GLU C N 1
ATOM 1481 C CA . GLU C 1 3 ? -1.639 -33.871 16.275 1.00 15.51 3 GLU C CA 1
ATOM 1482 C C . GLU C 1 3 ? -2.523 -35.109 16.282 1.00 16.06 3 GLU C C 1
ATOM 1483 O O . GLU C 1 3 ? -2.130 -36.140 16.826 1.00 17.27 3 GLU C O 1
ATOM 1489 N N . THR C 1 4 ? -3.712 -35.006 15.688 1.00 16.71 4 THR C N 1
ATOM 1490 C CA . THR C 1 4 ? -4.661 -36.122 15.674 1.00 17.32 4 THR C CA 1
ATOM 1491 C C . THR C 1 4 ? -4.923 -36.646 14.268 1.00 17.09 4 THR C C 1
ATOM 1492 O O . THR C 1 4 ? -4.746 -37.838 13.988 1.00 16.76 4 THR C O 1
ATOM 1496 N N . LYS C 1 5 ? -5.359 -35.750 13.393 1.00 16.76 5 LYS C N 1
ATOM 1497 C CA . LYS C 1 5 ? -5.691 -36.107 12.035 1.00 17.06 5 LYS C CA 1
ATOM 1498 C C . LYS C 1 5 ? -4.476 -36.691 11.350 1.00 16.78 5 LYS C C 1
ATOM 1499 O O . LYS C 1 5 ? -3.406 -36.076 11.327 1.00 16.34 5 LYS C O 1
ATOM 1505 N N . GLU C 1 6 ? -4.651 -37.890 10.806 1.00 16.58 6 GLU C N 1
ATOM 1506 C CA . GLU C 1 6 ? -3.578 -38.580 10.101 1.00 17.38 6 GLU C CA 1
ATOM 1507 C C . GLU C 1 6 ? -3.621 -38.222 8.626 1.00 17.72 6 GLU C C 1
ATOM 1508 O O . GLU C 1 6 ? -4.700 -38.011 8.058 1.00 18.51 6 GLU C O 1
ATOM 1514 N N . CYS C 1 7 ? -2.442 -38.133 8.017 1.00 17.88 7 CYS C N 1
ATOM 1515 C CA . CYS C 1 7 ? -2.331 -37.821 6.596 1.00 18.00 7 CYS C CA 1
ATOM 1516 C C . CYS C 1 7 ? -2.839 -38.983 5.756 1.00 18.11 7 CYS C C 1
ATOM 1517 O O . CYS C 1 7 ? -2.653 -40.146 6.117 1.00 18.89 7 CYS C O 1
ATOM 1520 N N . ALA C 1 8 ? -3.436 -38.658 4.613 1.00 18.73 8 ALA C N 1
ATOM 1521 C CA . ALA C 1 8 ? -3.676 -39.647 3.570 1.00 18.81 8 ALA C CA 1
ATOM 1522 C C . ALA C 1 8 ? -2.341 -40.114 2.989 1.00 18.72 8 ALA C C 1
ATOM 1523 O O . ALA C 1 8 ? -1.334 -39.395 3.063 1.00 18.44 8 ALA C O 1
ATOM 1525 N N . PHE C 1 9 ? -2.338 -41.305 2.389 1.00 18.57 9 PHE C N 1
ATOM 1526 C CA . PHE C 1 9 ? -1.113 -41.887 1.853 1.00 18.75 9 PHE C CA 1
ATOM 1527 C C . PHE C 1 9 ? -0.496 -41.038 0.745 1.00 18.18 9 PHE C C 1
ATOM 1528 O O . PHE C 1 9 ? 0.721 -41.090 0.517 1.00 18.00 9 PHE C O 1
ATOM 1536 N N . THR C 1 10 ? -1.326 -40.230 0.081 1.00 17.76 10 THR C N 1
ATOM 1537 C CA . THR C 1 10 ? -0.823 -39.297 -0.929 1.00 16.90 10 THR C CA 1
ATOM 1538 C C . THR C 1 10 ? 0.254 -38.342 -0.390 1.00 16.38 10 THR C C 1
ATOM 1539 O O . THR C 1 10 ? 1.032 -37.785 -1.160 1.00 16.44 10 THR C O 1
ATOM 1543 N N A GLU C 1 11 ? 0.303 -38.155 0.929 0.50 15.98 11 GLU C N 1
ATOM 1544 N N B GLU C 1 11 ? 0.294 -38.173 0.929 0.50 16.20 11 GLU C N 1
ATOM 1545 C CA A GLU C 1 11 ? 1.344 -37.321 1.538 0.50 15.79 11 GLU C CA 1
ATOM 1546 C CA B GLU C 1 11 ? 1.313 -37.350 1.566 0.50 16.25 11 GLU C CA 1
ATOM 1547 C C A GLU C 1 11 ? 2.741 -37.921 1.390 0.50 15.64 11 GLU C C 1
ATOM 1548 C C B GLU C 1 11 ? 2.714 -37.921 1.343 0.50 15.87 11 GLU C C 1
ATOM 1549 O O A GLU C 1 11 ? 3.727 -37.190 1.353 0.50 16.10 11 GLU C O 1
ATOM 1550 O O B GLU C 1 11 ? 3.673 -37.170 1.202 0.50 16.28 11 GLU C O 1
ATOM 1561 N N . PHE C 1 12 ? 2.826 -39.249 1.307 1.00 15.46 12 PHE C N 1
ATOM 1562 C CA . PHE C 1 12 ? 4.104 -39.904 0.999 1.00 14.88 12 PHE C CA 1
ATOM 1563 C C . PHE C 1 12 ? 4.508 -39.562 -0.432 1.00 14.24 12 PHE C C 1
ATOM 1564 O O . PHE C 1 12 ? 5.666 -39.259 -0.705 1.00 14.16 12 PHE C O 1
ATOM 1572 N N . PHE C 1 13 ? 3.542 -39.600 -1.348 1.00 13.66 13 PHE C N 1
ATOM 1573 C CA . PHE C 1 13 ? 3.845 -39.316 -2.750 1.00 13.26 13 PHE C CA 1
ATOM 1574 C C . PHE C 1 13 ? 4.319 -37.886 -2.984 1.00 13.47 13 PHE C C 1
ATOM 1575 O O . PHE C 1 13 ? 5.085 -37.618 -3.919 1.00 13.13 13 PHE C O 1
ATOM 1583 N N . LYS C 1 14 ? 3.873 -36.977 -2.120 1.00 13.89 14 LYS C N 1
ATOM 1584 C CA . LYS C 1 14 ? 4.323 -35.587 -2.147 1.00 14.48 14 LYS C CA 1
ATOM 1585 C C . LYS C 1 14 ? 5.844 -35.472 -1.990 1.00 14.21 14 LYS C C 1
ATOM 1586 O O . LYS C 1 14 ? 6.446 -34.500 -2.452 1.00 14.35 14 LYS C O 1
ATOM 1592 N N . LEU C 1 15 ? 6.460 -36.464 -1.339 1.00 13.82 15 LEU C N 1
ATOM 1593 C CA . LEU C 1 15 ? 7.896 -36.448 -1.061 1.00 14.03 15 LEU C CA 1
ATOM 1594 C C . LEU C 1 15 ? 8.753 -36.919 -2.230 1.00 13.80 15 LEU C C 1
ATOM 1595 O O . LEU C 1 15 ? 9.979 -36.862 -2.167 1.00 13.86 15 LEU C O 1
ATOM 1600 N N . ALA C 1 16 ? 8.115 -37.384 -3.305 1.00 14.12 16 ALA C N 1
ATOM 1601 C CA . ALA C 1 16 ? 8.856 -38.025 -4.395 1.00 14.11 16 ALA C CA 1
ATOM 1602 C C . ALA C 1 16 ? 9.967 -37.164 -5.009 1.00 14.30 16 ALA C C 1
ATOM 1603 O O . ALA C 1 16 ? 11.036 -37.688 -5.311 1.00 14.72 16 ALA C O 1
ATOM 1605 N N . PRO C 1 17 ? 9.723 -35.849 -5.200 1.00 14.39 17 PRO C N 1
ATOM 1606 C CA . PRO C 1 17 ? 10.777 -35.016 -5.790 1.00 14.32 17 PRO C CA 1
ATOM 1607 C C . PRO C 1 17 ? 12.068 -34.981 -4.975 1.00 14.34 17 PRO C C 1
ATOM 1608 O O . PRO C 1 17 ? 13.117 -34.624 -5.507 1.00 14.93 17 PRO C O 1
ATOM 1612 N N . LEU C 1 18 ? 11.999 -35.341 -3.695 1.00 14.07 18 LEU C N 1
ATOM 1613 C CA . LEU C 1 18 ? 13.189 -35.345 -2.845 1.00 14.59 18 LEU C CA 1
ATOM 1614 C C . LEU C 1 18 ? 14.198 -36.397 -3.264 1.00 15.46 18 LEU C C 1
ATOM 1615 O O . LEU C 1 18 ? 15.395 -36.260 -2.990 1.00 16.02 18 LEU C O 1
ATOM 1620 N N . ALA C 1 19 ? 13.701 -37.454 -3.909 1.00 16.28 19 ALA C N 1
ATOM 1621 C CA . ALA C 1 19 ? 14.473 -38.672 -4.139 1.00 17.92 19 ALA C CA 1
ATOM 1622 C C . ALA C 1 19 ? 15.831 -38.379 -4.745 1.00 18.68 19 ALA C C 1
ATOM 1623 O O . ALA C 1 19 ? 16.836 -38.978 -4.350 1.00 19.59 19 ALA C O 1
ATOM 1625 N N . SER C 1 20 ? 15.855 -37.447 -5.692 1.00 19.16 20 SER C N 1
ATOM 1626 C CA . SER C 1 20 ? 17.081 -37.112 -6.405 1.00 19.45 20 SER C CA 1
ATOM 1627 C C . SER C 1 20 ? 17.686 -35.760 -6.034 1.00 18.91 20 SER C C 1
ATOM 1628 O O . SER C 1 20 ? 18.681 -35.340 -6.632 1.00 19.79 20 SER C O 1
ATOM 1631 N N . ASN C 1 21 ? 17.099 -35.071 -5.057 1.00 17.12 21 ASN C N 1
ATOM 1632 C CA . ASN C 1 21 ? 17.713 -33.857 -4.542 1.00 15.98 21 ASN C CA 1
ATOM 1633 C C . ASN C 1 21 ? 19.062 -34.227 -3.916 1.00 15.78 21 ASN C C 1
ATOM 1634 O O . ASN C 1 21 ? 19.101 -35.058 -3.016 1.00 15.43 21 ASN C O 1
ATOM 1639 N N . PRO C 1 22 ? 20.169 -33.626 -4.396 1.00 15.48 22 PRO C N 1
ATOM 1640 C CA . PRO C 1 22 ? 21.474 -34.011 -3.840 1.00 15.96 22 PRO C CA 1
ATOM 1641 C C . PRO C 1 22 ? 21.619 -33.760 -2.339 1.00 16.23 22 PRO C C 1
ATOM 1642 O O . PRO C 1 22 ? 22.452 -34.389 -1.695 1.00 16.75 22 PRO C O 1
ATOM 1646 N N . ALA C 1 23 ? 20.798 -32.873 -1.783 1.00 15.58 23 ALA C N 1
ATOM 1647 C CA . ALA C 1 23 ? 20.864 -32.585 -0.354 1.00 15.78 23 ALA C CA 1
ATOM 1648 C C . ALA C 1 23 ? 20.355 -33.740 0.500 1.00 15.71 23 ALA C C 1
ATOM 1649 O O . ALA C 1 23 ? 20.713 -33.844 1.679 1.00 15.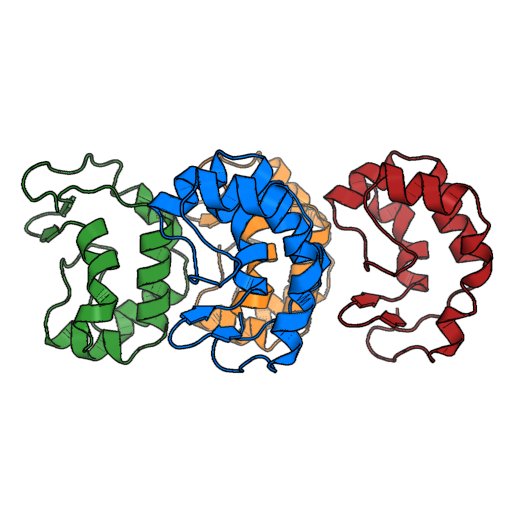42 23 ALA C O 1
AT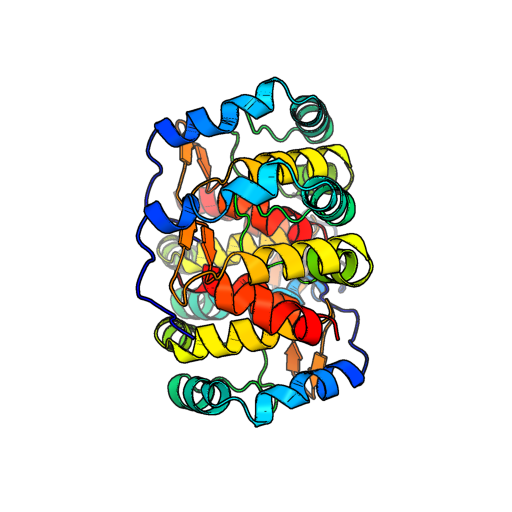OM 1651 N N . LEU C 1 24 ? 19.502 -34.588 -0.073 1.00 15.30 24 LEU C N 1
ATOM 1652 C CA . LEU C 1 24 ? 18.911 -35.702 0.682 1.00 15.72 24 LEU C CA 1
ATOM 1653 C C . LEU C 1 24 ? 19.968 -36.658 1.222 1.00 15.88 24 LEU C C 1
ATOM 1654 O O . LEU C 1 24 ? 20.066 -36.851 2.434 1.00 16.39 24 LEU C O 1
ATOM 1659 N N . SER C 1 25 ? 20.771 -37.249 0.338 1.00 15.68 25 SER C N 1
ATOM 1660 C CA . SER C 1 25 ? 21.763 -38.224 0.785 1.00 16.15 25 SER C CA 1
ATOM 1661 C C . SER C 1 25 ? 22.848 -37.577 1.633 1.00 15.46 25 SER C C 1
ATOM 1662 O O . SER C 1 25 ? 23.310 -38.178 2.604 1.00 15.89 25 SER C O 1
ATOM 1665 N N . VAL C 1 26 ? 23.243 -36.350 1.295 1.00 14.87 26 VAL C N 1
ATOM 1666 C CA . VAL C 1 26 ? 24.302 -35.685 2.055 1.00 14.50 26 VAL C CA 1
ATOM 1667 C C . VAL C 1 26 ? 23.840 -35.439 3.498 1.00 14.11 26 VAL C C 1
ATOM 1668 O O . VAL C 1 26 ? 24.550 -35.782 4.445 1.00 14.56 26 VAL C O 1
ATOM 1672 N N . CYS C 1 27 ? 22.645 -34.877 3.653 1.00 14.13 27 CYS C N 1
ATOM 1673 C CA . CYS C 1 27 ? 22.088 -34.647 4.989 1.00 13.62 27 CYS C CA 1
ATOM 1674 C C . CYS C 1 27 ? 21.882 -35.940 5.772 1.00 13.78 27 CYS C C 1
ATOM 1675 O O . CYS C 1 27 ? 22.298 -36.041 6.923 1.00 13.48 27 CYS C O 1
ATOM 1678 N N . GLN C 1 28 ? 21.243 -36.927 5.149 1.00 13.91 28 GLN C N 1
ATOM 1679 C CA . GLN C 1 28 ? 20.980 -38.205 5.824 1.00 14.41 28 GLN C CA 1
ATOM 1680 C C . GLN C 1 28 ? 22.263 -38.919 6.244 1.00 15.17 28 GLN C C 1
ATOM 1681 O O . GLN C 1 28 ? 22.361 -39.424 7.366 1.00 15.29 28 GLN C O 1
ATOM 1687 N N . ASP C 1 29 ? 23.257 -38.932 5.359 1.00 15.52 29 ASP C N 1
ATOM 1688 C CA . ASP C 1 29 ? 24.534 -39.580 5.675 1.00 16.44 29 ASP C CA 1
ATOM 1689 C C . ASP C 1 29 ? 25.300 -38.843 6.768 1.00 16.35 29 ASP C C 1
ATOM 1690 O O . ASP C 1 29 ? 25.968 -39.477 7.590 1.00 17.22 29 ASP C O 1
ATOM 1695 N N . ALA C 1 30 ? 25.199 -37.514 6.782 1.00 15.67 30 ALA C N 1
ATOM 1696 C CA . ALA C 1 30 ? 25.906 -36.691 7.770 1.00 15.73 30 ALA C CA 1
ATOM 1697 C C . ALA C 1 30 ? 25.317 -36.810 9.173 1.00 15.31 30 ALA C C 1
ATOM 1698 O O . ALA C 1 30 ? 26.053 -36.795 10.162 1.00 15.87 30 ALA C O 1
ATOM 1700 N N . SER C 1 31 ? 23.994 -36.939 9.254 1.00 14.70 31 SER C N 1
ATOM 1701 C CA . SER C 1 31 ? 23.287 -36.782 10.529 1.00 14.18 31 SER C CA 1
ATOM 1702 C C . SER C 1 31 ? 22.710 -38.057 11.118 1.00 14.22 31 SER C C 1
ATOM 1703 O O . SER C 1 31 ? 22.383 -38.095 12.308 1.00 14.15 31 SER C O 1
ATOM 1706 N N . GLY C 1 32 ? 22.570 -39.090 10.292 1.00 14.20 32 GLY C N 1
ATOM 1707 C CA . GLY C 1 32 ? 21.900 -40.318 10.715 1.00 14.21 32 GLY C CA 1
ATOM 1708 C C . GLY C 1 32 ? 20.385 -40.225 10.621 1.00 13.97 32 GLY C C 1
ATOM 1709 O O . GLY C 1 32 ? 19.694 -41.248 10.634 1.00 14.88 32 GLY C O 1
ATOM 1710 N N . TRP C 1 33 ? 19.865 -39.000 10.548 1.00 13.76 33 TRP C N 1
ATOM 1711 C CA . TRP C 1 33 ? 18.426 -38.783 10.406 1.00 13.55 33 TRP C CA 1
ATOM 1712 C C . TRP C 1 33 ? 17.991 -39.116 8.985 1.00 14.44 33 TRP C C 1
ATOM 1713 O O . TRP C 1 33 ? 18.729 -38.871 8.023 1.00 15.71 33 TRP C O 1
ATOM 1724 N N . GLN C 1 34 ? 16.793 -39.680 8.862 1.00 14.55 34 GLN C N 1
ATOM 1725 C CA . GLN C 1 34 ? 16.239 -40.037 7.563 1.00 14.59 34 GLN C CA 1
ATOM 1726 C C . GLN C 1 34 ? 14.852 -39.428 7.362 1.00 14.08 34 GLN C C 1
ATOM 1727 O O . GLN C 1 34 ? 14.009 -39.451 8.267 1.00 14.07 34 GLN C O 1
ATOM 1733 N N . MET C 1 35 ? 14.642 -38.857 6.178 1.00 13.93 35 MET C N 1
ATOM 1734 C CA . MET C 1 35 ? 13.319 -38.437 5.727 1.00 14.25 35 MET C CA 1
ATOM 1735 C C . MET C 1 35 ? 12.733 -39.569 4.888 1.00 14.42 35 MET C C 1
ATOM 1736 O O . MET C 1 35 ? 11.532 -39.823 4.937 1.00 15.03 35 MET C O 1
ATOM 1741 N N . LEU C 1 36 ? 13.592 -40.247 4.128 1.00 15.34 36 LEU C N 1
ATOM 1742 C CA . LEU C 1 36 ? 13.157 -41.352 3.274 1.00 16.35 36 LEU C CA 1
ATOM 1743 C C . LEU C 1 36 ? 13.989 -42.607 3.530 1.00 16.94 36 LEU C C 1
ATOM 1744 O O . LEU C 1 36 ? 15.174 -42.636 3.191 1.00 17.78 36 LEU C O 1
ATOM 1749 N N . PRO C 1 37 ? 13.395 -43.629 4.174 1.00 17.32 37 PRO C N 1
ATOM 1750 C CA . PRO C 1 37 ? 12.086 -43.667 4.822 1.00 17.20 37 PRO C CA 1
ATOM 1751 C C . PRO C 1 37 ? 12.085 -42.772 6.061 1.00 16.18 37 PRO C C 1
ATOM 1752 O O . PRO C 1 37 ? 13.149 -42.512 6.615 1.00 16.62 37 PRO C O 1
ATOM 1756 N N . PRO C 1 38 ? 10.908 -42.285 6.479 1.00 16.10 38 PRO C N 1
ATOM 1757 C CA . PRO C 1 38 ? 10.834 -41.404 7.653 1.00 16.04 38 PRO C CA 1
ATOM 1758 C C . PRO C 1 38 ? 11.319 -42.038 8.963 1.00 15.84 38 PRO C C 1
ATOM 1759 O O . PRO C 1 38 ? 10.803 -43.079 9.383 1.00 16.61 38 PRO C O 1
ATOM 1763 N N . ALA C 1 39 ? 12.295 -41.403 9.606 1.00 15.04 39 ALA C N 1
ATOM 1764 C CA . ALA C 1 39 ? 12.736 -41.819 10.937 1.00 14.84 39 ALA C CA 1
ATOM 1765 C C . ALA C 1 39 ? 11.906 -41.154 12.033 1.00 14.90 39 ALA C C 1
ATOM 1766 O O . ALA C 1 39 ? 11.873 -41.629 13.170 1.00 15.40 39 ALA C O 1
ATOM 1768 N N . GLY C 1 40 ? 11.242 -40.052 11.684 1.00 14.28 40 GLY C N 1
ATOM 1769 C CA . GLY C 1 40 ? 10.488 -39.259 12.657 1.00 14.10 40 GLY C CA 1
ATOM 1770 C C . GLY C 1 40 ? 11.116 -37.895 12.829 1.00 13.74 40 GLY C C 1
ATOM 1771 O O . GLY C 1 40 ? 11.790 -37.400 11.921 1.00 14.27 40 GLY C O 1
ATOM 1772 N N . TYR C 1 41 ? 10.899 -37.286 13.994 1.00 12.95 41 TYR C N 1
ATOM 1773 C CA . TYR C 1 41 ? 11.562 -36.031 14.316 1.00 12.16 41 TYR C CA 1
ATOM 1774 C C . TYR C 1 41 ? 13.019 -36.301 14.669 1.00 12.04 41 TYR C C 1
ATOM 1775 O O . TYR C 1 41 ? 13.309 -37.274 15.379 1.00 12.27 41 TYR C O 1
ATOM 1784 N N . PRO C 1 42 ? 13.939 -35.447 14.184 1.00 12.07 42 PRO C N 1
ATOM 1785 C CA . PRO C 1 42 ? 15.340 -35.640 14.589 1.00 12.30 42 PRO C CA 1
ATOM 1786 C C . PRO C 1 42 ? 15.506 -35.693 16.109 1.00 12.62 42 PRO C C 1
ATOM 1787 O O . PRO C 1 42 ? 14.955 -34.856 16.828 1.00 13.26 42 PRO C O 1
ATOM 1791 N N . THR C 1 43 ? 16.260 -36.679 16.584 1.00 12.52 43 THR C N 1
ATOM 1792 C CA . THR C 1 43 ? 16.636 -36.766 17.993 1.00 12.92 43 THR C CA 1
ATOM 1793 C C . THR C 1 43 ? 17.643 -35.650 18.325 1.00 13.40 43 THR C C 1
ATOM 1794 O O . THR C 1 43 ? 18.198 -35.030 17.417 1.00 12.32 43 THR C O 1
ATOM 1798 N N . PRO C 1 44 ? 17.899 -35.391 19.622 1.00 13.69 44 PRO C N 1
ATOM 1799 C CA . PRO C 1 44 ? 18.908 -34.374 19.943 1.00 13.97 44 PRO C CA 1
ATOM 1800 C C . PRO C 1 44 ? 20.266 -34.647 19.289 1.00 13.60 44 PRO C C 1
ATOM 1801 O O . PRO C 1 44 ? 20.918 -33.708 18.825 1.00 13.99 44 PRO C O 1
ATOM 1805 N N . GLU C 1 45 ? 20.652 -35.917 19.204 1.00 13.68 45 GLU C N 1
ATOM 1806 C CA . GLU C 1 45 ? 21.944 -36.284 18.620 1.00 13.62 45 GLU C CA 1
ATOM 1807 C C . GLU C 1 45 ? 21.948 -35.996 17.113 1.00 13.06 45 GLU C C 1
ATOM 1808 O O . GLU C 1 45 ? 22.875 -35.371 16.580 1.00 13.67 45 GLU C 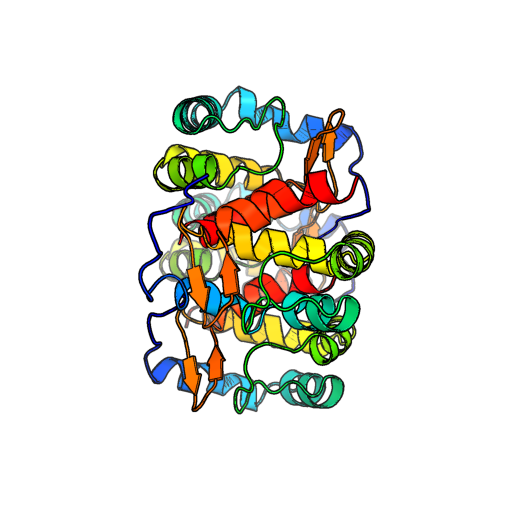O 1
ATOM 1814 N N . GLN C 1 46 ? 20.901 -36.440 16.425 1.00 12.49 46 GLN C N 1
ATOM 1815 C CA . GLN C 1 46 ? 20.777 -36.165 14.992 1.00 12.32 46 GLN C CA 1
ATOM 1816 C C . GLN C 1 46 ? 20.693 -34.678 14.711 1.00 12.49 46 GLN C C 1
ATOM 1817 O O . GLN C 1 46 ? 21.287 -34.179 13.756 1.00 12.33 46 GLN C O 1
ATOM 1823 N N . LEU C 1 47 ? 19.938 -33.970 15.543 1.00 13.18 47 LEU C N 1
ATOM 1824 C CA . LEU C 1 47 ? 19.710 -32.551 15.348 1.00 13.91 47 LEU C CA 1
ATOM 1825 C C . LEU C 1 47 ? 21.003 -31.741 15.477 1.00 14.08 47 LEU C C 1
ATOM 1826 O O . LEU C 1 47 ? 21.247 -30.790 14.719 1.00 14.29 47 LEU C O 1
ATOM 1831 N N . LYS C 1 48 ? 21.837 -32.116 16.440 1.00 14.40 48 LYS C N 1
ATOM 1832 C CA . LYS C 1 48 ? 23.113 -31.443 16.600 1.00 14.82 48 LYS C CA 1
ATOM 1833 C C . LYS C 1 48 ? 23.932 -31.582 15.314 1.00 14.50 48 LYS C C 1
ATOM 1834 O O . LYS C 1 48 ? 24.531 -30.614 14.848 1.00 14.74 48 LYS C O 1
ATOM 1840 N N . LEU C 1 49 ? 23.910 -32.777 14.725 1.00 13.96 49 LEU C N 1
ATOM 1841 C CA . LEU C 1 49 ? 24.612 -33.021 13.464 1.00 13.48 49 LEU C CA 1
ATOM 1842 C C . LEU C 1 49 ? 23.993 -32.247 12.293 1.00 13.55 49 LEU C C 1
ATOM 1843 O O . LEU C 1 49 ? 24.705 -31.595 11.526 1.00 13.78 49 LEU C O 1
ATOM 1848 N N . MET C 1 50 ? 22.673 -32.332 12.162 1.00 13.17 50 MET C N 1
ATOM 1849 C CA . MET C 1 50 ? 21.940 -31.597 11.121 1.00 13.21 50 MET C CA 1
ATOM 1850 C C . MET C 1 50 ? 22.194 -30.089 11.151 1.00 13.34 50 MET C C 1
ATOM 1851 O O . MET C 1 50 ? 22.350 -29.455 10.103 1.00 13.93 50 MET C O 1
ATOM 1856 N N . CYS C 1 51 ? 22.242 -29.524 12.353 1.00 13.76 51 CYS C N 1
ATOM 1857 C CA . CYS C 1 51 ? 22.384 -28.076 12.516 1.00 14.91 51 CYS C CA 1
ATOM 1858 C C . CYS C 1 51 ? 23.775 -27.570 12.139 1.00 15.27 51 CYS C C 1
ATOM 1859 O O . CYS C 1 51 ? 23.962 -26.362 11.937 1.00 16.20 51 CYS C O 1
ATOM 1862 N N . GLY C 1 52 ? 24.733 -28.488 12.023 1.00 15.86 52 GLY C N 1
ATOM 1863 C CA . GLY C 1 52 ? 26.089 -28.154 11.568 1.00 16.41 52 GLY C CA 1
ATOM 1864 C C . GLY C 1 52 ? 26.371 -28.582 10.137 1.00 16.46 52 GLY C C 1
ATOM 1865 O O . GLY C 1 52 ? 27.527 -28.563 9.686 1.00 17.60 52 GLY C O 1
ATOM 1866 N N . THR C 1 53 ? 25.314 -28.955 9.417 1.00 15.88 53 THR C N 1
ATOM 1867 C CA . THR C 1 53 ? 25.427 -29.438 8.039 1.00 15.24 53 THR C CA 1
ATOM 1868 C C . THR C 1 53 ? 24.575 -28.576 7.111 1.00 14.91 53 THR C C 1
ATOM 1869 O O . THR C 1 53 ? 23.342 -28.630 7.158 1.00 14.82 53 THR C O 1
ATOM 1873 N N . ALA C 1 54 ? 25.233 -27.780 6.266 1.00 14.99 54 ALA C N 1
ATOM 1874 C CA . ALA C 1 54 ? 24.525 -26.867 5.366 1.00 14.62 54 ALA C CA 1
ATOM 1875 C C . ALA C 1 54 ? 23.450 -27.589 4.558 1.00 14.33 54 ALA C C 1
ATOM 1876 O O . ALA C 1 54 ? 22.342 -27.067 4.370 1.00 14.70 54 ALA C O 1
ATOM 1878 N N . GLU C 1 55 ? 23.773 -28.794 4.089 1.00 14.18 55 GLU C N 1
ATOM 1879 C CA . GLU C 1 55 ? 22.855 -29.558 3.248 1.00 13.62 55 GLU C CA 1
ATOM 1880 C C . GLU C 1 55 ? 21.572 -29.965 3.967 1.00 13.47 55 GLU C C 1
ATOM 1881 O O . GLU C 1 55 ? 20.543 -30.210 3.331 1.00 13.33 55 GLU C O 1
ATOM 1887 N N . CYS C 1 56 ? 21.616 -30.017 5.294 1.00 12.71 56 CYS C N 1
ATOM 1888 C CA . CYS C 1 56 ? 20.393 -30.306 6.045 1.00 12.75 56 CYS C CA 1
ATOM 1889 C C . CYS C 1 56 ? 19.423 -29.123 6.027 1.00 12.63 56 CYS C C 1
ATOM 1890 O O . CYS C 1 56 ? 18.214 -29.321 5.963 1.00 12.10 56 CYS C O 1
ATOM 1893 N N . PHE C 1 57 ? 19.945 -27.896 6.058 1.00 12.69 57 PHE C N 1
ATOM 1894 C CA . PHE C 1 57 ? 19.100 -26.728 5.883 1.00 13.14 57 PHE C CA 1
ATOM 1895 C C . PHE C 1 57 ? 18.510 -26.728 4.472 1.00 13.09 57 PHE C C 1
ATOM 1896 O O . PHE C 1 57 ? 17.322 -26.481 4.284 1.00 13.77 57 PHE C O 1
ATOM 1904 N N . THR C 1 58 ? 19.343 -27.055 3.491 1.00 12.81 58 THR C N 1
ATOM 1905 C CA . THR C 1 58 ? 18.881 -27.183 2.112 1.00 12.71 58 THR C CA 1
ATOM 1906 C C . THR C 1 58 ? 17.770 -28.224 2.009 1.00 12.47 58 THR C C 1
ATOM 1907 O O . THR C 1 58 ? 16.732 -27.975 1.388 1.00 12.39 58 THR C O 1
ATOM 1911 N N . LEU C 1 59 ? 17.988 -29.380 2.635 1.00 12.48 59 LEU C N 1
ATOM 1912 C CA . LEU C 1 59 ? 17.001 -30.453 2.603 1.00 12.62 59 LEU C CA 1
ATOM 1913 C C . LEU C 1 59 ? 15.690 -30.032 3.259 1.00 12.44 59 LEU C C 1
ATOM 1914 O O . LEU C 1 59 ? 14.617 -30.252 2.706 1.00 12.50 59 LEU C O 1
ATOM 1919 N N . ILE C 1 60 ? 15.780 -29.443 4.444 1.00 12.50 60 ILE C N 1
ATOM 1920 C CA . ILE C 1 60 ? 14.575 -29.009 5.158 1.00 13.15 60 ILE C CA 1
ATOM 1921 C C . ILE C 1 60 ? 13.795 -27.996 4.305 1.00 13.59 60 ILE C C 1
ATOM 1922 O O . ILE C 1 60 ? 12.572 -28.088 4.184 1.00 13.63 60 ILE C O 1
ATOM 1927 N N . ASP C 1 61 ? 14.516 -27.069 3.671 1.00 14.14 61 ASP C N 1
ATOM 1928 C CA . ASP C 1 61 ? 13.897 -26.100 2.775 1.00 14.65 61 ASP C CA 1
ATOM 1929 C C . ASP C 1 61 ? 13.236 -26.785 1.580 1.00 14.02 61 ASP C C 1
ATOM 1930 O O . ASP C 1 61 ? 12.166 -26.372 1.134 1.00 13.38 61 ASP C O 1
ATOM 1935 N N . ALA C 1 62 ? 13.873 -27.840 1.075 1.00 13.42 62 ALA C N 1
ATOM 1936 C CA . ALA C 1 62 ? 13.330 -28.581 -0.054 1.00 13.25 62 ALA C CA 1
ATOM 1937 C C . ALA C 1 62 ? 12.032 -29.293 0.311 1.00 12.93 62 ALA C C 1
ATOM 1938 O O . ALA C 1 62 ? 11.106 -29.337 -0.493 1.00 13.28 62 ALA C O 1
ATOM 1940 N N . ILE C 1 63 ? 11.970 -29.852 1.519 1.00 12.97 63 ILE C N 1
ATOM 1941 C CA . ILE C 1 63 ? 10.735 -30.480 1.995 1.00 13.27 63 ILE C CA 1
ATOM 1942 C C . ILE C 1 63 ? 9.648 -29.426 2.162 1.00 13.67 63 ILE C C 1
ATOM 1943 O O . ILE C 1 63 ? 8.501 -29.644 1.790 1.00 13.42 63 ILE C O 1
ATOM 1948 N N . LYS C 1 64 ? 10.020 -28.278 2.720 1.00 14.29 64 LYS C N 1
ATOM 1949 C CA . LYS C 1 64 ? 9.077 -27.183 2.925 1.00 15.05 64 LYS C CA 1
ATOM 1950 C C . LYS C 1 64 ? 8.456 -26.749 1.593 1.00 15.05 64 LYS C C 1
ATOM 1951 O O . LYS C 1 64 ? 7.266 -26.452 1.528 1.00 15.33 64 LYS C O 1
ATOM 1957 N N . ALA C 1 65 ? 9.262 -26.785 0.530 1.00 15.33 65 ALA C N 1
ATOM 1958 C CA . ALA C 1 65 ? 8.832 -26.383 -0.810 1.00 15.62 65 ALA C CA 1
ATOM 1959 C C . ALA C 1 65 ? 7.798 -27.323 -1.436 1.00 15.80 65 ALA C C 1
ATOM 1960 O O . ALA C 1 65 ? 7.151 -26.975 -2.433 1.00 15.69 65 ALA C O 1
ATOM 1962 N N . LEU C 1 66 ? 7.658 -28.514 -0.860 1.00 15.93 66 LEU C N 1
ATOM 1963 C CA . LEU C 1 66 ? 6.690 -29.498 -1.341 1.00 16.23 66 LEU C CA 1
ATOM 1964 C C . LEU C 1 66 ? 5.311 -29.327 -0.717 1.00 16.52 66 LEU C C 1
ATOM 1965 O O . LEU C 1 66 ? 4.384 -30.093 -1.023 1.00 16.99 66 LEU C O 1
ATOM 1970 N N . ASN C 1 67 ? 5.184 -28.336 0.162 1.00 16.31 67 ASN C N 1
ATOM 1971 C CA . ASN C 1 67 ? 3.903 -27.995 0.792 1.00 16.55 67 ASN C CA 1
ATOM 1972 C C . ASN C 1 67 ? 3.264 -29.153 1.557 1.00 15.49 67 ASN C C 1
ATOM 1973 O O . ASN C 1 67 ? 2.125 -29.533 1.281 1.00 15.52 67 ASN C O 1
ATOM 1978 N N . PRO C 1 68 ? 3.992 -29.727 2.529 1.00 14.94 68 PRO C N 1
ATOM 1979 C CA . PRO C 1 68 ? 3.402 -30.809 3.314 1.00 14.55 68 PRO C CA 1
ATOM 1980 C C . PRO C 1 68 ? 2.166 -30.319 4.061 1.00 14.64 68 PRO C C 1
ATOM 1981 O O . PRO C 1 68 ? 2.141 -29.175 4.535 1.00 14.10 68 PRO C O 1
ATOM 1985 N N . ASN C 1 69 ? 1.152 -31.173 4.142 1.00 14.45 69 ASN C N 1
ATOM 1986 C CA . ASN C 1 69 ? -0.063 -30.846 4.888 1.00 14.50 69 ASN C CA 1
ATOM 1987 C C . ASN C 1 69 ? 0.194 -30.858 6.400 1.00 14.04 69 ASN C C 1
ATOM 1988 O O . ASN C 1 69 ? 1.153 -31.475 6.879 1.00 13.67 69 ASN C O 1
ATOM 1993 N N . ASP C 1 70 ? -0.671 -30.162 7.131 1.00 13.75 70 ASP C N 1
ATOM 1994 C CA . ASP C 1 70 ? -0.683 -30.160 8.590 1.00 13.68 70 ASP C CA 1
ATOM 1995 C C . ASP C 1 70 ? -1.457 -31.401 9.058 1.00 13.47 70 ASP C C 1
ATOM 1996 O O . ASP C 1 70 ? -2.672 -31.357 9.275 1.00 13.26 70 ASP C O 1
ATOM 2001 N N . CYS C 1 71 ? -0.738 -32.515 9.174 1.00 13.32 71 CYS C N 1
ATOM 2002 C CA . CYS C 1 71 ? -1.310 -33.799 9.562 1.00 14.03 71 CYS C CA 1
ATOM 2003 C C . CYS C 1 71 ? -0.204 -34.716 10.051 1.00 13.31 71 CYS C C 1
ATOM 2004 O O . CYS C 1 71 ? 0.981 -34.457 9.808 1.00 13.21 71 CYS C O 1
ATOM 2007 N N . ILE C 1 72 ? -0.599 -35.803 10.712 1.00 12.96 72 ILE C N 1
ATOM 2008 C CA . ILE C 1 72 ? 0.352 -36.794 11.211 1.00 13.13 72 ILE C CA 1
ATOM 2009 C C . ILE C 1 72 ? 0.604 -37.878 10.162 1.00 13.06 72 ILE C C 1
ATOM 2010 O O . ILE C 1 72 ? -0.307 -38.631 9.800 1.00 13.07 72 ILE C O 1
ATOM 2015 N N . LEU C 1 73 ? 1.833 -37.915 9.662 1.00 12.64 73 LEU C N 1
ATOM 2016 C CA . LEU C 1 73 ? 2.267 -38.956 8.735 1.00 12.94 73 LEU C CA 1
ATOM 2017 C C . LEU C 1 73 ? 2.656 -40.198 9.526 1.00 12.73 73 LEU C C 1
ATOM 2018 O O . LEU C 1 73 ? 3.507 -40.132 10.413 1.00 12.69 73 LEU C O 1
ATOM 2023 N N . VAL C 1 74 ? 2.020 -41.328 9.214 1.00 12.89 74 VAL C N 1
ATOM 2024 C CA . VAL C 1 74 ? 2.258 -42.563 9.956 1.00 13.45 74 VAL C CA 1
ATOM 2025 C C . VAL C 1 74 ? 3.015 -43.564 9.094 1.00 13.46 74 VAL C C 1
ATOM 2026 O O . VAL C 1 74 ? 2.548 -43.929 8.020 1.00 14.06 74 VAL C O 1
ATOM 2030 N N . PHE C 1 75 ? 4.161 -44.018 9.597 1.00 13.48 75 PHE C N 1
ATOM 2031 C CA . PHE C 1 75 ? 4.987 -44.994 8.906 1.00 14.12 75 PHE C CA 1
ATOM 2032 C C . PHE C 1 75 ? 5.466 -46.014 9.926 1.00 14.47 75 PHE C C 1
ATOM 2033 O O . PHE C 1 75 ? 6.491 -45.817 10.582 1.00 14.73 75 PHE C O 1
ATOM 2041 N N . GLY C 1 76 ? 4.711 -47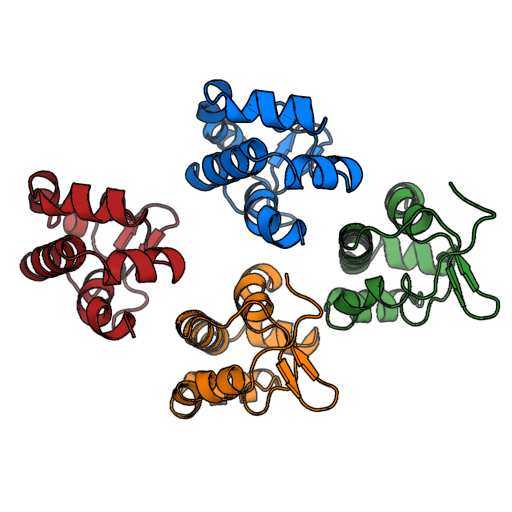.100 10.078 1.00 14.89 76 GLY C N 1
ATOM 2042 C CA . GLY C 1 76 ? 4.969 -48.023 11.178 1.00 15.70 76 GLY C CA 1
ATOM 2043 C C . GLY C 1 76 ? 4.760 -47.319 12.508 1.00 16.00 76 GLY C C 1
ATOM 2044 O O . GLY C 1 76 ? 3.701 -46.727 12.743 1.00 16.99 76 GLY C O 1
ATOM 2045 N N . ASP C 1 77 ? 5.772 -47.364 13.372 1.00 16.52 77 ASP C N 1
ATOM 2046 C CA . ASP C 1 77 ? 5.702 -46.704 14.675 1.00 16.91 77 ASP C CA 1
ATOM 2047 C C . ASP C 1 77 ? 6.074 -45.231 14.597 1.00 16.44 77 ASP C C 1
ATOM 2048 O O . ASP C 1 77 ? 5.894 -44.491 15.562 1.00 16.54 77 ASP C O 1
ATOM 2053 N N . VAL C 1 78 ? 6.598 -44.810 13.445 1.00 15.54 78 VAL C N 1
ATOM 2054 C CA . VAL C 1 78 ? 6.946 -43.405 13.235 1.00 15.52 78 VAL C CA 1
ATOM 2055 C C . VAL C 1 78 ? 5.692 -42.560 12.992 1.00 15.56 78 VAL C C 1
ATOM 2056 O O . VAL C 1 78 ? 4.860 -42.886 12.145 1.00 14.84 78 VAL C O 1
ATOM 2060 N N . ARG C 1 79 ? 5.567 -41.487 13.769 1.00 15.82 79 ARG C N 1
ATOM 2061 C CA . ARG C 1 79 ? 4.447 -40.570 13.673 1.00 16.26 79 ARG C CA 1
ATOM 2062 C C . ARG C 1 79 ? 5.054 -39.183 13.648 1.00 16.26 79 ARG C C 1
ATOM 2063 O O . ARG C 1 79 ? 5.711 -38.779 14.602 1.00 17.42 79 ARG C O 1
ATOM 2071 N N . LEU C 1 80 ? 4.901 -38.472 12.538 1.00 15.41 80 LEU C N 1
ATOM 2072 C CA . LEU C 1 80 ? 5.400 -37.106 12.512 1.00 14.80 80 LEU C CA 1
ATOM 2073 C C . LEU C 1 80 ? 4.559 -36.206 11.646 1.00 13.80 80 LEU C C 1
ATOM 2074 O O . LEU C 1 80 ? 4.023 -36.611 10.612 1.00 13.43 80 LEU C O 1
ATOM 2079 N N . ASN C 1 81 ? 4.456 -34.969 12.096 1.00 12.30 81 ASN C N 1
ATOM 2080 C CA . ASN C 1 81 ? 3.838 -33.933 11.307 1.00 11.51 81 ASN C CA 1
ATOM 2081 C C . ASN C 1 81 ? 4.961 -33.251 10.527 1.00 11.11 81 ASN C C 1
ATOM 2082 O O . ASN C 1 81 ? 5.800 -32.570 11.114 1.00 10.92 81 ASN C O 1
ATOM 2087 N N . VAL C 1 82 ? 4.978 -33.472 9.214 1.00 10.79 82 VAL C N 1
ATOM 2088 C CA . VAL C 1 82 ? 6.086 -33.022 8.363 1.00 10.94 82 VAL C CA 1
ATOM 2089 C C . VAL C 1 82 ? 6.109 -31.488 8.270 1.00 11.40 82 VAL C C 1
ATOM 2090 O O . VAL C 1 82 ? 7.184 -30.876 8.229 1.00 11.05 82 VAL C O 1
ATOM 2094 N N . LYS C 1 83 ? 4.930 -30.868 8.269 1.00 11.30 83 LYS C N 1
ATOM 2095 C CA . LYS C 1 83 ? 4.878 -29.395 8.259 1.00 11.51 83 LYS C CA 1
ATOM 2096 C C . LYS C 1 83 ? 5.476 -28.829 9.545 1.00 11.64 83 LYS C C 1
ATOM 2097 O O . LYS C 1 83 ? 6.239 -27.857 9.519 1.00 11.44 83 LYS C O 1
ATOM 2103 N N . LYS C 1 84 ? 5.148 -29.460 10.671 1.00 11.20 84 LYS C N 1
ATOM 2104 C CA . LYS C 1 84 ? 5.695 -29.052 11.963 1.00 11.48 84 LYS C CA 1
ATOM 2105 C C . LYS C 1 84 ? 7.209 -29.213 11.955 1.00 11.15 84 LYS C C 1
ATOM 2106 O O . LYS C 1 84 ? 7.938 -28.296 12.335 1.00 11.52 84 LYS C O 1
ATOM 2112 N N . LEU C 1 85 ? 7.666 -30.378 11.492 1.00 10.78 85 LEU C N 1
ATOM 2113 C CA . LEU C 1 85 ? 9.097 -30.660 11.353 1.00 10.89 85 LEU C CA 1
ATOM 2114 C C . LEU C 1 85 ? 9.858 -29.548 10.632 1.00 11.14 85 LEU C C 1
ATOM 2115 O O . LEU C 1 85 ? 10.846 -29.016 11.151 1.00 10.78 85 LEU C O 1
ATOM 2120 N N . VAL C 1 86 ? 9.405 -29.193 9.432 1.00 11.09 86 VAL C N 1
ATOM 2121 C CA . VAL C 1 86 ? 10.177 -28.249 8.617 1.00 11.82 86 VAL C CA 1
ATOM 2122 C C . VAL C 1 86 ? 10.080 -26.817 9.121 1.00 12.17 86 VAL C C 1
ATOM 2123 O O . VAL C 1 86 ? 11.009 -26.032 8.953 1.00 13.11 86 VAL C O 1
ATOM 2127 N N . THR C 1 87 ? 8.958 -26.487 9.749 1.00 11.93 87 THR C N 1
ATOM 2128 C CA . THR C 1 87 ? 8.736 -25.130 10.239 1.00 12.58 87 THR C CA 1
ATOM 2129 C C . THR C 1 87 ? 9.537 -24.867 11.517 1.00 12.66 87 THR C C 1
ATOM 2130 O O . THR C 1 87 ? 10.117 -23.781 11.693 1.00 13.58 87 THR C O 1
ATOM 2134 N N . GLU C 1 88 ? 9.601 -25.874 12.386 1.00 12.54 88 GLU C N 1
ATOM 2135 C CA . GLU C 1 88 ? 10.275 -25.731 13.678 1.00 12.97 88 GLU C CA 1
ATOM 2136 C C . GLU C 1 88 ? 11.770 -26.033 13.649 1.00 12.89 88 GLU C C 1
ATOM 2137 O O . GLU C 1 88 ? 12.470 -25.828 14.648 1.00 12.99 88 GLU C O 1
ATOM 2143 N N . PHE C 1 89 ? 12.267 -26.516 12.512 1.00 13.10 89 PHE C N 1
ATOM 2144 C CA . PHE C 1 89 ? 13.644 -26.980 12.429 1.00 13.12 89 PHE C CA 1
ATOM 2145 C C . PHE C 1 89 ? 14.675 -25.907 12.780 1.00 13.48 89 PHE C C 1
ATOM 2146 O O . PHE C 1 89 ? 15.501 -26.110 13.666 1.00 13.43 89 PHE C O 1
ATOM 2154 N N . GLU C 1 90 ? 14.624 -24.765 12.101 1.00 14.21 90 GLU C N 1
ATOM 2155 C CA . GLU C 1 90 ? 15.681 -23.766 12.282 1.00 15.47 90 GLU C CA 1
ATOM 2156 C C . GLU C 1 90 ? 15.794 -23.260 13.729 1.00 15.66 90 GLU C C 1
ATOM 2157 O O . GLU C 1 90 ? 16.897 -23.240 14.275 1.00 15.64 90 GLU C O 1
ATOM 2163 N N . PRO C 1 91 ? 14.669 -22.867 14.355 1.00 15.37 91 PRO C N 1
ATOM 2164 C CA . PRO C 1 91 ? 14.754 -22.496 15.771 1.00 15.78 91 PRO C CA 1
ATOM 2165 C C . PRO C 1 91 ? 15.217 -23.634 16.684 1.00 16.25 91 PRO C C 1
ATOM 2166 O O . PRO C 1 91 ? 15.794 -23.368 17.744 1.00 16.76 91 PRO C O 1
ATOM 2170 N N . SER C 1 92 ? 14.999 -24.887 16.281 1.00 16.22 92 SER C N 1
ATOM 2171 C CA . SER C 1 92 ? 15.429 -26.022 17.115 1.00 16.90 92 SER C CA 1
ATOM 2172 C C . SER C 1 92 ? 16.957 -26.158 17.195 1.00 17.50 92 SER C C 1
ATOM 2173 O O . SER C 1 92 ? 17.477 -26.842 18.076 1.00 18.26 92 SER C O 1
ATOM 2176 N N . CYS C 1 93 ? 17.665 -25.492 16.289 1.00 18.08 93 CYS C N 1
ATOM 2177 C CA . CYS C 1 93 ? 19.129 -25.542 16.253 1.00 18.95 93 CYS C CA 1
ATOM 2178 C C . CYS C 1 93 ? 19.805 -24.661 17.302 1.00 20.25 93 CYS C C 1
ATOM 2179 O O . CYS C 1 93 ? 20.999 -24.811 17.563 1.00 20.88 93 CYS C O 1
ATOM 2182 N N . PHE C 1 94 ? 19.042 -23.746 17.893 1.00 21.44 94 PHE C N 1
ATOM 2183 C CA . PHE C 1 94 ? 19.603 -22.714 18.759 1.00 23.07 94 PHE C CA 1
ATOM 2184 C C . PHE C 1 94 ? 18.837 -22.669 20.078 1.00 23.09 94 PHE C C 1
ATOM 2185 O O . PHE C 1 94 ? 19.421 -22.899 21.138 1.00 24.00 94 PHE C O 1
ATOM 2194 N N . TRP D 1 1 ? 33.334 -21.131 -33.149 1.00 14.93 1 TRP D N 1
ATOM 2195 C CA . TRP D 1 1 ? 33.139 -19.719 -32.690 1.00 15.38 1 TRP D CA 1
ATOM 2196 C C . TRP D 1 1 ? 34.091 -19.387 -31.562 1.00 15.98 1 TRP D C 1
ATOM 2197 O O . TRP D 1 1 ? 34.531 -20.279 -30.843 1.00 15.52 1 TRP D O 1
ATOM 2208 N N . GLU D 1 2 ? 34.390 -18.099 -31.403 1.00 16.39 2 GLU D N 1
ATOM 2209 C CA . GLU D 1 2 ? 35.131 -17.618 -30.248 1.00 17.55 2 GLU D CA 1
ATOM 2210 C C . GLU D 1 2 ? 34.248 -17.698 -29.008 1.00 18.20 2 GLU D C 1
ATOM 2211 O O . GLU D 1 2 ? 33.142 -17.165 -28.987 1.00 18.17 2 GLU D O 1
ATOM 2217 N N . GLU D 1 3 ? 34.755 -18.365 -27.976 1.00 18.99 3 GLU D N 1
ATOM 2218 C CA . GLU D 1 3 ? 33.972 -18.621 -26.775 1.00 20.31 3 GLU D CA 1
ATOM 2219 C C . GLU D 1 3 ? 34.431 -17.799 -25.567 1.00 20.22 3 GLU D C 1
ATOM 2220 O O . GLU D 1 3 ? 33.701 -17.699 -24.587 1.00 20.35 3 GLU D O 1
ATOM 2226 N N . THR D 1 4 ? 35.619 -17.199 -25.645 1.00 20.76 4 THR D N 1
ATOM 2227 C CA . THR D 1 4 ? 36.210 -16.534 -24.475 1.00 21.13 4 THR D CA 1
ATOM 2228 C C . THR D 1 4 ? 36.662 -15.089 -24.713 1.00 20.98 4 THR D C 1
ATOM 2229 O O . THR D 1 4 ? 36.337 -14.193 -23.922 1.00 20.89 4 THR D O 1
ATOM 2233 N N . LYS D 1 5 ? 37.395 -14.860 -25.803 1.00 20.34 5 LYS D N 1
ATOM 2234 C CA . LYS D 1 5 ? 37.964 -13.540 -26.080 1.00 20.15 5 LYS D CA 1
ATOM 2235 C C . LYS D 1 5 ? 36.876 -12.484 -26.265 1.00 19.97 5 LYS D C 1
ATOM 2236 O O . LYS D 1 5 ? 35.980 -12.637 -27.099 1.00 19.62 5 LYS D O 1
ATOM 2242 N N . GLU D 1 6 ? 36.973 -11.416 -25.481 1.00 19.97 6 GLU D N 1
ATOM 2243 C CA . GLU D 1 6 ? 35.961 -10.362 -25.484 1.00 20.38 6 GLU D CA 1
ATOM 2244 C C . GLU D 1 6 ? 36.174 -9.376 -26.624 1.00 19.74 6 GLU D C 1
ATOM 2245 O O . GLU D 1 6 ? 37.311 -9.035 -26.962 1.00 19.74 6 GLU D O 1
ATOM 2251 N N . CYS D 1 7 ? 35.075 -8.919 -27.223 1.00 19.12 7 CYS D N 1
ATOM 2252 C CA . CYS D 1 7 ? 35.148 -7.830 -28.189 1.00 19.01 7 CYS D CA 1
ATOM 2253 C C . CYS D 1 7 ? 35.614 -6.570 -27.480 1.00 18.74 7 CYS D C 1
ATOM 2254 O O . CYS D 1 7 ? 35.353 -6.380 -26.290 1.00 19.25 7 CYS D O 1
ATOM 2257 N N . ALA D 1 8 ? 36.285 -5.706 -28.222 1.00 19.10 8 ALA D N 1
ATOM 2258 C CA . ALA D 1 8 ? 36.483 -4.330 -27.778 1.00 19.13 8 ALA D CA 1
ATOM 2259 C C . ALA D 1 8 ? 35.115 -3.641 -27.663 1.00 18.93 8 ALA D C 1
ATOM 2260 O O . ALA D 1 8 ? 34.171 -4.002 -28.371 1.00 18.89 8 ALA D O 1
ATOM 2262 N N . PHE D 1 9 ? 35.000 -2.660 -26.766 1.00 18.90 9 PHE D N 1
ATOM 2263 C CA . PHE D 1 9 ? 33.740 -1.932 -26.609 1.00 18.85 9 PHE D CA 1
ATOM 2264 C C . PHE D 1 9 ? 33.313 -1.266 -27.917 1.00 18.43 9 PHE D C 1
ATOM 2265 O O . PHE D 1 9 ? 32.110 -1.082 -28.160 1.00 18.43 9 PHE D O 1
ATOM 2273 N N . THR D 1 10 ? 34.292 -0.917 -28.756 1.00 18.16 10 THR D N 1
ATOM 2274 C CA . THR D 1 10 ? 34.005 -0.308 -30.067 1.00 17.89 10 THR D CA 1
ATOM 2275 C C . THR D 1 10 ? 33.089 -1.174 -30.927 1.00 17.21 10 THR D C 1
ATOM 2276 O O . THR D 1 10 ? 32.437 -0.670 -31.844 1.00 16.71 10 THR D O 1
ATOM 2280 N N . GLU D 1 11 ? 33.039 -2.474 -30.634 1.00 16.50 11 GLU D N 1
ATOM 2281 C CA . GLU D 1 11 ? 32.114 -3.376 -31.323 1.00 16.25 11 GLU D CA 1
ATOM 2282 C C . GLU D 1 11 ? 30.681 -2.871 -31.217 1.00 15.98 11 GLU D C 1
ATOM 2283 O O . GLU D 1 11 ? 29.920 -2.983 -32.168 1.00 15.58 11 GLU D O 1
ATOM 2289 N N . PHE D 1 12 ? 30.314 -2.305 -30.068 1.00 15.30 12 PHE D N 1
ATOM 2290 C CA . PHE D 1 12 ? 28.956 -1.772 -29.888 1.00 15.54 12 PHE D CA 1
ATOM 2291 C C . PHE D 1 12 ? 28.582 -0.743 -30.947 1.00 14.50 12 PHE D C 1
ATOM 2292 O O . PHE D 1 12 ? 27.432 -0.682 -31.394 1.00 14.70 12 PHE D O 1
ATOM 2300 N N . PHE D 1 13 ? 29.555 0.063 -31.369 1.00 13.98 13 PHE D N 1
ATOM 2301 C CA . PHE D 1 13 ? 29.267 1.158 -32.290 1.00 13.24 13 PHE D CA 1
ATOM 2302 C C . PHE D 1 13 ? 28.860 0.683 -33.681 1.00 13.10 13 PHE D C 1
ATOM 2303 O O . PHE D 1 13 ? 28.219 1.426 -34.423 1.00 13.04 13 PHE D O 1
ATOM 2311 N N A LYS D 1 14 ? 29.235 -0.550 -34.027 0.50 12.85 14 LYS D N 1
ATOM 2312 N N B LYS D 1 14 ? 29.218 -0.555 -34.011 0.50 13.09 14 LYS D N 1
ATOM 2313 C CA A LYS D 1 14 ? 28.783 -1.183 -35.272 0.50 12.79 14 LYS D CA 1
ATOM 2314 C CA B LYS D 1 14 ? 28.807 -1.170 -35.271 0.50 13.28 14 LYS D CA 1
ATOM 2315 C C A LYS D 1 14 ? 27.272 -1.243 -35.342 0.50 12.68 14 LYS D C 1
ATOM 2316 C C B LYS D 1 14 ? 27.293 -1.340 -35.339 0.50 12.95 14 LYS D C 1
ATOM 2317 O O A LYS D 1 14 ? 26.690 -1.216 -36.430 0.50 12.53 14 LYS D O 1
ATOM 2318 O O B LYS D 1 14 ? 26.727 -1.457 -36.431 0.50 12.78 14 LYS D O 1
ATOM 2329 N N . LEU D 1 15 ? 26.646 -1.338 -34.173 1.00 12.47 15 LEU D N 1
ATOM 2330 C CA . LEU D 1 15 ? 25.212 -1.601 -34.080 1.00 12.42 15 LEU D CA 1
ATOM 2331 C C . LEU D 1 15 ? 24.321 -0.372 -34.255 1.00 12.23 15 LEU D C 1
ATOM 2332 O O . LEU D 1 15 ? 23.097 -0.494 -34.284 1.00 12.28 15 LEU D O 1
ATOM 2337 N N . ALA D 1 16 ? 24.933 0.803 -34.388 1.00 12.29 16 ALA D N 1
ATOM 2338 C CA . ALA D 1 16 ? 24.168 2.045 -34.457 1.00 12.21 16 ALA D CA 1
ATOM 2339 C C . ALA D 1 16 ? 23.061 2.062 -35.526 1.00 12.66 16 ALA D C 1
ATOM 2340 O O . ALA D 1 16 ? 21.982 2.593 -35.266 1.00 13.65 16 ALA D O 1
ATOM 2342 N N . PRO D 1 17 ? 23.309 1.495 -36.728 1.00 12.71 17 PRO D N 1
ATOM 2343 C CA . PRO D 1 17 ? 22.220 1.497 -37.712 1.00 12.78 17 PRO D CA 1
ATOM 2344 C C . PRO D 1 17 ? 20.918 0.825 -37.264 1.00 13.40 17 PRO D C 1
ATOM 2345 O O . PRO D 1 17 ? 19.849 1.150 -37.779 1.00 13.67 17 PRO D O 1
ATOM 2349 N N . LEU D 1 18 ? 20.996 -0.090 -36.303 1.00 12.95 18 LEU D N 1
ATOM 2350 C CA . LEU D 1 18 ? 19.797 -0.790 -35.854 1.00 12.89 18 LEU D CA 1
ATOM 2351 C C . LEU D 1 18 ? 18.793 0.157 -35.219 1.00 13.01 18 LEU D C 1
ATOM 2352 O O . LEU D 1 18 ? 17.591 -0.099 -35.272 1.00 13.40 18 LEU D O 1
ATOM 2357 N N . ALA D 1 19 ? 19.284 1.251 -34.632 1.00 13.05 19 ALA D N 1
ATOM 2358 C CA . ALA D 1 19 ? 18.418 2.165 -33.876 1.00 13.59 19 ALA D CA 1
ATOM 2359 C C . ALA D 1 19 ? 17.397 2.860 -34.774 1.00 13.40 19 ALA D C 1
ATOM 2360 O O . ALA D 1 19 ? 16.354 3.301 -34.300 1.00 14.13 19 ALA D O 1
ATOM 2362 N N . SER D 1 20 ? 17.708 2.943 -36.063 1.00 13.25 20 SER D N 1
ATOM 2363 C CA . SER D 1 20 ? 16.819 3.588 -37.027 1.00 13.50 20 SER D CA 1
ATOM 2364 C C . SER D 1 20 ? 16.131 2.575 -37.944 1.00 13.83 20 SER D C 1
ATOM 2365 O O . SER D 1 20 ? 15.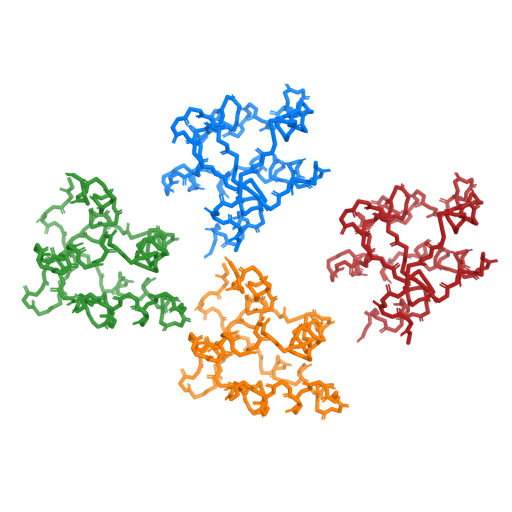438 2.961 -38.887 1.00 13.64 20 SER D O 1
ATOM 2368 N N . ASN D 1 21 ? 16.300 1.286 -37.652 1.00 14.83 21 ASN D N 1
ATOM 2369 C CA . ASN D 1 21 ? 15.727 0.225 -38.483 1.00 15.80 21 ASN D CA 1
ATOM 2370 C C . ASN D 1 21 ? 14.356 -0.176 -37.957 1.00 16.74 21 ASN D C 1
ATOM 2371 O O . ASN D 1 21 ? 14.256 -0.615 -36.809 1.00 16.97 21 ASN D O 1
ATOM 2376 N N . PRO D 1 22 ? 13.303 -0.037 -38.799 1.00 17.85 22 PRO D N 1
ATOM 2377 C CA . PRO D 1 22 ? 11.921 -0.352 -38.414 1.00 18.58 22 PRO D CA 1
ATOM 2378 C C . PRO D 1 22 ? 11.746 -1.763 -37.832 1.00 18.62 22 PRO D C 1
ATOM 2379 O O . PRO D 1 22 ? 10.908 -1.959 -36.950 1.00 19.59 22 PRO D O 1
ATOM 2383 N N . ALA D 1 23 ? 12.546 -2.724 -38.297 1.00 18.17 23 ALA D N 1
ATOM 2384 C CA . ALA D 1 23 ? 12.447 -4.118 -37.833 1.00 17.82 23 ALA D CA 1
ATOM 2385 C C . ALA D 1 23 ? 12.866 -4.335 -36.373 1.00 17.59 23 ALA D C 1
ATOM 2386 O O . ALA D 1 23 ? 12.453 -5.306 -35.737 1.00 17.04 23 ALA D O 1
ATOM 2388 N N . LEU D 1 24 ? 13.705 -3.445 -35.850 1.00 17.35 24 LEU D N 1
ATOM 2389 C CA . LEU D 1 24 ? 14.206 -3.595 -34.487 1.00 17.53 24 LEU D CA 1
ATOM 2390 C C . LEU D 1 24 ? 13.058 -3.603 -33.482 1.00 17.59 24 LEU D C 1
ATOM 2391 O O . LEU D 1 24 ? 12.905 -4.561 -32.730 1.00 17.69 24 LEU D O 1
ATOM 2396 N N . SER D 1 25 ? 12.245 -2.548 -33.498 1.00 17.64 25 SER D N 1
ATOM 2397 C CA . SER D 1 25 ? 11.130 -2.455 -32.567 1.00 17.99 25 SER D CA 1
ATOM 2398 C C . SER D 1 25 ? 10.091 -3.543 -32.821 1.00 17.90 25 SER D C 1
ATOM 2399 O O . SER D 1 25 ? 9.554 -4.106 -31.873 1.00 18.02 25 SER D O 1
ATOM 2402 N N . VAL D 1 26 ? 9.822 -3.857 -34.088 1.00 17.76 26 VAL D N 1
ATOM 2403 C CA . VAL D 1 26 ? 8.787 -4.863 -34.396 1.00 17.41 26 VAL D CA 1
ATOM 2404 C C . VAL D 1 26 ? 9.191 -6.240 -33.857 1.00 17.63 26 VAL D C 1
ATOM 2405 O O . VAL D 1 26 ? 8.400 -6.909 -33.180 1.00 17.71 26 VAL D O 1
ATOM 2409 N N . CYS D 1 27 ? 10.433 -6.641 -34.121 1.00 17.24 27 CYS D N 1
ATOM 2410 C CA . CYS D 1 27 ? 10.924 -7.926 -33.649 1.00 17.24 27 CYS D CA 1
ATOM 2411 C C . CYS D 1 27 ? 10.980 -8.004 -32.131 1.00 17.36 27 CYS D C 1
ATOM 2412 O O . CYS D 1 27 ? 10.545 -8.988 -31.548 1.00 17.58 27 CYS D O 1
ATOM 2415 N N . GLN D 1 28 ? 11.511 -6.964 -31.493 1.00 17.49 28 GLN D N 1
ATOM 2416 C CA . GLN D 1 28 ? 11.619 -6.952 -30.033 1.00 18.28 28 GLN D CA 1
ATOM 2417 C C . GLN D 1 28 ? 10.244 -6.994 -29.351 1.00 18.70 28 GLN D C 1
ATOM 2418 O O . GLN D 1 28 ? 10.036 -7.782 -28.422 1.00 18.86 28 GLN D O 1
ATOM 2424 N N . ASP D 1 29 ? 9.311 -6.178 -29.838 1.00 19.53 29 ASP D N 1
ATOM 2425 C CA . ASP D 1 29 ? 7.944 -6.129 -29.282 1.00 20.22 29 ASP D CA 1
ATOM 2426 C C . ASP D 1 29 ? 7.188 -7.438 -29.476 1.00 20.32 29 ASP D C 1
ATOM 2427 O O . ASP D 1 29 ? 6.426 -7.858 -28.599 1.00 20.68 29 ASP D O 1
ATOM 2432 N N . ALA D 1 30 ? 7.390 -8.074 -30.628 1.00 20.26 30 ALA D N 1
ATOM 2433 C CA . ALA D 1 30 ? 6.683 -9.316 -30.964 1.00 20.37 30 ALA D CA 1
ATOM 2434 C C . ALA D 1 30 ? 7.202 -10.531 -30.210 1.00 20.60 30 ALA D C 1
ATOM 2435 O O . ALA D 1 30 ? 6.473 -11.504 -30.020 1.00 21.24 30 ALA D O 1
ATOM 2437 N N . SER D 1 31 ? 8.459 -10.484 -29.777 1.00 20.59 31 SER D N 1
ATOM 2438 C CA . SER D 1 31 ? 9.116 -11.675 -29.253 1.00 20.60 31 SER D CA 1
ATOM 2439 C C . SER D 1 31 ? 9.497 -11.576 -27.787 1.00 20.48 31 SER D C 1
ATOM 2440 O O . SER D 1 31 ? 9.701 -12.596 -27.129 1.00 20.67 31 SER D O 1
ATOM 2443 N N . GLY D 1 32 ? 9.625 -10.349 -27.293 1.00 20.54 32 GLY D N 1
ATOM 2444 C CA . GLY D 1 32 ? 10.099 -10.109 -25.936 1.00 20.85 32 GLY D CA 1
ATOM 2445 C C . GLY D 1 32 ? 11.607 -10.193 -25.778 1.00 21.41 32 GLY D C 1
ATOM 2446 O O . GLY D 1 32 ? 12.133 -9.984 -24.685 1.00 22.47 32 GLY D O 1
ATOM 2447 N N . TRP D 1 33 ? 12.305 -10.493 -26.870 1.00 21.09 33 TRP D N 1
ATOM 2448 C CA . TRP D 1 33 ? 13.765 -10.546 -26.870 1.00 20.78 33 TRP D CA 1
ATOM 2449 C C . TRP D 1 33 ? 14.290 -9.172 -27.243 1.00 21.02 33 TRP D C 1
ATOM 2450 O O . TRP D 1 33 ? 13.747 -8.539 -28.142 1.00 21.24 33 TRP D O 1
ATOM 2461 N N . GLN D 1 34 ? 15.348 -8.719 -26.571 1.00 21.17 34 GLN D N 1
ATOM 2462 C CA . GLN D 1 34 ? 15.950 -7.421 -26.887 1.00 21.38 34 GLN D CA 1
ATOM 2463 C C . GLN D 1 34 ? 17.383 -7.549 -27.421 1.00 20.75 34 GLN D C 1
ATOM 2464 O O . GLN D 1 34 ? 18.185 -8.324 -26.902 1.00 20.54 34 GLN D O 1
ATOM 2470 N N . MET D 1 35 ? 17.681 -6.786 -28.471 1.00 20.28 35 MET D N 1
ATOM 2471 C CA . MET D 1 35 ? 19.038 -6.653 -28.999 1.00 20.15 35 MET D CA 1
ATOM 2472 C C . MET D 1 35 ? 19.683 -5.354 -28.507 1.00 20.09 35 MET D C 1
ATOM 2473 O O . MET D 1 35 ? 20.892 -5.311 -28.282 1.00 19.76 35 MET D O 1
ATOM 2478 N N . LEU D 1 36 ? 18.873 -4.306 -28.349 1.00 20.10 36 LEU D N 1
ATOM 2479 C CA . LEU D 1 36 ? 19.347 -3.024 -27.823 1.00 20.51 36 LEU D CA 1
ATOM 2480 C C . LEU D 1 36 ? 18.467 -2.550 -26.664 1.00 20.86 36 LEU D C 1
ATOM 2481 O O . LEU D 1 36 ? 17.354 -2.067 -26.892 1.00 21.62 36 LEU D O 1
ATOM 2486 N N . PRO D 1 37 ? 18.949 -2.690 -25.416 1.00 21.65 37 PRO D N 1
ATOM 2487 C CA . PRO D 1 37 ? 20.202 -3.301 -24.968 1.00 21.86 37 PRO D CA 1
ATOM 2488 C C . PRO D 1 37 ? 20.195 -4.832 -25.093 1.00 22.20 37 PRO D C 1
ATOM 2489 O O . PRO D 1 37 ? 19.126 -5.444 -25.055 1.00 22.31 37 PRO D O 1
ATOM 2493 N N . PRO D 1 38 ? 21.381 -5.449 -25.243 1.00 22.43 38 PRO D N 1
ATOM 2494 C CA . PRO D 1 38 ? 21.463 -6.893 -25.495 1.00 22.51 38 PRO D CA 1
ATOM 2495 C C . PRO D 1 38 ? 20.954 -7.744 -24.327 1.00 22.78 38 PRO D C 1
ATOM 2496 O O . PRO D 1 38 ? 21.445 -7.614 -23.200 1.00 22.87 38 PRO D O 1
ATOM 2500 N N . ALA D 1 39 ? 19.971 -8.597 -24.607 1.00 22.70 39 ALA D N 1
ATOM 2501 C CA . ALA D 1 39 ? 19.463 -9.560 -23.625 1.00 22.90 39 ALA D CA 1
ATOM 2502 C C . ALA D 1 39 ? 20.290 -10.841 -23.621 1.00 22.84 39 ALA D C 1
ATOM 2503 O O . ALA D 1 39 ? 20.276 -11.596 -22.645 1.00 22.90 39 ALA D O 1
ATOM 2505 N N . GLY D 1 40 ? 21.007 -11.080 -24.716 1.00 22.56 40 GLY D N 1
ATOM 2506 C CA . GLY D 1 40 ? 21.754 -12.319 -24.898 1.00 22.58 40 GLY D CA 1
ATOM 2507 C C . GLY D 1 40 ? 21.133 -13.202 -25.962 1.00 22.55 40 GLY D C 1
ATOM 2508 O O . GLY D 1 40 ? 20.405 -12.720 -26.835 1.00 22.42 40 GLY D O 1
ATOM 2509 N N . TYR D 1 41 ? 21.434 -14.495 -25.896 1.00 22.26 41 TYR D N 1
ATOM 2510 C CA . TYR D 1 41 ? 20.844 -15.462 -26.811 1.00 22.60 41 TYR D CA 1
ATOM 2511 C C . TYR D 1 41 ? 19.373 -15.642 -26.464 1.00 23.07 41 TYR D C 1
ATOM 2512 O O . TYR D 1 41 ? 19.027 -15.698 -25.282 1.00 22.92 41 TYR D O 1
ATOM 2521 N N . PRO D 1 42 ? 18.501 -15.704 -27.487 1.00 23.82 42 PRO D N 1
ATOM 2522 C CA . PRO D 1 42 ? 17.073 -15.929 -27.260 1.00 24.70 42 PRO D CA 1
ATOM 2523 C C . PRO D 1 42 ? 16.807 -17.232 -26.505 1.00 25.64 42 PRO D C 1
ATOM 2524 O O . PRO D 1 42 ? 17.413 -18.263 -26.813 1.00 25.93 42 PRO D O 1
ATOM 2528 N N . THR D 1 43 ? 15.921 -17.162 -25.515 1.00 26.76 43 THR D N 1
ATOM 2529 C CA . THR D 1 43 ? 15.413 -18.350 -24.820 1.00 27.84 43 THR D CA 1
ATOM 2530 C C . THR D 1 43 ? 14.487 -19.104 -25.784 1.00 28.13 43 THR D C 1
ATOM 2531 O O . THR D 1 43 ? 14.021 -18.514 -26.757 1.00 27.93 43 THR D O 1
ATOM 2535 N N . PRO D 1 44 ? 14.210 -20.405 -25.530 1.00 28.46 44 PRO D N 1
ATOM 2536 C CA . PRO D 1 44 ? 13.304 -21.124 -26.443 1.00 28.55 44 PRO D CA 1
ATOM 2537 C C . PRO D 1 44 ? 11.930 -20.459 -26.585 1.00 28.52 44 PRO D C 1
ATOM 2538 O O . PRO D 1 44 ? 11.327 -20.526 -27.659 1.00 28.31 44 PRO D O 1
ATOM 2542 N N . GLU D 1 45 ? 11.463 -19.813 -25.515 1.00 28.74 45 GLU D N 1
ATOM 2543 C CA . GLU D 1 45 ? 10.189 -19.086 -25.503 1.00 29.14 45 GLU D CA 1
ATOM 2544 C C . GLU D 1 45 ? 10.232 -17.862 -26.417 1.00 28.49 45 GLU D C 1
ATOM 2545 O O . GLU D 1 45 ? 9.305 -17.619 -27.194 1.00 28.50 45 GLU D O 1
ATOM 2551 N N . GLN D 1 46 ? 11.314 -17.093 -26.309 1.00 27.74 46 GLN D N 1
ATOM 2552 C CA . GLN D 1 46 ? 11.537 -15.945 -27.184 1.00 27.01 46 GLN D CA 1
ATOM 2553 C C . GLN D 1 46 ? 11.773 -16.406 -28.609 1.00 26.27 46 GLN D C 1
ATOM 2554 O O . GLN D 1 46 ? 11.320 -15.767 -29.559 1.00 25.68 46 GLN D O 1
ATOM 2560 N N . LEU D 1 47 ? 12.478 -17.529 -28.739 1.00 25.65 47 LEU D N 1
ATOM 2561 C CA . LEU D 1 47 ? 12.824 -18.092 -30.030 1.00 24.91 47 LEU D CA 1
ATOM 2562 C C . LEU D 1 47 ? 11.599 -18.544 -30.826 1.00 24.85 47 LEU D C 1
ATOM 2563 O O . LEU D 1 47 ? 11.514 -18.270 -32.024 1.00 24.72 47 LEU D O 1
ATOM 2568 N N . LYS D 1 48 ? 10.644 -19.210 -30.171 1.00 24.26 48 LYS D N 1
ATOM 2569 C CA . LYS D 1 48 ? 9.402 -19.604 -30.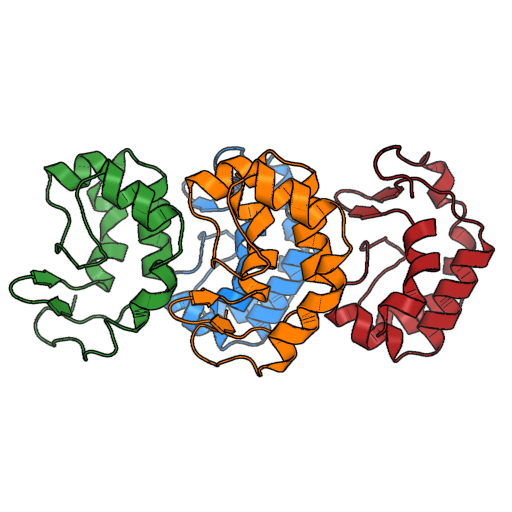851 1.00 24.51 48 LYS D CA 1
ATOM 2570 C C . LYS D 1 48 ? 8.698 -18.388 -31.451 1.00 23.46 48 LYS D C 1
ATOM 2571 O O . LYS D 1 48 ? 8.183 -18.451 -32.567 1.00 23.70 48 LYS D O 1
ATOM 2577 N N . LEU D 1 49 ? 8.686 -17.283 -30.708 1.00 22.79 49 LEU D N 1
ATOM 2578 C CA . LEU D 1 49 ? 8.074 -16.047 -31.188 1.00 22.02 49 LEU D CA 1
ATOM 2579 C C . LEU D 1 49 ? 8.878 -15.402 -32.316 1.00 21.12 49 LEU D C 1
ATOM 2580 O O . LEU D 1 49 ? 8.314 -15.027 -33.342 1.00 20.97 49 LEU D O 1
ATOM 2585 N N . MET D 1 50 ? 10.195 -15.291 -32.133 1.00 20.23 50 MET D N 1
ATOM 2586 C CA . MET D 1 50 ? 11.066 -14.729 -33.171 1.00 19.45 50 MET D CA 1
ATOM 2587 C C . MET D 1 50 ? 10.935 -15.505 -34.471 1.00 19.55 50 MET D C 1
ATOM 2588 O O . MET D 1 50 ? 10.837 -14.924 -35.555 1.00 19.61 50 MET D O 1
ATOM 2593 N N . CYS D 1 51 ? 10.932 -16.830 -34.357 1.00 19.68 51 CYS D N 1
ATOM 2594 C CA . CYS D 1 51 ? 10.920 -17.687 -35.535 1.00 20.24 51 CYS D CA 1
ATOM 2595 C C . CYS D 1 51 ? 9.598 -17.589 -36.291 1.00 19.99 51 CYS D C 1
ATOM 2596 O O . CYS D 1 51 ? 9.525 -17.927 -37.477 1.00 20.60 51 CYS D O 1
ATOM 2599 N N . GLY D 1 52 ? 8.571 -17.098 -35.604 1.00 19.79 52 GLY D N 1
ATOM 2600 C CA . GLY D 1 52 ? 7.267 -16.862 -36.221 1.00 19.76 52 GLY D CA 1
ATOM 2601 C C . GLY D 1 52 ? 7.001 -15.404 -36.568 1.00 19.59 52 GLY D C 1
ATOM 2602 O O . GLY D 1 52 ? 5.861 -15.028 -36.829 1.00 20.14 52 GLY D O 1
ATOM 2603 N N . THR D 1 53 ? 8.054 -14.586 -36.581 1.00 18.90 53 THR D N 1
ATOM 2604 C CA . THR D 1 53 ? 7.922 -13.152 -36.848 1.00 18.49 53 THR D CA 1
ATOM 2605 C C . THR D 1 53 ? 8.820 -12.757 -38.017 1.00 18.09 53 THR D C 1
ATOM 2606 O O . THR D 1 53 ? 10.043 -12.804 -37.902 1.00 18.08 53 THR D O 1
ATOM 2610 N N . ALA D 1 54 ? 8.211 -12.376 -39.139 1.00 17.45 54 ALA D N 1
ATOM 2611 C CA . ALA D 1 54 ? 8.956 -12.031 -40.355 1.00 17.38 54 ALA D CA 1
ATOM 2612 C C . ALA D 1 54 ? 10.033 -10.991 -40.078 1.00 17.32 54 ALA D C 1
ATOM 2613 O O . ALA D 1 54 ? 11.179 -11.122 -40.535 1.00 17.31 54 ALA D O 1
ATOM 2615 N N . GLU D 1 55 ? 9.661 -9.971 -39.309 1.00 16.95 55 GLU D N 1
ATOM 2616 C CA . GLU D 1 55 ? 10.554 -8.854 -39.005 1.00 16.75 55 GLU D CA 1
ATOM 2617 C C . GLU D 1 55 ? 11.776 -9.246 -38.174 1.00 16.44 55 GLU D C 1
ATOM 2618 O O . GLU D 1 55 ? 12.785 -8.540 -38.191 1.00 15.90 55 GLU D O 1
ATOM 2624 N N . CYS D 1 56 ? 11.695 -10.376 -37.470 1.00 16.31 56 CYS D N 1
ATOM 2625 C CA . CYS D 1 56 ? 12.862 -10.905 -36.754 1.00 16.84 56 CYS D CA 1
ATOM 2626 C C . CYS D 1 56 ? 13.933 -11.455 -37.697 1.00 16.93 56 CYS D C 1
ATOM 2627 O O . CYS D 1 56 ? 15.137 -11.280 -37.448 1.00 16.47 56 CYS D O 1
ATOM 2630 N N . PHE D 1 57 ? 13.501 -12.106 -38.772 1.00 16.84 57 PHE D N 1
ATOM 2631 C CA . PHE D 1 57 ? 14.422 -12.503 -39.834 1.00 17.27 57 PHE D CA 1
ATOM 2632 C C . PHE D 1 57 ? 15.048 -11.276 -40.495 1.00 17.10 57 PHE D C 1
ATOM 2633 O O . PHE D 1 57 ? 16.252 -11.255 -40.761 1.00 17.42 57 PHE D O 1
ATOM 2641 N N . THR D 1 58 ? 14.239 -10.246 -40.736 1.00 16.70 58 THR D N 1
ATOM 2642 C CA . THR D 1 58 ? 14.745 -8.988 -41.281 1.00 16.32 58 THR D CA 1
ATOM 2643 C C . THR D 1 58 ? 15.786 -8.372 -40.349 1.00 16.11 58 THR D C 1
ATOM 2644 O O . THR D 1 58 ? 16.841 -7.920 -40.803 1.00 15.71 58 THR D O 1
ATOM 2648 N N . LEU D 1 59 ? 15.484 -8.360 -39.051 1.00 15.72 59 LEU D N 1
ATOM 2649 C CA . LEU D 1 59 ? 16.416 -7.822 -38.059 1.00 15.34 59 LEU D CA 1
ATOM 2650 C C . LEU D 1 59 ? 17.749 -8.574 -38.041 1.00 15.50 59 LEU D C 1
ATOM 2651 O O . LEU D 1 59 ? 18.820 -7.953 -38.046 1.00 15.15 59 LEU D O 1
ATOM 2656 N N . ILE D 1 60 ? 17.679 -9.903 -38.014 1.00 15.18 60 ILE D N 1
ATOM 2657 C CA . ILE D 1 60 ? 18.878 -10.732 -37.981 1.00 15.44 60 ILE D CA 1
ATOM 2658 C C . ILE D 1 60 ? 19.717 -10.497 -39.240 1.00 15.71 60 ILE D C 1
ATOM 2659 O O . ILE D 1 60 ? 20.946 -10.347 -39.169 1.00 15.94 60 ILE D O 1
ATOM 2664 N N . ASP D 1 61 ? 19.050 -10.410 -40.385 1.00 16.06 61 ASP D N 1
ATOM 2665 C CA . ASP D 1 61 ? 19.743 -10.118 -41.632 1.00 16.36 61 ASP D CA 1
ATOM 2666 C C . ASP D 1 61 ? 20.398 -8.729 -41.612 1.00 16.07 61 ASP D C 1
ATOM 2667 O O . ASP D 1 61 ? 21.511 -8.559 -42.117 1.00 16.06 61 ASP D O 1
ATOM 2672 N N . ALA D 1 62 ? 19.724 -7.757 -40.999 1.00 15.70 62 ALA D N 1
ATOM 2673 C CA . ALA D 1 62 ? 20.293 -6.415 -40.828 1.00 14.83 62 ALA D CA 1
ATOM 2674 C C . ALA D 1 62 ? 21.546 -6.442 -39.945 1.00 14.88 62 ALA D C 1
ATOM 2675 O O . ALA D 1 62 ? 22.501 -5.706 -40.196 1.00 14.36 62 ALA D O 1
ATOM 2677 N N . ILE D 1 63 ? 21.537 -7.280 -38.910 1.00 14.42 63 ILE D N 1
ATOM 2678 C CA . ILE D 1 63 ? 22.712 -7.411 -38.046 1.00 14.14 63 ILE D CA 1
ATOM 2679 C C . ILE D 1 63 ? 23.868 -8.074 -38.802 1.00 14.27 63 ILE D C 1
ATOM 2680 O O . ILE D 1 63 ? 25.010 -7.652 -38.669 1.00 14.03 63 ILE D O 1
ATOM 2685 N N . LYS D 1 64 ? 23.569 -9.092 -39.607 1.00 14.94 64 LYS D N 1
ATOM 2686 C CA . LYS D 1 64 ? 24.590 -9.724 -40.447 1.00 15.19 64 LYS D CA 1
ATOM 2687 C C . LYS D 1 64 ? 25.320 -8.707 -41.313 1.00 15.37 64 LYS D C 1
ATOM 2688 O O . LYS D 1 64 ? 26.542 -8.795 -41.494 1.00 15.66 64 LYS D O 1
ATOM 2694 N N . ALA D 1 65 ? 24.555 -7.758 -41.856 1.00 15.35 65 ALA D N 1
ATOM 2695 C CA . ALA D 1 65 ? 25.064 -6.742 -42.768 1.00 15.30 65 ALA D CA 1
ATOM 2696 C C . ALA D 1 65 ? 25.971 -5.731 -42.068 1.00 15.39 65 ALA D C 1
ATOM 2697 O O . ALA D 1 65 ? 26.635 -4.927 -42.726 1.00 15.78 65 ALA D O 1
ATOM 2699 N N . LEU D 1 66 ? 25.987 -5.768 -40.736 1.00 14.92 66 LEU D N 1
ATOM 2700 C CA . LEU D 1 66 ? 26.875 -4.914 -39.940 1.00 15.02 66 LEU D CA 1
ATOM 2701 C C . LEU D 1 66 ? 28.214 -5.592 -39.669 1.00 15.19 66 LEU D C 1
ATOM 2702 O O . LEU D 1 66 ? 29.101 -5.001 -39.040 1.00 15.00 66 LEU D O 1
ATOM 2707 N N . ASN D 1 67 ? 28.352 -6.832 -40.143 1.00 15.00 67 ASN D N 1
ATOM 2708 C CA . ASN D 1 67 ? 29.607 -7.575 -40.040 1.00 15.31 67 ASN D CA 1
ATOM 2709 C C . ASN D 1 67 ? 30.134 -7.708 -38.611 1.00 14.52 67 ASN D C 1
ATOM 2710 O O . ASN D 1 67 ? 31.267 -7.306 -38.320 1.00 14.55 67 ASN D O 1
ATOM 2715 N N . PRO D 1 68 ? 29.317 -8.275 -37.710 1.00 14.27 68 PRO D N 1
ATOM 2716 C CA . PRO D 1 68 ? 29.786 -8.448 -36.336 1.00 14.08 68 PRO D CA 1
ATOM 2717 C C . PRO D 1 68 ? 30.997 -9.369 -36.282 1.00 14.37 68 PRO D C 1
ATOM 2718 O O . PRO D 1 68 ? 31.097 -10.312 -37.077 1.00 14.60 68 PRO D O 1
ATOM 2722 N N . ASN D 1 69 ? 31.925 -9.070 -35.378 1.00 14.29 69 ASN D N 1
ATOM 2723 C CA . ASN D 1 69 ? 33.102 -9.897 -35.198 1.00 14.65 69 ASN D CA 1
ATOM 2724 C C . ASN D 1 69 ? 32.810 -11.165 -34.401 1.00 14.91 69 ASN D C 1
ATOM 2725 O O . ASN D 1 69 ? 31.820 -11.249 -33.661 1.00 14.54 69 ASN D O 1
ATOM 2730 N N . ASP D 1 70 ? 33.689 -12.149 -34.581 1.00 14.78 70 ASP D N 1
ATOM 2731 C CA . ASP D 1 70 ? 33.655 -13.402 -33.846 1.00 15.22 70 ASP D CA 1
ATOM 2732 C C . ASP D 1 70 ? 34.366 -13.183 -32.509 1.00 15.44 70 ASP D C 1
ATOM 2733 O O . ASP D 1 70 ? 35.568 -13.446 -32.380 1.00 15.80 70 ASP D O 1
ATOM 2738 N N . CYS D 1 71 ? 33.611 -12.687 -31.528 1.00 15.61 71 CYS D N 1
ATOM 2739 C CA . CYS D 1 71 ? 34.129 -12.369 -30.196 1.00 15.76 71 CYS D CA 1
ATOM 2740 C C . CYS D 1 71 ? 32.963 -12.246 -29.226 1.00 15.11 71 CYS D C 1
ATOM 2741 O O . CYS D 1 71 ? 31.808 -12.173 -29.651 1.00 14.17 71 CYS D O 1
ATOM 2744 N N . ILE D 1 72 ? 33.266 -12.232 -27.932 1.00 14.80 72 ILE D N 1
ATOM 2745 C CA . ILE D 1 72 ? 32.223 -12.115 -26.911 1.00 15.23 72 ILE D CA 1
ATOM 2746 C C . ILE D 1 72 ? 31.939 -10.644 -26.593 1.00 15.41 72 ILE D C 1
ATOM 2747 O O . ILE D 1 72 ? 32.805 -9.919 -26.098 1.00 15.30 72 ILE D O 1
ATOM 2752 N N . LEU D 1 73 ? 30.717 -10.219 -26.902 1.00 15.54 73 LEU D N 1
ATOM 2753 C CA . LEU D 1 73 ? 30.235 -8.890 -26.546 1.00 16.01 73 LEU D CA 1
ATOM 2754 C C . LEU D 1 73 ? 29.662 -8.946 -25.137 1.00 16.38 73 LEU D C 1
ATOM 2755 O O . LEU D 1 73 ? 28.813 -9.785 -24.843 1.00 16.29 73 LEU D O 1
ATOM 2760 N N . VAL D 1 74 ? 30.126 -8.040 -24.279 1.00 16.84 74 VAL D N 1
ATOM 2761 C CA . VAL D 1 74 ? 29.737 -8.033 -22.868 1.00 17.33 74 VAL D CA 1
ATOM 2762 C C . VAL D 1 74 ? 28.893 -6.811 -22.548 1.00 17.85 74 VAL D C 1
ATOM 2763 O O . VAL D 1 74 ? 29.297 -5.683 -22.840 1.00 17.99 74 VAL D O 1
ATOM 2767 N N . PHE D 1 75 ? 27.737 -7.055 -21.931 1.00 18.66 75 PHE D N 1
ATOM 2768 C CA . PHE D 1 75 ? 26.844 -5.999 -21.447 1.00 19.57 75 PHE D CA 1
ATOM 2769 C C . PHE D 1 75 ? 26.328 -6.381 -20.056 1.00 20.21 75 PHE D C 1
ATOM 2770 O O . PHE D 1 75 ? 25.294 -7.044 -19.922 1.00 20.21 75 PHE D O 1
ATOM 2778 N N . GLY D 1 76 ? 27.062 -5.965 -19.025 1.00 21.34 76 GLY D N 1
ATOM 2779 C CA . GLY D 1 76 ? 26.790 -6.402 -17.659 1.00 22.42 76 GLY D CA 1
ATOM 2780 C C . GLY D 1 76 ? 27.000 -7.897 -17.528 1.00 23.39 76 GLY D C 1
ATOM 2781 O O . GLY D 1 76 ? 28.067 -8.411 -17.858 1.00 23.51 76 GLY D O 1
ATOM 2782 N N . ASP D 1 77 ? 25.973 -8.604 -17.067 1.00 24.39 77 ASP D N 1
ATOM 2783 C CA . ASP D 1 77 ? 26.043 -10.061 -16.974 1.00 25.56 77 ASP D CA 1
ATOM 2784 C C . ASP D 1 77 ? 25.687 -10.752 -18.294 1.00 25.13 77 ASP D C 1
ATOM 2785 O O . ASP D 1 77 ? 25.707 -11.986 -18.384 1.00 25.86 77 ASP D O 1
ATOM 2790 N N . VAL D 1 78 ? 25.361 -9.961 -19.314 1.00 24.49 78 VAL D N 1
ATOM 2791 C CA . VAL D 1 78 ? 25.058 -10.509 -20.635 1.00 23.68 78 VAL D CA 1
ATOM 2792 C C . VAL D 1 78 ? 26.352 -10.691 -21.419 1.00 23.18 78 VAL D C 1
ATOM 2793 O O . VAL D 1 78 ? 27.135 -9.754 -21.568 1.00 22.40 78 VAL D O 1
ATOM 2797 N N . ARG D 1 79 ? 26.580 -11.914 -21.888 1.00 22.70 79 ARG D N 1
ATOM 2798 C CA . ARG D 1 79 ? 27.726 -12.220 -22.737 1.00 22.66 79 ARG D CA 1
ATOM 2799 C C . ARG D 1 79 ? 27.234 -13.004 -23.949 1.00 21.57 79 ARG D C 1
ATOM 2800 O O . ARG D 1 79 ? 26.624 -14.061 -23.804 1.00 22.10 79 ARG D O 1
ATOM 2808 N N . LEU D 1 80 ? 27.473 -12.478 -25.145 1.00 20.50 80 LEU D N 1
ATOM 2809 C CA . LEU D 1 80 ? 27.079 -13.195 -26.346 1.00 19.29 80 LEU D CA 1
ATOM 2810 C C . LEU D 1 80 ? 28.023 -12.926 -27.505 1.00 18.14 80 LEU D C 1
ATOM 2811 O O . LEU D 1 80 ? 28.652 -11.868 -27.598 1.00 18.11 80 LEU D O 1
ATOM 2816 N N . ASN D 1 81 ? 28.129 -13.911 -28.379 1.00 16.49 81 ASN D N 1
ATOM 2817 C CA . ASN D 1 81 ? 28.849 -13.752 -29.621 1.00 15.15 81 ASN D CA 1
ATOM 2818 C C . ASN D 1 81 ? 27.817 -13.423 -30.685 1.00 14.49 81 ASN D C 1
ATOM 2819 O O . ASN D 1 81 ? 27.029 -14.270 -31.079 1.00 14.32 81 ASN D O 1
ATOM 2824 N N . VAL D 1 82 ? 27.811 -12.170 -31.125 1.00 13.76 82 VAL D N 1
ATOM 2825 C CA . VAL D 1 82 ? 26.798 -11.688 -32.059 1.00 13.58 82 VAL D CA 1
ATOM 2826 C C . VAL D 1 82 ? 26.898 -12.369 -33.427 1.00 13.38 82 VAL D C 1
ATOM 2827 O O . VAL D 1 82 ? 25.871 -12.620 -34.070 1.00 13.55 82 VAL D O 1
ATOM 2831 N N . LYS D 1 83 ? 28.118 -12.672 -33.873 1.00 12.78 83 LYS D N 1
ATOM 2832 C CA . LYS D 1 83 ? 28.286 -13.377 -35.149 1.00 13.02 83 LYS D CA 1
ATOM 2833 C C . LYS D 1 83 ? 27.693 -14.784 -35.069 1.00 12.81 83 LYS D C 1
ATOM 2834 O O . LYS D 1 83 ? 27.028 -15.235 -36.000 1.00 12.92 83 LYS D O 1
ATOM 2840 N N . LYS D 1 84 ? 27.943 -15.465 -33.953 1.00 12.76 84 LYS D N 1
ATOM 2841 C CA . LYS D 1 84 ? 27.333 -16.764 -33.680 1.00 13.11 84 LYS D CA 1
ATOM 2842 C C . LYS D 1 84 ? 25.805 -16.657 -33.650 1.00 13.36 84 LYS D C 1
ATOM 2843 O O . LYS D 1 84 ? 25.108 -17.431 -34.307 1.00 13.42 84 LYS D O 1
ATOM 2849 N N . LEU D 1 85 ? 25.298 -15.676 -32.905 1.00 13.55 85 LEU D N 1
ATOM 2850 C CA . LEU D 1 85 ? 23.862 -15.427 -32.820 1.00 14.07 85 LEU D CA 1
ATOM 2851 C C . LEU D 1 85 ? 23.197 -15.349 -34.188 1.00 14.03 85 LEU D C 1
ATOM 2852 O O . LEU D 1 85 ? 22.238 -16.075 -34.467 1.00 14.16 85 LEU D O 1
ATOM 2857 N N . VAL D 1 86 ? 23.689 -14.461 -35.044 1.00 13.96 86 VAL D N 1
ATOM 2858 C CA . VAL D 1 86 ? 23.013 -14.223 -36.320 1.00 14.39 86 VAL D CA 1
ATOM 2859 C C . VAL D 1 86 ? 23.178 -15.387 -37.297 1.00 14.44 86 VAL D C 1
ATOM 2860 O O . VAL D 1 86 ? 22.290 -15.663 -38.101 1.00 15.21 86 VAL D O 1
ATOM 2864 N N . THR D 1 87 ? 24.309 -16.077 -37.207 1.00 14.50 87 THR D N 1
ATOM 2865 C CA . THR D 1 87 ? 24.599 -17.169 -38.125 1.00 14.93 87 THR D CA 1
ATOM 2866 C C . THR D 1 87 ? 23.731 -18.376 -37.763 1.00 15.08 87 THR D C 1
ATOM 2867 O O . THR D 1 87 ? 23.173 -19.040 -38.637 1.00 15.69 87 THR D O 1
ATOM 2871 N N . GLU D 1 88 ? 23.605 -18.633 -36.468 1.00 14.92 88 GLU D N 1
ATOM 2872 C CA . GLU D 1 88 ? 22.897 -19.808 -35.977 1.00 15.53 88 GLU D CA 1
ATOM 2873 C C . GLU D 1 88 ? 21.403 -19.596 -35.802 1.00 15.64 88 GLU D C 1
ATOM 2874 O O . GLU D 1 88 ? 20.680 -20.552 -35.520 1.00 15.76 88 GLU D O 1
ATOM 2880 N N . PHE D 1 89 ? 20.930 -18.357 -35.959 1.00 15.95 89 PHE D N 1
ATOM 2881 C CA . PHE D 1 89 ? 19.526 -18.067 -35.662 1.00 16.48 89 PHE D CA 1
ATOM 2882 C C . PHE D 1 89 ? 18.519 -18.891 -36.474 1.00 17.10 89 PHE D C 1
ATOM 2883 O O . PHE D 1 89 ? 17.664 -19.551 -35.893 1.00 17.26 89 PHE D O 1
ATOM 2891 N N . GLU D 1 90 ? 18.610 -18.858 -37.800 1.00 18.13 90 GLU D N 1
ATOM 2892 C CA . GLU D 1 90 ? 17.604 -19.549 -38.622 1.00 19.85 90 GLU D CA 1
ATOM 2893 C C . GLU D 1 90 ? 17.511 -21.059 -38.352 1.00 20.14 90 GLU D C 1
ATOM 2894 O O . GLU D 1 90 ? 16.413 -21.573 -38.155 1.00 19.77 90 GLU D O 1
ATOM 2900 N N . PRO D 1 91 ? 18.655 -21.774 -38.333 1.00 20.73 91 PRO D N 1
ATOM 2901 C CA . PRO D 1 91 ? 18.578 -23.192 -37.963 1.00 21.05 91 PRO D CA 1
ATOM 2902 C C . PRO D 1 91 ? 18.054 -23.453 -36.555 1.00 21.25 91 PRO D C 1
ATOM 2903 O O . PRO D 1 91 ? 17.514 -24.529 -36.297 1.00 22.00 91 PRO D O 1
ATOM 2907 N N . SER D 1 92 ? 18.218 -22.495 -35.644 1.00 21.23 92 SER D N 1
ATOM 2908 C CA . SER D 1 92 ? 17.793 -22.689 -34.253 1.00 21.54 92 SER D CA 1
ATOM 2909 C C . SER D 1 92 ? 16.270 -22.761 -34.132 1.00 21.86 92 SER D C 1
ATOM 2910 O O . SER D 1 92 ? 15.745 -23.191 -33.105 1.00 22.08 92 SER D O 1
ATOM 2913 N N . CYS D 1 93 ? 15.581 -22.364 -35.200 1.00 22.46 93 CYS D N 1
ATOM 2914 C CA . CYS D 1 93 ? 14.117 -22.277 -35.226 1.00 23.20 93 CYS D CA 1
ATOM 2915 C C . CYS D 1 93 ? 13.394 -23.627 -35.220 1.00 23.93 93 CYS D C 1
ATOM 2916 O O . CYS D 1 93 ? 12.219 -23.711 -34.848 1.00 24.59 93 CYS D O 1
ATOM 2919 N N . PHE D 1 94 ? 14.099 -24.681 -35.611 1.00 24.43 94 PHE D N 1
ATOM 2920 C CA . PHE D 1 94 ? 13.474 -25.986 -35.797 1.00 24.88 94 PHE D CA 1
ATOM 2921 C C . PHE D 1 94 ? 14.457 -27.123 -35.538 1.00 24.78 94 PHE D C 1
ATOM 2922 O O . PHE D 1 94 ? 14.041 -28.270 -35.359 1.00 25.54 94 PHE D O 1
#

Organism: NCBI:txid82950